Protein AF-0000000072269395 (afdb_homodimer)

pLDDT: mean 96.45, std 8.12, range [27.83, 99.0]

Solvent-accessible surface area (backbone atoms only — not comparable to full-atom values): 23194 Å² total; per-residue (Å²): 92,34,37,37,36,37,22,31,31,22,2,27,25,50,37,48,52,41,48,49,56,55,47,59,76,65,62,51,77,38,38,36,37,25,17,23,52,47,71,48,40,26,47,28,46,57,25,48,55,54,52,50,46,38,35,72,74,60,57,35,42,59,18,17,13,50,57,18,42,56,52,48,49,83,84,49,95,79,39,82,64,42,68,51,52,53,50,47,63,71,61,36,61,89,58,52,36,53,50,42,35,67,39,44,39,42,50,73,37,81,92,38,25,33,37,35,11,5,13,28,55,86,35,32,76,43,62,49,62,43,50,86,97,39,67,40,52,70,69,54,33,48,61,73,60,58,84,61,80,68,35,30,30,41,39,24,29,76,74,28,56,39,34,40,37,55,56,38,73,28,35,42,34,27,42,15,16,26,32,70,25,56,40,40,35,55,54,19,27,28,26,40,38,39,37,62,84,86,41,60,27,42,29,44,41,54,37,76,53,60,49,63,60,33,23,52,46,5,52,75,69,26,79,62,9,64,61,48,19,51,24,43,65,40,1,35,48,86,79,67,70,116,92,35,37,39,36,37,21,30,30,22,2,27,26,47,37,47,51,40,47,49,57,56,47,58,74,64,63,52,78,40,38,36,36,25,16,22,52,46,72,50,40,25,46,29,46,56,24,48,53,52,54,50,47,38,35,74,75,60,59,33,43,60,20,18,13,50,55,18,42,56,52,47,50,84,86,49,95,81,39,82,63,42,67,52,52,51,49,47,62,71,60,35,60,88,60,51,36,53,51,41,36,66,39,44,38,42,50,73,37,81,94,39,25,33,37,34,13,5,14,27,54,86,34,31,77,42,63,47,62,45,50,85,96,39,65,40,51,71,68,56,35,48,61,72,59,58,83,63,80,68,34,29,30,40,39,24,29,76,72,30,55,39,34,40,37,56,57,37,72,28,35,42,35,26,41,15,16,26,32,70,26,56,38,41,36,56,54,17,27,26,26,41,38,39,38,61,83,85,42,60,26,42,31,44,42,55,36,76,51,58,49,64,62,31,23,53,46,5,51,74,69,26,78,62,10,64,61,49,21,49,25,42,66,40,0,34,48,86,79,67,70,115

Nearest PDB structures (foldseek):
  3rqz-assembly3_C  TM=7.917E-01  e=3.696E-15  Sphaerobacter thermophilus DSM 20745
  2gju-assembly1_A  TM=8.334E-01  e=1.468E-10  Pyrococcus horikoshii OT3
  1nnw-assembly1_A  TM=8.271E-01  e=2.645E-10  Pyrococcus furiosus
  3ck2-assembly1_A  TM=7.134E-01  e=2.040E-07  Streptococcus pneumoniae TIGR4
  2dxl-assembly1_A  TM=5.727E-01  e=1.264E-06  Klebsiella aerogenes

Secondary structure (DSSP, 8-state):
-EEEEE---TT-HHHHHHHHHHHHHH--SEEEE-S--S-SSS-HHHHHHHHHHHHHHH--EE---HHHHHHHSPP-TT-TTHHHHHHHHHHSPTTHHHHHHTS-SEEEEGGGTEEEESSBTTBTTS-SSEETTEEPPHHHHHHHH---TT-SEEEE-SS---EEEEETTEEEEE---SSS-SSS---EEEEEEEEETTEEEEEEEEE---HHHHHHHHHHHSTTHHHHHHHHHH---GGGG-/-EEEEE---TT-HHHHHHHHHHHHTT--SEEEE-S--S-SSS-HHHHHHHHHHHHHHH--EE---HHHHHHHSPP-TT-TTHHHHHHHHHHSPTTHHHHHHTS-SEEEEGGGTEEEESSBTTBTTS-SSEETTEEPPHHHHHHHH---TT-SEEEE-SS---EEEEETTEEEEE---SSS-SSS---EEEEEEEEETTEEEEEEEEE---HHHHHHHHHHHSTTHHHHHHHHHH---GGGG-

Radius of gyration: 23.49 Å; Cα contacts (8 Å, |Δi|>4): 1252; chains: 2; bounding box: 44×77×57 Å

Sequence (484 aa):
MKIAVFGDVHGNRFALEAVVADIERCEPDAWVNLGDQLFGGADPAGAWALQRRLREHSGAFEVRGNTDERLGEALTPDTDKLGMLTWLHATLPQGAGKHVSSLPTSATLAGGAVLAGHGTPSDPWEYLLRDGEEWASDELVMQRLGDVGEARVVIVGHSHLEHLRQIGALTVVNCGAVSRQKDGSPLARWVLLEGEGDAWNVTFRRVPYDVEAAARWAEAHAQGGAQEARQLRTGRDRRSGNMKIAVFGDVHGNRFALEAVVADIERCEPDAWVNLGDQLFGGADPAGAWALQRRLREHSGAFEVRGNTDERLGEALTPDTDKLGMLTWLHATLPQGAGKHVSSLPTSATLAGGAVLAGHGTPSDPWEYLLRDGEEWASDELVMQRLGDVGEARVVIVGHSHLEHLRQIGALTVVNCGAVSRQKDGSPLARWVLLEGEGDAWNVTFRRVPYDVEAAARWAEAHAQGGAQEARQLRTGRDRRSGN

InterPro domains:
  IPR011152 Phosphoesterase MJ0912 [PIRSF000883] (1-235)
  IPR024654 Calcineurin-like phosphoesterase domain, lpxH-type [PF12850] (1-187)
  IPR029052 Metallo-dependent phosphatase-like [G3DSA:3.60.21.10] (1-240)
  IPR029052 Metallo-dependent phosphatase-like [SSF56300] (1-221)
  IPR050126 Diadenosine polyphosphate hydrolase [PTHR42850] (2-220)

Organism: Deinococcus radiodurans (strain ATCC 13939 / DSM 20539 / JCM 16871 / CCUG 27074 / LMG 4051 / NBRC 15346 / NCIMB 9279 / VKM B-1422 / R1) (NCBI:txid243230)

Structure (mmCIF, N/CA/C/O backbone):
data_AF-0000000072269395-model_v1
#
loop_
_entity.id
_entity.type
_entity.pdbx_description
1 polymer 'Calcineurin-like phosphoesterase domain-containing protein'
#
loop_
_atom_site.group_PDB
_atom_site.id
_atom_site.type_symbol
_atom_site.label_atom_id
_atom_site.label_alt_id
_atom_site.label_comp_id
_atom_site.label_asym_id
_atom_site.label_entity_id
_atom_site.label_seq_id
_atom_site.pdbx_PDB_ins_code
_atom_site.Cartn_x
_atom_site.Cartn_y
_atom_site.Cartn_z
_atom_site.occupancy
_atom_site.B_iso_or_equiv
_atom_site.auth_seq_id
_atom_site.auth_comp_id
_atom_site.auth_asym_id
_atom_site.auth_atom_id
_atom_site.pdbx_PDB_model_num
ATOM 1 N N . MET A 1 1 ? 10.492 3.945 -15.211 1 96.81 1 MET A N 1
ATOM 2 C CA . MET A 1 1 ? 10.32 2.52 -15.477 1 96.81 1 MET A CA 1
ATOM 3 C C . MET A 1 1 ? 9.039 1.997 -14.828 1 96.81 1 MET A C 1
ATOM 5 O O . MET A 1 1 ? 8.703 2.383 -13.711 1 96.81 1 MET A O 1
ATOM 9 N N . LYS A 1 2 ? 8.281 1.158 -15.531 1 98.62 2 LYS A N 1
ATOM 10 C CA . LYS A 1 2 ? 7.062 0.522 -15.039 1 98.62 2 LYS A CA 1
ATOM 11 C C . LYS A 1 2 ? 7.223 -0.993 -14.969 1 98.62 2 LYS A C 1
ATOM 13 O O . LYS A 1 2 ? 7.535 -1.64 -15.969 1 98.62 2 LYS A O 1
ATOM 18 N N . ILE A 1 3 ? 7.043 -1.55 -13.742 1 98.88 3 ILE A N 1
ATOM 19 C CA . ILE A 1 3 ? 7.16 -2.99 -13.547 1 98.88 3 ILE A CA 1
ATOM 20 C C . ILE A 1 3 ? 5.844 -3.545 -13.008 1 98.88 3 ILE A C 1
ATOM 22 O O . ILE A 1 3 ? 5.383 -3.135 -11.938 1 98.88 3 ILE A O 1
ATOM 26 N N . ALA A 1 4 ? 5.219 -4.445 -13.758 1 98.94 4 ALA A N 1
ATOM 27 C CA . ALA A 1 4 ? 4.023 -5.141 -13.281 1 98.94 4 ALA A CA 1
ATOM 28 C C . ALA A 1 4 ? 4.395 -6.391 -12.492 1 98.94 4 ALA A C 1
ATOM 30 O O . ALA A 1 4 ? 5.133 -7.25 -12.984 1 98.94 4 ALA A O 1
ATOM 31 N N . VAL A 1 5 ? 3.906 -6.496 -11.258 1 99 5 VAL A N 1
ATOM 32 C CA . VAL A 1 5 ? 4.238 -7.629 -10.406 1 99 5 VAL A CA 1
ATOM 33 C C . VAL A 1 5 ? 2.961 -8.344 -9.969 1 99 5 VAL A C 1
ATOM 35 O O . VAL A 1 5 ? 2.037 -7.715 -9.445 1 99 5 VAL A O 1
ATOM 38 N N . PHE A 1 6 ? 2.861 -9.602 -10.219 1 98.94 6 PHE A N 1
ATOM 39 C CA . PHE A 1 6 ? 1.749 -10.43 -9.773 1 98.94 6 PHE A CA 1
ATOM 40 C C . PHE A 1 6 ? 2.244 -11.789 -9.297 1 98.94 6 PHE A C 1
ATOM 42 O O . PHE A 1 6 ? 3.4 -12.156 -9.523 1 98.94 6 PHE A O 1
ATOM 49 N N . GLY A 1 7 ? 1.483 -12.516 -8.539 1 98.88 7 GLY A N 1
ATOM 50 C CA . GLY A 1 7 ? 1.799 -13.852 -8.055 1 98.88 7 GLY A CA 1
ATOM 51 C C . GLY A 1 7 ? 0.608 -14.555 -7.434 1 98.88 7 GLY A C 1
ATOM 52 O O . GLY A 1 7 ? -0.502 -14.023 -7.426 1 98.88 7 GLY A O 1
ATOM 53 N N . ASP A 1 8 ? 0.882 -15.781 -7.066 1 98.94 8 ASP A N 1
ATOM 54 C CA . ASP A 1 8 ? -0.151 -16.562 -6.398 1 98.94 8 ASP A CA 1
ATOM 55 C C . ASP A 1 8 ? -1.401 -16.688 -7.27 1 98.94 8 ASP A C 1
ATOM 57 O O . ASP A 1 8 ? -2.514 -16.422 -6.801 1 98.94 8 ASP A O 1
ATOM 61 N N . VAL A 1 9 ? -1.099 -17.031 -8.484 1 98.94 9 VAL A N 1
ATOM 62 C CA . VAL A 1 9 ? -2.168 -17.25 -9.453 1 98.94 9 VAL A CA 1
ATOM 63 C C . VAL A 1 9 ? -2.982 -18.469 -9.062 1 98.94 9 VAL A C 1
ATOM 65 O O . VAL A 1 9 ? -4.199 -18.516 -9.266 1 98.94 9 VAL A O 1
ATOM 68 N N . HIS A 1 10 ? -2.264 -19.5 -8.648 1 98.75 10 HIS A N 1
ATOM 69 C CA . HIS A 1 10 ? -2.871 -20.734 -8.172 1 98.75 10 HIS A CA 1
ATOM 70 C C . HIS A 1 10 ? -3.83 -21.312 -9.203 1 98.75 10 HIS A C 1
ATOM 72 O O . HIS A 1 10 ? -4.945 -21.719 -8.867 1 98.75 10 HIS A O 1
ATOM 78 N N . GLY A 1 11 ? -3.432 -21.266 -10.438 1 98.75 11 GLY A N 1
ATOM 79 C CA . GLY A 1 11 ? -4.121 -21.969 -11.5 1 98.75 11 GLY A CA 1
ATOM 80 C C . GLY A 1 11 ? -5.465 -21.359 -11.852 1 98.75 11 GLY A C 1
ATOM 81 O O . GLY A 1 11 ? -6.297 -22 -12.492 1 98.75 11 GLY A O 1
ATOM 82 N N . ASN A 1 12 ? -5.75 -20.188 -11.414 1 98.88 12 ASN A N 1
ATOM 83 C CA . ASN A 1 12 ? -7.012 -19.531 -11.734 1 98.88 12 ASN A CA 1
ATOM 84 C C . ASN A 1 12 ? -6.926 -18.75 -13.047 1 98.88 12 ASN A C 1
ATOM 86 O O . ASN A 1 12 ? -6.582 -17.562 -13.047 1 98.88 12 ASN A O 1
ATOM 90 N N . ARG A 1 13 ? -7.32 -19.359 -14.102 1 98.94 13 ARG A N 1
ATOM 91 C CA . ARG A 1 13 ? -7.242 -18.75 -15.43 1 98.94 13 ARG A CA 1
ATOM 92 C C . ARG A 1 13 ? -8.125 -17.5 -15.516 1 98.94 13 ARG A C 1
ATOM 94 O O . ARG A 1 13 ? -7.746 -16.516 -16.141 1 98.94 13 ARG A O 1
ATOM 101 N N . PHE A 1 14 ? -9.289 -17.5 -14.883 1 98.94 14 PHE A N 1
ATOM 102 C CA . PHE A 1 14 ? -10.266 -16.422 -14.969 1 98.94 14 PHE A CA 1
ATOM 103 C C . PHE A 1 14 ? -9.727 -15.148 -14.32 1 98.94 14 PHE A C 1
ATOM 105 O O . PHE A 1 14 ? -9.781 -14.07 -14.914 1 98.94 14 PHE A O 1
ATOM 112 N N . ALA A 1 15 ? -9.172 -15.312 -13.172 1 98.94 15 ALA A N 1
ATOM 113 C CA . ALA A 1 15 ? -8.57 -14.172 -12.484 1 98.94 15 ALA A CA 1
ATOM 114 C C . ALA A 1 15 ? -7.348 -13.656 -13.242 1 98.94 15 ALA A C 1
ATOM 116 O O . ALA A 1 15 ? -7.16 -12.445 -13.391 1 98.94 15 ALA A O 1
ATOM 117 N N . LEU A 1 16 ? -6.535 -14.586 -13.727 1 98.94 16 LEU A N 1
ATOM 118 C CA . LEU A 1 16 ? -5.309 -14.211 -14.414 1 98.94 16 LEU A CA 1
ATOM 119 C C . LEU A 1 16 ? -5.617 -13.445 -15.703 1 98.94 16 LEU A C 1
ATOM 121 O O . LEU A 1 16 ? -4.945 -12.469 -16.031 1 98.94 16 LEU A O 1
ATOM 125 N N . GLU A 1 17 ? -6.625 -13.906 -16.406 1 98.94 17 GLU A N 1
ATOM 126 C CA . GLU A 1 17 ? -7.02 -13.211 -17.625 1 98.94 17 GLU A CA 1
ATOM 127 C C . GLU A 1 17 ? -7.387 -11.758 -17.344 1 98.94 17 GLU A C 1
ATOM 129 O O . GLU A 1 17 ? -6.969 -10.852 -18.078 1 98.94 17 GLU A O 1
ATOM 134 N N . ALA A 1 18 ? -8.141 -11.578 -16.312 1 98.94 18 ALA A N 1
ATOM 135 C CA . ALA A 1 18 ? -8.555 -10.227 -15.93 1 98.94 18 ALA A CA 1
ATOM 136 C C . ALA A 1 18 ? -7.348 -9.383 -15.516 1 98.94 18 ALA A C 1
ATOM 138 O O . ALA A 1 18 ? -7.238 -8.211 -15.898 1 98.94 18 ALA A O 1
ATOM 139 N N . VAL A 1 19 ? -6.457 -9.953 -14.797 1 98.94 19 VAL A N 1
ATOM 140 C CA . VAL A 1 19 ? -5.262 -9.266 -14.32 1 98.94 19 VAL A CA 1
ATOM 141 C C . VAL A 1 19 ? -4.367 -8.906 -15.508 1 98.94 19 VAL A C 1
ATOM 143 O O . VAL A 1 19 ? -3.891 -7.773 -15.609 1 98.94 19 VAL A O 1
ATOM 146 N N . VAL A 1 20 ? -4.188 -9.844 -16.406 1 98.88 20 VAL A N 1
ATOM 147 C CA . VAL A 1 20 ? -3.338 -9.609 -17.562 1 98.88 20 VAL A CA 1
ATOM 148 C C . VAL A 1 20 ? -3.914 -8.477 -18.406 1 98.88 20 VAL A C 1
ATOM 150 O O . VAL A 1 20 ? -3.18 -7.594 -18.859 1 98.88 20 VAL A O 1
ATOM 153 N N . ALA A 1 21 ? -5.18 -8.508 -18.625 1 98.88 21 ALA A N 1
ATOM 154 C CA . ALA A 1 21 ? -5.828 -7.445 -19.391 1 98.88 21 ALA A CA 1
ATOM 155 C C . ALA A 1 21 ? -5.609 -6.086 -18.719 1 98.88 21 ALA A C 1
ATOM 157 O O . ALA A 1 21 ? -5.34 -5.094 -19.406 1 98.88 21 ALA A O 1
ATOM 158 N N . ASP A 1 22 ? -5.734 -6.066 -17.469 1 98.75 22 ASP A N 1
ATOM 159 C CA . ASP A 1 22 ? -5.535 -4.828 -16.719 1 98.75 22 ASP A CA 1
ATOM 160 C C . ASP A 1 22 ? -4.086 -4.355 -16.812 1 98.75 22 ASP A C 1
ATOM 162 O O . ASP A 1 22 ? -3.826 -3.166 -17 1 98.75 22 ASP A O 1
ATOM 166 N N . ILE A 1 23 ? -3.145 -5.258 -16.688 1 98.81 23 ILE A N 1
ATOM 167 C CA . ILE A 1 23 ? -1.722 -4.945 -16.766 1 98.81 23 ILE A CA 1
ATOM 168 C C . ILE A 1 23 ? -1.39 -4.391 -18.156 1 98.81 23 ILE A C 1
ATOM 170 O O . ILE A 1 23 ? -0.648 -3.414 -18.281 1 98.81 23 ILE A O 1
ATOM 174 N N . GLU A 1 24 ? -1.872 -5.023 -19.125 1 98.62 24 GLU A N 1
ATOM 175 C CA . GLU A 1 24 ? -1.563 -4.625 -20.5 1 98.62 24 GLU A CA 1
ATOM 176 C C . GLU A 1 24 ? -1.971 -3.176 -20.75 1 98.62 24 GLU A C 1
ATOM 178 O O . GLU A 1 24 ? -1.297 -2.459 -21.5 1 98.62 24 GLU A O 1
ATOM 183 N N . ARG A 1 25 ? -2.98 -2.697 -20.109 1 98.25 25 ARG A N 1
ATOM 184 C CA . ARG A 1 25 ? -3.434 -1.317 -20.25 1 98.25 25 ARG A CA 1
ATOM 185 C C . ARG A 1 25 ? -2.416 -0.34 -19.672 1 98.25 25 ARG A C 1
ATOM 187 O O . ARG A 1 25 ? -2.402 0.837 -20.031 1 98.25 25 ARG A O 1
ATOM 194 N N . CYS A 1 26 ? -1.585 -0.854 -18.781 1 98.12 26 CYS A N 1
ATOM 195 C CA . CYS A 1 26 ? -0.589 -0.003 -18.141 1 98.12 26 CYS A CA 1
ATOM 196 C C . CYS A 1 26 ? 0.699 0.036 -18.953 1 98.12 26 CYS A C 1
ATOM 198 O O . CYS A 1 26 ? 1.596 0.832 -18.672 1 98.12 26 CYS A O 1
ATOM 200 N N . GLU A 1 27 ? 0.87 -0.82 -19.953 1 98.19 27 GLU A N 1
ATOM 201 C CA . GLU A 1 27 ? 2.039 -0.899 -20.812 1 98.19 27 GLU A CA 1
ATOM 202 C C . GLU A 1 27 ? 3.33 -0.928 -20 1 98.19 27 GLU A C 1
ATOM 204 O O . GLU A 1 27 ? 4.211 -0.084 -20.203 1 98.19 27 GLU A O 1
ATOM 209 N N . PRO A 1 28 ? 3.512 -1.922 -19.188 1 98.62 28 PRO A N 1
ATOM 210 C CA . PRO A 1 28 ? 4.715 -1.979 -18.359 1 98.62 28 PRO A CA 1
ATOM 211 C C . PRO A 1 28 ? 5.98 -2.266 -19.156 1 98.62 28 PRO A C 1
ATOM 213 O O . PRO A 1 28 ? 5.906 -2.84 -20.25 1 98.62 28 PRO A O 1
ATOM 216 N N . ASP A 1 29 ? 7.121 -1.842 -18.594 1 98.5 29 ASP A N 1
ATOM 217 C CA . ASP A 1 29 ? 8.43 -2.127 -19.172 1 98.5 29 ASP A CA 1
ATOM 218 C C . ASP A 1 29 ? 8.875 -3.551 -18.844 1 98.5 29 ASP A C 1
ATOM 220 O O . ASP A 1 29 ? 9.695 -4.133 -19.562 1 98.5 29 ASP A O 1
ATOM 224 N N . ALA A 1 30 ? 8.352 -4.113 -17.781 1 98.5 30 ALA A N 1
ATOM 225 C CA . ALA A 1 30 ? 8.719 -5.457 -17.328 1 98.5 30 ALA A CA 1
ATOM 226 C C . ALA A 1 30 ? 7.582 -6.113 -16.562 1 98.5 30 ALA A C 1
ATOM 228 O O . ALA A 1 30 ? 6.719 -5.426 -16.016 1 98.5 30 ALA A O 1
ATOM 229 N N . TRP A 1 31 ? 7.59 -7.445 -16.594 1 98.75 31 TRP A N 1
ATOM 230 C CA . TRP A 1 31 ? 6.637 -8.289 -15.883 1 98.75 31 TRP A CA 1
ATOM 231 C C . TRP A 1 31 ? 7.355 -9.211 -14.906 1 98.75 31 TRP A C 1
ATOM 233 O O . TRP A 1 31 ? 8.406 -9.773 -15.234 1 98.75 31 TRP A O 1
ATOM 243 N N . VAL A 1 32 ? 6.789 -9.336 -13.703 1 98.94 32 VAL A N 1
ATOM 244 C CA . VAL A 1 32 ? 7.332 -10.289 -12.75 1 98.94 32 VAL A CA 1
ATOM 245 C C . VAL A 1 32 ? 6.207 -11.148 -12.18 1 98.94 32 VAL A C 1
ATOM 247 O O . VAL A 1 32 ? 5.207 -10.633 -11.688 1 98.94 32 VAL A O 1
ATOM 250 N N . ASN A 1 33 ? 6.301 -12.438 -12.312 1 98.94 33 ASN A N 1
ATOM 251 C CA . ASN A 1 33 ? 5.453 -13.43 -11.664 1 98.94 33 ASN A CA 1
ATOM 252 C C . ASN A 1 33 ? 6.117 -14.008 -10.414 1 98.94 33 ASN A C 1
ATOM 254 O O . ASN A 1 33 ? 7.156 -14.664 -10.508 1 98.94 33 ASN A O 1
ATOM 258 N N . LEU A 1 34 ? 5.469 -13.875 -9.227 1 98.94 34 LEU A N 1
ATOM 259 C CA . LEU A 1 34 ? 6.121 -14.156 -7.949 1 98.94 34 LEU A CA 1
ATOM 260 C C . LEU A 1 34 ? 5.91 -15.609 -7.539 1 98.94 34 LEU A C 1
ATOM 262 O O . LEU A 1 34 ? 6.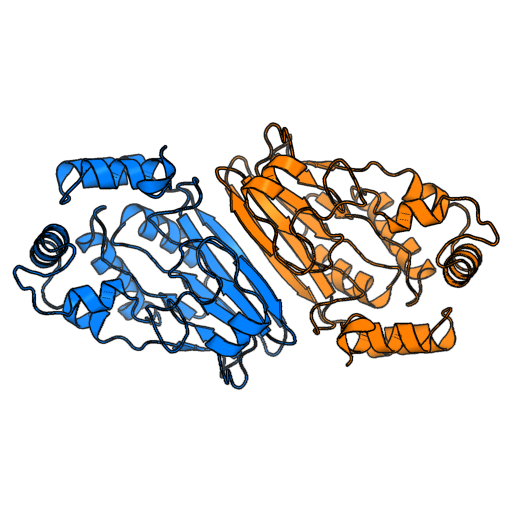164 -15.977 -6.391 1 98.94 34 LEU A O 1
ATOM 266 N N . GLY A 1 35 ? 5.375 -16.391 -8.383 1 98.88 35 GLY A N 1
ATOM 267 C CA . GLY A 1 35 ? 5.301 -17.812 -8.102 1 98.88 35 GLY A CA 1
ATOM 268 C C . GLY A 1 35 ? 3.979 -18.234 -7.496 1 98.88 35 GLY A C 1
ATOM 269 O O . GLY A 1 35 ? 3.018 -17.453 -7.488 1 98.88 35 GLY A O 1
ATOM 270 N N . ASP A 1 36 ? 3.943 -19.594 -7.137 1 98.88 36 ASP A N 1
ATOM 271 C CA . ASP A 1 36 ? 2.678 -20.266 -6.832 1 98.88 36 ASP A CA 1
ATOM 272 C C . ASP A 1 36 ? 1.696 -20.141 -7.996 1 98.88 36 ASP A C 1
ATOM 274 O O . ASP A 1 36 ? 0.56 -19.688 -7.809 1 98.88 36 ASP A O 1
ATOM 278 N N . GLN A 1 37 ? 2.148 -20.688 -9.062 1 98.88 37 GLN A N 1
ATOM 279 C CA . GLN A 1 37 ? 1.53 -20.359 -10.352 1 98.88 37 GLN A CA 1
ATOM 280 C C . GLN A 1 37 ? 0.332 -21.266 -10.617 1 98.88 37 GLN A C 1
ATOM 282 O O . GLN A 1 37 ? -0.671 -20.828 -11.188 1 98.88 37 GLN A O 1
ATOM 287 N N . LEU A 1 38 ? 0.444 -22.531 -10.102 1 98.69 38 LEU A N 1
ATOM 288 C CA . LEU A 1 38 ? -0.434 -23.5 -10.758 1 98.69 38 LEU A CA 1
ATOM 289 C C . LEU A 1 38 ? -1.231 -24.297 -9.727 1 98.69 38 LEU A C 1
ATOM 291 O O . LEU A 1 38 ? -2.211 -24.953 -10.07 1 98.69 38 LEU A O 1
ATOM 295 N N . PHE A 1 39 ? -0.813 -24.297 -8.461 1 98.12 39 PHE A N 1
ATOM 296 C CA . PHE A 1 39 ? -1.473 -25.094 -7.434 1 98.12 39 PHE A CA 1
ATOM 297 C C . PHE A 1 39 ? -2.848 -24.516 -7.105 1 98.12 39 PHE A C 1
ATOM 299 O O . PHE A 1 39 ? -2.982 -23.703 -6.195 1 98.12 39 PHE A O 1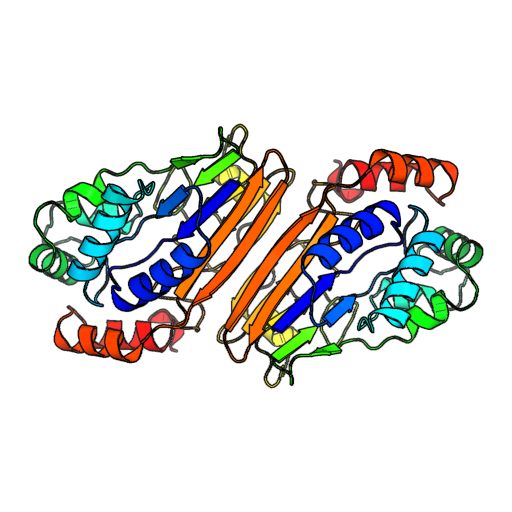
ATOM 306 N N . GLY A 1 40 ? -3.842 -24.953 -7.785 1 96.81 40 GLY A N 1
ATOM 307 C CA . GLY A 1 40 ? -5.219 -24.5 -7.613 1 96.81 40 GLY A CA 1
ATOM 308 C C . GLY A 1 40 ? -6.18 -25.188 -8.578 1 96.81 40 GLY A C 1
ATOM 309 O O . GLY A 1 40 ? -5.785 -26.062 -9.344 1 96.81 40 GLY A O 1
ATOM 310 N N . GLY A 1 41 ? -7.523 -24.781 -8.531 1 96.06 41 GLY A N 1
ATOM 311 C CA . GLY A 1 41 ? -8.516 -25.625 -9.164 1 96.06 41 GLY A CA 1
ATOM 312 C C . GLY A 1 41 ? -9.422 -24.875 -10.125 1 96.06 41 GLY A C 1
ATOM 313 O O . GLY A 1 41 ? -10.547 -25.312 -10.391 1 96.06 41 GLY A O 1
ATOM 314 N N . ALA A 1 42 ? -9.008 -23.703 -10.617 1 98.38 42 ALA A N 1
ATOM 315 C CA . ALA A 1 42 ? -9.859 -22.938 -11.523 1 98.38 42 ALA A CA 1
ATOM 316 C C . ALA A 1 42 ? -9.234 -22.844 -12.914 1 98.38 42 ALA A C 1
ATOM 318 O O . ALA A 1 42 ? -9.062 -21.75 -13.453 1 98.38 42 ALA A O 1
ATOM 319 N N . ASP A 1 43 ? -8.945 -24.047 -13.523 1 98.69 43 ASP A N 1
ATOM 320 C CA . ASP A 1 43 ? -8.406 -24.219 -14.867 1 98.69 43 ASP A CA 1
ATOM 321 C C . ASP A 1 43 ? -6.902 -23.938 -14.898 1 98.69 43 ASP A C 1
ATOM 323 O O . ASP A 1 43 ? -6.445 -23.047 -15.602 1 98.69 43 ASP A O 1
ATOM 327 N N . PRO A 1 44 ? -6.164 -24.828 -14.172 1 98.75 44 PRO A N 1
ATOM 328 C CA . PRO A 1 44 ? -4.711 -24.641 -14.102 1 98.75 44 PRO A CA 1
ATOM 329 C C . PRO A 1 44 ? -4.031 -24.766 -15.461 1 98.75 44 PRO A C 1
ATOM 331 O O . PRO A 1 44 ? -3.023 -24.094 -15.711 1 98.75 44 PRO A O 1
ATOM 334 N N . ALA A 1 45 ? -4.535 -25.609 -16.344 1 98.75 45 ALA A N 1
ATOM 335 C CA . ALA A 1 45 ? -3.959 -25.719 -17.688 1 98.75 45 ALA A CA 1
ATOM 336 C C . ALA A 1 45 ? -4.098 -24.406 -18.453 1 98.75 45 ALA A C 1
ATOM 338 O O . ALA A 1 45 ? -3.172 -23.984 -19.156 1 98.75 45 ALA A O 1
ATOM 339 N N . GLY A 1 46 ? -5.289 -23.812 -18.359 1 98.81 46 GLY A N 1
ATOM 340 C CA . GLY A 1 46 ? -5.48 -22.516 -18.984 1 98.81 46 GLY A CA 1
ATOM 341 C C . GLY A 1 46 ? -4.582 -21.438 -18.406 1 98.81 46 GLY A C 1
ATOM 342 O O . GLY A 1 46 ? -4.039 -20.609 -19.141 1 98.81 46 GLY A O 1
ATOM 343 N N . ALA A 1 47 ? -4.449 -21.453 -17.109 1 98.88 47 ALA A N 1
ATOM 344 C CA . ALA A 1 47 ? -3.555 -20.5 -16.469 1 98.88 47 ALA A CA 1
ATOM 345 C C . ALA A 1 47 ? -2.113 -20.688 -16.938 1 98.88 47 ALA A C 1
ATOM 347 O O . ALA A 1 47 ? -1.391 -19.719 -17.156 1 98.88 47 ALA A O 1
ATOM 348 N N . TRP A 1 48 ? -1.723 -21.922 -17.047 1 98.81 48 TRP A N 1
ATOM 349 C CA . TRP A 1 48 ? -0.384 -22.234 -17.531 1 98.81 48 TRP A CA 1
ATOM 350 C C . TRP A 1 48 ? -0.167 -21.672 -18.922 1 98.81 48 TRP A C 1
ATOM 352 O O . TRP A 1 48 ? 0.867 -21.062 -19.203 1 98.81 48 TRP A O 1
ATOM 362 N N . ALA A 1 49 ? -1.083 -21.875 -19.766 1 98.69 49 ALA A N 1
ATOM 363 C CA . ALA A 1 49 ? -0.964 -21.391 -21.141 1 98.69 49 ALA A CA 1
ATOM 364 C C . ALA A 1 49 ? -0.774 -19.875 -21.172 1 98.69 49 ALA A C 1
ATOM 366 O O . ALA A 1 49 ? 0.044 -19.375 -21.938 1 98.69 49 ALA A O 1
ATOM 367 N N . LEU A 1 50 ? -1.536 -19.219 -20.359 1 98.69 50 LEU A N 1
ATOM 368 C CA . LEU A 1 50 ? -1.427 -17.766 -20.297 1 98.69 50 LEU A CA 1
ATOM 369 C C . LEU A 1 50 ? -0.057 -17.344 -19.766 1 98.69 50 LEU A C 1
ATOM 371 O O . LEU A 1 50 ? 0.565 -16.422 -20.312 1 98.69 50 LEU A O 1
ATOM 375 N N . GLN A 1 51 ? 0.412 -17.953 -18.766 1 98.62 51 GLN A N 1
ATOM 376 C CA . GLN A 1 51 ? 1.694 -17.609 -18.156 1 98.62 51 GLN A CA 1
ATOM 377 C C . GLN A 1 51 ? 2.852 -17.938 -19.094 1 98.62 51 GLN A C 1
ATOM 379 O O . GLN A 1 51 ? 3.838 -17.203 -19.156 1 98.62 51 GLN A O 1
ATOM 384 N N . ARG A 1 52 ? 2.719 -19.016 -19.812 1 98.31 52 ARG A N 1
ATOM 385 C CA . ARG A 1 52 ? 3.705 -19.344 -20.828 1 98.31 52 ARG A CA 1
ATOM 386 C C . ARG A 1 52 ? 3.77 -18.266 -21.906 1 98.31 52 ARG A C 1
ATOM 388 O O . ARG A 1 52 ? 4.855 -17.859 -22.328 1 98.31 52 ARG A O 1
ATOM 395 N N . ARG A 1 53 ? 2.637 -17.844 -22.297 1 98.06 53 ARG A N 1
ATOM 396 C CA . ARG A 1 53 ? 2.584 -16.766 -23.281 1 98.06 53 ARG A CA 1
ATOM 397 C C . ARG A 1 53 ? 3.281 -15.516 -22.766 1 98.06 53 ARG A C 1
ATOM 399 O O . ARG A 1 53 ? 4.008 -14.852 -23.5 1 98.06 53 ARG A O 1
ATOM 406 N N . LEU A 1 54 ? 3.066 -15.156 -21.484 1 98.25 54 LEU A N 1
ATOM 407 C CA . LEU A 1 54 ? 3.689 -13.977 -20.891 1 98.25 54 LEU A CA 1
ATOM 408 C C . LEU A 1 54 ? 5.207 -14.125 -20.859 1 98.25 54 LEU A C 1
ATOM 410 O O . LEU A 1 54 ? 5.934 -13.172 -21.109 1 98.25 54 LEU A O 1
ATOM 414 N N . ARG A 1 55 ? 5.629 -15.258 -20.531 1 97.69 55 ARG A N 1
ATOM 415 C CA . ARG A 1 55 ? 7.062 -15.531 -20.5 1 97.69 55 ARG A CA 1
ATOM 416 C C . ARG A 1 55 ? 7.664 -15.406 -21.906 1 97.69 55 ARG A C 1
ATOM 418 O O . ARG A 1 55 ? 8.688 -14.75 -22.078 1 97.69 55 ARG A O 1
ATOM 425 N N . GLU A 1 56 ? 7.035 -16 -22.844 1 97.38 56 GLU A N 1
ATOM 426 C CA . GLU A 1 56 ? 7.586 -16.109 -24.188 1 97.38 56 GLU A CA 1
ATOM 427 C C . GLU A 1 56 ? 7.449 -14.789 -24.953 1 97.38 56 GLU A C 1
ATOM 429 O O . GLU A 1 56 ? 8.344 -14.406 -25.703 1 97.38 56 GLU A O 1
ATOM 434 N N . HIS A 1 57 ? 6.395 -14.086 -24.75 1 96.5 57 HIS A N 1
ATOM 435 C CA . HIS A 1 57 ? 6.113 -12.93 -25.578 1 96.5 57 HIS A CA 1
ATOM 436 C C . HIS A 1 57 ? 6.434 -11.625 -24.859 1 96.5 57 HIS A C 1
ATOM 438 O O . HIS A 1 57 ? 6.77 -10.625 -25.484 1 96.5 57 HIS A O 1
ATOM 444 N N . SER A 1 58 ? 6.344 -11.672 -23.531 1 94.81 58 SER A N 1
ATOM 445 C CA . SER A 1 58 ? 6.586 -10.445 -22.781 1 94.81 58 SER A CA 1
ATOM 446 C C . SER A 1 58 ? 7.883 -10.539 -21.969 1 94.81 58 SER A C 1
ATOM 448 O O . SER A 1 58 ? 8.312 -9.555 -21.359 1 94.81 58 SER A O 1
ATOM 450 N N . GLY A 1 59 ? 8.477 -11.711 -21.984 1 97.38 59 GLY A N 1
ATOM 451 C CA . GLY A 1 59 ? 9.703 -11.898 -21.219 1 97.38 59 GLY A CA 1
ATOM 452 C C . GLY A 1 59 ? 9.508 -11.781 -19.719 1 97.38 59 GLY A C 1
ATOM 453 O O . GLY A 1 59 ? 10.367 -11.25 -19.016 1 97.38 59 GLY A O 1
ATOM 454 N N . ALA A 1 60 ? 8.383 -12.156 -19.234 1 98.44 60 ALA A N 1
ATOM 455 C CA . ALA A 1 60 ? 8.086 -12.055 -17.812 1 98.44 60 ALA A CA 1
ATOM 456 C C . ALA A 1 60 ? 9.109 -12.828 -16.984 1 98.44 60 ALA A C 1
ATOM 458 O O . ALA A 1 60 ? 9.406 -13.984 -17.266 1 98.44 60 ALA A O 1
ATOM 459 N N . PHE A 1 61 ? 9.68 -12.094 -15.992 1 98.69 61 PHE A N 1
ATOM 460 C CA . PHE A 1 61 ? 10.461 -12.797 -14.984 1 98.69 61 PHE A CA 1
ATOM 461 C C . PHE A 1 61 ? 9.562 -13.688 -14.125 1 98.69 61 PHE A C 1
ATOM 463 O O . PHE A 1 61 ? 8.414 -13.328 -13.844 1 98.69 61 PHE A O 1
ATOM 470 N N . GLU A 1 62 ? 10.086 -14.828 -13.797 1 98.81 62 GLU A N 1
ATOM 471 C CA . GLU A 1 62 ? 9.336 -15.734 -12.938 1 98.81 62 GLU A CA 1
ATOM 472 C C . GLU A 1 62 ? 10.203 -16.234 -11.781 1 98.81 62 GLU A C 1
ATOM 474 O O . GLU A 1 62 ? 11.383 -16.531 -11.961 1 98.81 62 GLU A O 1
ATOM 479 N N . VAL A 1 63 ? 9.617 -16.281 -10.609 1 98.81 63 VAL A N 1
ATOM 480 C CA . VAL A 1 63 ? 10.281 -16.922 -9.484 1 98.81 63 VAL A CA 1
ATOM 481 C C . VAL A 1 63 ? 9.406 -18.047 -8.945 1 98.81 63 VAL A C 1
ATOM 483 O O . VAL A 1 63 ? 8.195 -18.094 -9.211 1 98.81 63 VAL A O 1
ATOM 486 N N . ARG A 1 64 ? 9.984 -19.016 -8.25 1 98.62 64 ARG A N 1
ATOM 487 C CA . ARG A 1 64 ? 9.211 -20.156 -7.789 1 98.62 64 ARG A CA 1
ATOM 488 C C . ARG A 1 64 ? 8.602 -19.891 -6.418 1 98.62 64 ARG A C 1
ATOM 490 O O . ARG A 1 64 ? 9.234 -19.266 -5.559 1 98.62 64 ARG A O 1
ATOM 497 N N . GLY A 1 65 ? 7.379 -20.234 -6.258 1 98.75 65 GLY A N 1
ATOM 498 C CA . GLY A 1 65 ? 6.738 -20.266 -4.953 1 98.75 65 GLY A CA 1
ATOM 499 C C . GLY A 1 65 ? 6.863 -21.625 -4.27 1 98.75 65 GLY A C 1
ATOM 500 O O . GLY A 1 65 ? 7.414 -22.562 -4.844 1 98.75 65 GLY A O 1
ATOM 501 N N . ASN A 1 66 ? 6.43 -21.719 -3.029 1 98.56 66 ASN A N 1
ATOM 502 C CA . ASN A 1 66 ? 6.539 -22.969 -2.285 1 98.56 66 ASN A CA 1
ATOM 503 C C . ASN A 1 66 ? 5.715 -24.078 -2.932 1 98.56 66 ASN A C 1
ATOM 505 O O . ASN A 1 66 ? 6.156 -25.219 -2.992 1 98.56 66 ASN A O 1
ATOM 509 N N . THR A 1 67 ? 4.551 -23.797 -3.486 1 98.5 67 THR A N 1
ATOM 510 C CA . THR A 1 67 ? 3.736 -24.844 -4.105 1 98.5 67 THR A CA 1
ATOM 511 C C . THR A 1 67 ? 4.309 -25.234 -5.465 1 98.5 67 THR A C 1
ATOM 513 O O . THR A 1 67 ? 4.047 -26.328 -5.957 1 98.5 67 THR A O 1
ATOM 516 N N . ASP A 1 68 ? 5.008 -24.312 -6.094 1 98.62 68 ASP A N 1
ATOM 517 C CA . ASP A 1 68 ? 5.715 -24.672 -7.32 1 98.62 68 ASP A CA 1
ATOM 518 C C . ASP A 1 68 ? 6.75 -25.766 -7.051 1 98.62 68 ASP A C 1
ATOM 520 O O . ASP A 1 68 ? 6.883 -26.703 -7.836 1 98.62 68 ASP A O 1
ATOM 524 N N . GLU A 1 69 ? 7.414 -25.641 -5.93 1 97.38 69 GLU A N 1
ATOM 525 C CA . GLU A 1 69 ? 8.383 -26.672 -5.539 1 97.38 69 GLU A CA 1
ATOM 526 C C . GLU A 1 69 ? 7.699 -28.016 -5.336 1 97.38 69 GLU A C 1
ATOM 528 O O . GLU A 1 69 ? 8.242 -29.062 -5.73 1 97.38 69 GLU A O 1
ATOM 533 N N . ARG A 1 70 ? 6.57 -27.969 -4.809 1 96.62 70 ARG A N 1
ATOM 534 C CA . ARG A 1 70 ? 5.816 -29.203 -4.578 1 96.62 70 ARG A CA 1
ATOM 535 C C . ARG A 1 70 ? 5.484 -29.891 -5.898 1 96.62 70 ARG A C 1
ATOM 537 O O . ARG A 1 70 ? 5.465 -31.125 -5.973 1 96.62 70 ARG A O 1
ATOM 544 N N . LEU A 1 71 ? 5.215 -29.156 -6.891 1 97.06 71 LEU A N 1
ATOM 545 C CA . LEU A 1 71 ? 4.836 -29.703 -8.188 1 97.06 71 LEU A CA 1
ATOM 546 C C . LEU A 1 71 ? 6.012 -30.422 -8.844 1 97.06 71 LEU A C 1
ATOM 548 O O . LEU A 1 71 ? 5.824 -31.219 -9.758 1 97.06 71 LEU A O 1
ATOM 552 N N . GLY A 1 72 ? 7.199 -30.062 -8.391 1 95.25 72 GLY A N 1
ATOM 553 C CA . GLY A 1 72 ? 8.383 -30.688 -8.953 1 95.25 72 GLY A CA 1
ATOM 554 C C . GLY A 1 72 ? 8.797 -31.953 -8.227 1 95.25 72 GLY A C 1
ATOM 555 O O . GLY A 1 72 ? 9.656 -32.688 -8.703 1 95.25 72 GLY A O 1
ATOM 556 N N . GLU A 1 73 ? 8.18 -32.219 -7.172 1 92.38 73 GLU A N 1
ATOM 557 C CA . GLU A 1 73 ? 8.578 -33.375 -6.34 1 92.38 73 GLU A CA 1
ATOM 558 C C . GLU A 1 73 ? 7.922 -34.656 -6.816 1 92.38 73 GLU A C 1
ATOM 560 O O . GLU A 1 73 ? 6.816 -34.625 -7.363 1 92.38 73 GLU A O 1
ATOM 565 N N . ALA A 1 74 ? 8.641 -35.719 -6.566 1 92.31 74 ALA A N 1
ATOM 566 C CA . ALA A 1 74 ? 8.023 -37.031 -6.789 1 92.31 74 ALA A CA 1
ATOM 567 C C . ALA A 1 74 ? 6.949 -37.312 -5.746 1 92.31 74 ALA A C 1
ATOM 569 O O . ALA A 1 74 ? 7.137 -37.031 -4.559 1 92.31 74 ALA A O 1
ATOM 570 N N . LEU A 1 75 ? 5.918 -37.875 -6.281 1 93.69 75 LEU A N 1
ATOM 571 C CA . LEU A 1 75 ? 4.805 -38.125 -5.371 1 93.69 75 LEU A CA 1
ATOM 572 C C . LEU A 1 75 ? 4.949 -39.5 -4.699 1 93.69 75 LEU A C 1
ATOM 574 O O . LEU A 1 75 ? 5.352 -40.469 -5.344 1 93.69 75 LEU A O 1
ATOM 578 N N . THR A 1 76 ? 4.727 -39.5 -3.381 1 94.25 76 THR A N 1
ATOM 579 C CA . THR A 1 76 ? 4.652 -40.719 -2.588 1 94.25 76 THR A CA 1
ATOM 580 C C . THR A 1 76 ? 3.322 -40.812 -1.844 1 94.25 76 THR A C 1
ATOM 582 O O . THR A 1 76 ? 2.586 -39.844 -1.771 1 94.25 76 THR A O 1
ATOM 585 N N . PRO A 1 77 ? 3.051 -41.938 -1.337 1 93.81 77 PRO A N 1
ATOM 586 C CA . PRO A 1 77 ? 1.787 -42.062 -0.605 1 93.81 77 PRO A CA 1
ATOM 587 C C . PRO A 1 77 ? 1.706 -41.125 0.599 1 93.81 77 PRO A C 1
ATOM 589 O O . PRO A 1 77 ? 0.609 -40.812 1.063 1 93.81 77 PRO A O 1
ATOM 592 N N . ASP A 1 78 ? 2.814 -40.625 1.099 1 93.5 78 ASP A N 1
ATOM 593 C CA . ASP A 1 78 ? 2.85 -39.781 2.289 1 93.5 78 ASP A CA 1
ATOM 594 C C . ASP A 1 78 ? 2.926 -38.312 1.911 1 93.5 78 ASP A C 1
ATOM 596 O O . ASP A 1 78 ? 2.967 -37.438 2.785 1 93.5 78 ASP A O 1
ATOM 600 N N . THR A 1 79 ? 2.838 -38.125 0.647 1 93.38 79 THR A N 1
ATOM 601 C CA . THR A 1 79 ? 2.93 -36.75 0.18 1 93.38 79 THR A CA 1
ATOM 602 C C . THR A 1 79 ? 1.726 -35.938 0.648 1 93.38 79 THR A C 1
ATOM 604 O O . THR A 1 79 ? 0.583 -36.375 0.513 1 93.38 79 THR A O 1
ATOM 607 N N . ASP A 1 80 ? 2.072 -34.781 1.29 1 90.5 80 ASP A N 1
ATOM 608 C CA . ASP A 1 80 ? 1.007 -33.844 1.66 1 90.5 80 ASP A CA 1
ATOM 609 C C . ASP A 1 80 ? 0.255 -33.344 0.427 1 90.5 80 ASP A C 1
ATOM 611 O O . ASP A 1 80 ? 0.868 -33.031 -0.598 1 90.5 80 ASP A O 1
ATOM 615 N N . LYS A 1 81 ? -1.096 -33.344 0.432 1 93.31 81 LYS A N 1
ATOM 616 C CA . LYS A 1 81 ? -1.968 -32.906 -0.647 1 93.31 81 LYS A CA 1
ATOM 617 C C . LYS A 1 81 ? -1.799 -33.781 -1.893 1 93.31 81 LYS A C 1
ATOM 619 O O . LYS A 1 81 ? -1.832 -33.25 -3.016 1 93.31 81 LYS A O 1
ATOM 624 N N . LEU A 1 82 ? -1.619 -35 -1.652 1 94.38 82 LEU A N 1
ATOM 625 C CA . LEU A 1 82 ? -1.361 -35.969 -2.717 1 94.38 82 LEU A CA 1
ATOM 626 C C . LEU A 1 82 ? -2.479 -35.938 -3.756 1 94.38 82 LEU A C 1
ATOM 628 O O . LEU A 1 82 ? -2.213 -35.969 -4.961 1 94.38 82 LEU A O 1
ATOM 632 N N . GLY A 1 83 ? -3.701 -35.938 -3.299 1 95.06 83 GLY A N 1
ATOM 633 C CA . GLY A 1 83 ? -4.828 -35.906 -4.219 1 95.06 83 GLY A CA 1
ATOM 634 C C . GLY A 1 83 ? -4.781 -34.75 -5.184 1 95.06 83 GLY A C 1
ATOM 635 O O . GLY A 1 83 ? -4.93 -34.906 -6.395 1 95.06 83 GLY A O 1
ATOM 636 N N . MET A 1 84 ? -4.543 -33.562 -4.66 1 95.56 84 MET A N 1
ATOM 637 C CA . MET A 1 84 ? -4.465 -32.375 -5.484 1 95.56 84 MET A CA 1
ATOM 638 C C . MET A 1 84 ? -3.277 -32.438 -6.438 1 95.56 84 MET A C 1
ATOM 640 O O . MET A 1 84 ? -3.408 -32.125 -7.621 1 95.56 84 MET A O 1
ATOM 644 N N . LEU A 1 85 ? -2.166 -32.844 -5.945 1 97.12 85 LEU A N 1
ATOM 645 C CA . LEU A 1 85 ? -0.963 -32.906 -6.77 1 97.12 85 LEU A CA 1
ATOM 646 C C . LEU A 1 85 ? -1.128 -33.906 -7.895 1 97.12 85 LEU A C 1
ATOM 648 O O . LEU A 1 85 ? -0.703 -33.656 -9.023 1 97.12 85 LEU A O 1
ATOM 652 N N . THR A 1 86 ? -1.727 -35.031 -7.605 1 96.75 86 THR A N 1
ATOM 653 C CA . THR A 1 86 ? -1.986 -36.062 -8.625 1 96.75 86 THR A CA 1
ATOM 654 C C . THR A 1 86 ? -2.912 -35.5 -9.703 1 96.75 86 THR A C 1
ATOM 656 O O . THR A 1 86 ? -2.646 -35.688 -10.898 1 96.75 86 THR A O 1
ATOM 659 N N . TRP A 1 87 ? -3.949 -34.875 -9.234 1 97.81 87 TRP A N 1
ATOM 660 C CA . TRP A 1 87 ? -4.895 -34.281 -10.18 1 97.81 87 TRP A CA 1
ATOM 661 C C . TRP A 1 87 ? -4.211 -33.219 -11.055 1 97.81 87 TRP A C 1
ATOM 663 O O . TRP A 1 87 ? -4.434 -33.188 -12.266 1 97.81 87 TRP A O 1
ATOM 673 N N . LEU A 1 88 ? -3.35 -32.344 -10.461 1 98.19 88 LEU A N 1
ATOM 674 C CA . LEU A 1 88 ? -2.643 -31.312 -11.203 1 98.19 88 LEU A CA 1
ATOM 675 C C . LEU A 1 88 ? -1.702 -31.922 -12.234 1 98.19 88 LEU A C 1
ATOM 677 O O . LEU A 1 88 ? -1.629 -31.453 -13.367 1 98.19 88 LEU A O 1
ATOM 681 N N . HIS A 1 89 ? -1.038 -33 -11.867 1 97 89 HIS A N 1
ATOM 682 C CA . HIS A 1 89 ? -0.127 -33.656 -12.805 1 97 89 HIS A CA 1
ATOM 683 C C . HIS A 1 89 ? -0.884 -34.25 -13.984 1 97 89 HIS A C 1
ATOM 685 O O . HIS A 1 89 ? -0.368 -34.281 -15.102 1 97 89 HIS A O 1
ATOM 691 N N . ALA A 1 90 ? -2.074 -34.656 -13.711 1 97.12 90 ALA A N 1
ATOM 692 C CA . ALA A 1 90 ? -2.896 -35.219 -14.773 1 97.12 90 ALA A CA 1
ATOM 693 C C . ALA A 1 90 ? -3.488 -34.125 -15.664 1 97.12 90 ALA A C 1
ATOM 695 O O . ALA A 1 90 ? -3.752 -34.375 -16.844 1 97.12 90 ALA A O 1
ATOM 696 N N . THR A 1 91 ? -3.682 -32.969 -15.109 1 97.62 91 THR A N 1
ATOM 697 C CA . THR A 1 91 ? -4.391 -31.875 -15.773 1 97.62 91 THR A CA 1
ATOM 698 C C . THR A 1 91 ? -3.416 -30.984 -16.531 1 97.62 91 THR A C 1
ATOM 700 O O . THR A 1 91 ? -3.742 -30.469 -17.609 1 97.62 91 THR A O 1
ATOM 703 N N . LEU A 1 92 ? -2.246 -30.828 -16.062 1 98.06 92 LEU A N 1
ATOM 704 C CA . LEU A 1 92 ? -1.256 -29.922 -16.609 1 98.06 92 LEU A CA 1
ATOM 705 C C . LEU A 1 92 ? -0.482 -30.578 -17.75 1 98.06 92 LEU A C 1
ATOM 707 O O . LEU A 1 92 ? -0.256 -31.797 -17.719 1 98.06 92 LEU A O 1
ATOM 711 N N . PRO A 1 93 ? -0.144 -29.766 -18.734 1 97.06 93 PRO A N 1
ATOM 712 C CA . PRO A 1 93 ? 0.726 -30.328 -19.766 1 97.06 93 PRO A CA 1
ATOM 713 C C . PRO A 1 93 ? 2.049 -30.844 -19.203 1 97.06 93 PRO A C 1
ATOM 715 O O . PRO A 1 93 ? 2.512 -30.375 -18.156 1 97.06 93 PRO A O 1
ATOM 718 N N . GLN A 1 94 ? 2.584 -31.734 -19.953 1 94.12 94 GLN A N 1
ATOM 719 C CA . GLN A 1 94 ? 3.883 -32.281 -19.578 1 94.12 94 GLN A CA 1
ATOM 720 C C . GLN A 1 94 ? 4.926 -31.172 -19.453 1 94.12 94 GLN A C 1
ATOM 722 O O . GLN A 1 94 ? 4.965 -30.25 -20.281 1 94.12 94 GLN A O 1
ATOM 727 N N . GLY A 1 95 ? 5.691 -31.188 -18.328 1 95.25 95 GLY A N 1
ATOM 728 C CA . GLY A 1 95 ? 6.793 -30.25 -18.172 1 95.25 95 GLY A CA 1
ATOM 729 C C . GLY A 1 95 ? 6.426 -29.031 -17.344 1 95.25 95 GLY A C 1
ATOM 730 O O . GLY A 1 95 ? 7.301 -28.312 -16.875 1 95.25 95 GLY A O 1
ATOM 731 N N . ALA A 1 96 ? 5.125 -28.797 -17.203 1 97.81 96 ALA A N 1
ATOM 732 C CA . ALA A 1 96 ? 4.695 -27.625 -16.438 1 97.81 96 ALA A CA 1
ATOM 733 C C . ALA A 1 96 ? 5.258 -27.656 -15.023 1 97.81 96 ALA A C 1
ATOM 735 O O . ALA A 1 96 ? 5.855 -26.672 -14.562 1 97.81 96 ALA A O 1
ATOM 736 N N . GLY A 1 97 ? 5.059 -28.734 -14.352 1 97.75 97 GLY A N 1
ATOM 737 C CA . GLY A 1 97 ? 5.566 -28.875 -12.992 1 97.75 97 GLY A CA 1
ATOM 738 C C . GLY A 1 97 ? 7.07 -28.719 -12.898 1 97.75 97 GLY A C 1
ATOM 739 O O . GLY A 1 97 ? 7.57 -28.031 -12 1 97.75 97 GLY A O 1
ATOM 740 N N . LYS A 1 98 ? 7.773 -29.391 -13.797 1 97.38 98 LYS A N 1
ATOM 741 C CA . LYS A 1 98 ? 9.227 -29.281 -13.82 1 97.38 98 LYS A CA 1
ATOM 742 C C . LYS A 1 98 ? 9.672 -27.844 -14.055 1 97.38 98 LYS A C 1
ATOM 744 O O . LYS A 1 98 ? 10.617 -27.375 -13.422 1 97.38 98 LYS A O 1
ATOM 749 N N . HIS A 1 99 ? 9.008 -27.203 -14.914 1 98.31 99 HIS A N 1
ATOM 750 C CA . HIS A 1 99 ? 9.359 -25.812 -15.211 1 98.31 99 HIS A CA 1
ATOM 751 C C . HIS A 1 99 ? 9.242 -24.938 -13.969 1 98.31 99 HIS A C 1
ATOM 753 O O . HIS A 1 99 ? 10.211 -24.297 -13.562 1 98.31 99 HIS A O 1
ATOM 759 N N . VAL A 1 100 ? 8.102 -24.922 -13.328 1 98.75 100 VAL A N 1
ATOM 760 C CA . VAL A 1 100 ? 7.859 -23.969 -12.25 1 98.75 100 VAL A CA 1
ATOM 761 C C . VAL A 1 100 ? 8.727 -24.312 -11.047 1 98.75 100 VAL A C 1
ATOM 763 O O . VAL A 1 100 ? 9.148 -23.422 -10.297 1 98.75 100 VAL A O 1
ATOM 766 N N . SER A 1 101 ? 9.031 -25.578 -10.859 1 98.5 101 SER A N 1
ATOM 767 C CA . SER A 1 101 ? 9.828 -26 -9.711 1 98.5 101 SER A CA 1
ATOM 768 C C . SER A 1 101 ? 11.297 -25.656 -9.906 1 98.5 101 SER A C 1
ATOM 770 O O . SER A 1 101 ? 12.07 -25.641 -8.945 1 98.5 101 SER A O 1
ATOM 772 N N . SER A 1 102 ? 11.734 -25.375 -11.125 1 98.44 102 SER A N 1
ATOM 773 C CA . SER A 1 102 ? 13.133 -25.125 -11.43 1 98.44 102 SER A CA 1
ATOM 774 C C . SER A 1 102 ? 13.43 -23.625 -11.492 1 98.44 102 SER A C 1
ATOM 776 O O . SER A 1 102 ? 14.578 -23.219 -11.68 1 98.44 102 SER A O 1
ATOM 778 N N . LEU A 1 103 ? 12.43 -22.812 -11.328 1 98.75 103 LEU A N 1
ATOM 779 C CA . LEU A 1 103 ? 12.602 -21.359 -11.383 1 98.75 103 LEU A CA 1
ATOM 780 C C . LEU A 1 103 ? 13.469 -20.875 -10.227 1 98.75 103 LEU A C 1
ATOM 782 O O . LEU A 1 103 ? 13.578 -21.547 -9.203 1 98.75 103 LEU A O 1
ATOM 786 N N . PRO A 1 104 ? 14.109 -19.688 -10.422 1 98.81 104 PRO A N 1
ATOM 787 C CA . PRO A 1 104 ? 14.891 -19.125 -9.32 1 98.81 104 PRO A CA 1
ATOM 788 C C . PRO A 1 104 ? 14.016 -18.656 -8.156 1 98.81 104 PRO A C 1
ATOM 790 O O . PRO A 1 104 ? 12.797 -18.547 -8.305 1 98.81 104 PRO A O 1
ATOM 793 N N . THR A 1 105 ? 14.664 -18.375 -7.008 1 98.44 105 THR A N 1
ATOM 794 C CA . THR A 1 105 ? 13.922 -17.938 -5.828 1 98.44 105 THR A CA 1
ATOM 795 C C . THR A 1 105 ? 13.68 -16.438 -5.867 1 98.44 105 THR A C 1
ATOM 797 O O . THR A 1 105 ? 12.852 -15.914 -5.113 1 98.44 105 THR A O 1
ATOM 800 N N . SER A 1 106 ? 14.469 -15.75 -6.707 1 98.62 106 SER A N 1
ATOM 801 C CA . SER A 1 106 ? 14.289 -14.305 -6.781 1 98.62 106 SER A CA 1
ATOM 802 C C . SER A 1 106 ? 14.688 -13.766 -8.148 1 98.62 106 SER A C 1
ATOM 804 O O . SER A 1 106 ? 15.328 -14.469 -8.938 1 98.62 106 SER A O 1
ATOM 806 N N . ALA A 1 107 ? 14.203 -12.617 -8.438 1 98.56 107 ALA A N 1
ATOM 807 C CA . ALA A 1 107 ? 14.57 -11.844 -9.617 1 98.56 107 ALA A CA 1
ATOM 808 C C . ALA A 1 107 ? 14.977 -10.422 -9.242 1 98.56 107 ALA A C 1
ATOM 810 O O . ALA A 1 107 ? 14.375 -9.812 -8.352 1 98.56 107 ALA A O 1
ATOM 811 N N . THR A 1 108 ? 15.984 -9.906 -9.875 1 97.75 108 THR A N 1
ATOM 812 C CA . THR A 1 108 ? 16.438 -8.531 -9.695 1 97.75 108 THR A CA 1
ATOM 813 C C . THR A 1 108 ? 16.188 -7.711 -10.953 1 97.75 108 THR A C 1
ATOM 815 O O . THR A 1 108 ? 16.484 -8.156 -12.062 1 97.75 108 THR A O 1
ATOM 818 N N . LEU A 1 109 ? 15.586 -6.566 -10.734 1 97.44 109 LEU A N 1
ATOM 819 C CA . LEU A 1 109 ? 15.258 -5.695 -11.852 1 97.44 109 LEU A CA 1
ATOM 820 C C . LEU A 1 109 ? 15.766 -4.277 -11.609 1 97.44 109 LEU A C 1
ATOM 822 O O . LEU A 1 109 ? 16.188 -3.949 -10.5 1 97.44 109 LEU A O 1
ATOM 826 N N . ALA A 1 110 ? 15.688 -3.473 -12.695 1 97.06 110 ALA A N 1
ATOM 827 C CA . ALA A 1 110 ? 15.977 -2.041 -12.633 1 97.06 110 ALA A CA 1
ATOM 828 C C . ALA A 1 110 ? 17.359 -1.782 -12.039 1 97.06 110 ALA A C 1
ATOM 830 O O . ALA A 1 110 ? 17.5 -0.991 -11.102 1 97.06 110 ALA A O 1
ATOM 831 N N . GLY A 1 111 ? 18.328 -2.525 -12.469 1 95 111 GLY A N 1
ATOM 832 C CA . GLY A 1 111 ? 19.703 -2.316 -12.055 1 95 111 GLY A CA 1
ATOM 833 C C . GLY A 1 111 ? 19.953 -2.686 -10.609 1 95 111 GLY A C 1
ATOM 834 O O . GLY A 1 111 ? 20.875 -2.162 -9.977 1 95 111 GLY A O 1
ATOM 835 N N . GLY A 1 112 ? 19.047 -3.451 -10.062 1 96.19 112 GLY A N 1
ATOM 836 C CA . GLY A 1 112 ? 19.234 -3.885 -8.68 1 96.19 112 GLY A CA 1
ATOM 837 C C . GLY A 1 112 ? 18.312 -3.156 -7.711 1 96.19 112 GLY A C 1
ATOM 838 O O . GLY A 1 112 ? 18.219 -3.535 -6.539 1 96.19 112 GLY A O 1
ATOM 839 N N . ALA A 1 113 ? 17.578 -2.215 -8.18 1 97.75 113 ALA A N 1
ATOM 840 C CA . ALA A 1 113 ? 16.734 -1.385 -7.32 1 97.75 113 ALA A CA 1
ATOM 841 C C . ALA A 1 113 ? 15.5 -2.15 -6.855 1 97.75 113 ALA A C 1
ATOM 843 O O . ALA A 1 113 ? 14.922 -1.834 -5.812 1 97.75 113 ALA A O 1
ATOM 844 N N . VAL A 1 114 ? 15.078 -3.162 -7.645 1 98.5 114 VAL A N 1
ATOM 845 C CA . VAL A 1 114 ? 13.906 -3.947 -7.293 1 98.5 114 VAL A CA 1
ATOM 846 C C . VAL A 1 114 ? 14.289 -5.414 -7.137 1 98.5 114 VAL A C 1
ATOM 848 O O . VAL A 1 114 ? 14.867 -6.012 -8.047 1 98.5 114 VAL A O 1
ATOM 851 N N . LEU A 1 115 ? 14.039 -5.914 -5.969 1 98.69 115 LEU A N 1
ATOM 852 C CA . LEU A 1 115 ? 14.242 -7.324 -5.656 1 98.69 115 LEU A CA 1
ATOM 853 C C . LEU A 1 115 ? 12.906 -8.023 -5.41 1 98.69 115 LEU A C 1
ATOM 855 O O . LEU A 1 115 ? 12.141 -7.617 -4.531 1 98.69 115 LEU A O 1
ATOM 859 N N . ALA A 1 116 ? 12.641 -9.078 -6.227 1 98.88 116 ALA A N 1
ATOM 860 C CA . ALA A 1 116 ? 11.352 -9.773 -6.176 1 98.88 116 ALA A CA 1
ATOM 861 C C . ALA A 1 116 ? 11.531 -11.227 -5.762 1 98.88 116 ALA A C 1
ATOM 863 O O . ALA A 1 116 ? 12.422 -11.914 -6.254 1 98.88 116 ALA A O 1
ATOM 864 N N . GLY A 1 117 ? 10.773 -11.672 -4.82 1 98.81 117 GLY A N 1
ATOM 865 C CA . GLY A 1 117 ? 10.688 -13.055 -4.387 1 98.81 117 GLY A CA 1
ATOM 866 C C . GLY A 1 117 ? 9.273 -13.492 -4.062 1 98.81 117 GLY A C 1
ATOM 867 O O . GLY A 1 117 ? 8.336 -12.695 -4.141 1 98.81 117 GLY A O 1
ATOM 868 N N . HIS A 1 118 ? 9.125 -14.758 -3.713 1 98.88 118 HIS A N 1
ATOM 869 C CA . HIS A 1 118 ? 7.812 -15.266 -3.326 1 98.88 118 HIS A CA 1
ATOM 870 C C . HIS A 1 118 ? 7.57 -15.086 -1.83 1 98.88 118 HIS A C 1
ATOM 872 O O . HIS A 1 118 ? 6.77 -14.25 -1.422 1 98.88 118 HIS A O 1
ATOM 878 N N . GLY A 1 119 ? 8.219 -15.922 -1.032 1 98.5 119 GLY A N 1
ATOM 879 C CA . GLY A 1 119 ? 8.219 -15.75 0.412 1 98.5 119 GLY A CA 1
ATOM 880 C C . GLY A 1 119 ? 9.18 -14.68 0.889 1 98.5 119 GLY A C 1
ATOM 881 O O . GLY A 1 119 ? 8.781 -13.539 1.134 1 98.5 119 GLY A O 1
ATOM 882 N N . THR A 1 120 ? 10.438 -14.992 1.01 1 98.31 120 THR A N 1
ATOM 883 C CA . THR A 1 120 ? 11.578 -14.086 0.982 1 98.31 120 THR A CA 1
ATOM 884 C C . THR A 1 120 ? 12.383 -14.266 -0.303 1 98.31 120 THR A C 1
ATOM 886 O O . THR A 1 120 ? 12.203 -15.25 -1.021 1 98.31 120 THR A O 1
ATOM 889 N N . PRO A 1 121 ? 13.25 -13.297 -0.615 1 97.88 121 PRO A N 1
ATOM 890 C CA . PRO A 1 121 ? 14.047 -13.461 -1.834 1 97.88 121 PRO A CA 1
ATOM 891 C C . PRO A 1 121 ? 14.914 -14.727 -1.809 1 97.88 121 PRO A C 1
ATOM 893 O O . PRO A 1 121 ? 15.266 -15.25 -2.863 1 97.88 121 PRO A O 1
ATOM 896 N N . SER A 1 122 ? 15.141 -15.312 -0.591 1 97.38 122 SER A N 1
ATOM 897 C CA . SER A 1 122 ? 16.047 -16.453 -0.502 1 97.38 122 SER A CA 1
ATOM 898 C C . SER A 1 122 ? 15.281 -17.75 -0.216 1 97.38 122 SER A C 1
ATOM 900 O O . SER A 1 122 ? 15.836 -18.844 -0.31 1 97.38 122 SER A O 1
ATOM 902 N N . ASP A 1 123 ? 13.992 -17.656 0.111 1 98.31 123 ASP A N 1
ATOM 903 C CA . ASP A 1 123 ? 13.25 -18.828 0.557 1 98.31 123 ASP A CA 1
ATOM 904 C C . ASP A 1 123 ? 11.766 -18.703 0.215 1 98.31 123 ASP A C 1
ATOM 906 O O . ASP A 1 123 ? 11.047 -17.922 0.847 1 98.31 123 ASP A O 1
ATOM 910 N N . PRO A 1 124 ? 11.289 -19.5 -0.707 1 98.38 124 PRO A N 1
ATOM 911 C CA . PRO A 1 124 ? 9.891 -19.391 -1.126 1 98.38 124 PRO A CA 1
ATOM 912 C C . PRO A 1 124 ? 8.914 -19.797 -0.029 1 98.38 124 PRO A C 1
ATOM 914 O O . PRO A 1 124 ? 7.707 -19.578 -0.156 1 98.38 124 PRO A O 1
ATOM 917 N N . TRP A 1 125 ? 9.406 -20.328 1.106 1 98.38 125 TRP A N 1
ATOM 918 C CA . TRP A 1 125 ? 8.547 -20.875 2.145 1 98.38 125 TRP A CA 1
ATOM 919 C C . TRP A 1 125 ? 8.398 -19.906 3.309 1 98.38 125 TRP A C 1
ATOM 921 O O . TRP A 1 125 ? 7.477 -20.016 4.117 1 98.38 125 TRP A O 1
ATOM 931 N N . GLU A 1 126 ? 9.289 -19.031 3.395 1 98.62 126 GLU A N 1
ATOM 932 C CA . GLU A 1 126 ? 9.328 -18.141 4.555 1 98.62 126 GLU A CA 1
ATOM 933 C C . GLU A 1 126 ? 8.484 -16.891 4.32 1 98.62 126 GLU A C 1
ATOM 935 O O . GLU A 1 126 ? 8.617 -16.234 3.293 1 98.62 126 GLU A O 1
ATOM 940 N N . TYR A 1 127 ? 7.609 -16.594 5.289 1 98.69 127 TYR A N 1
ATOM 941 C CA . TYR A 1 127 ? 6.828 -15.359 5.238 1 98.69 127 TYR A CA 1
ATOM 942 C C . TYR A 1 127 ? 7.691 -14.148 5.582 1 98.69 127 TYR A C 1
ATOM 944 O O . TYR A 1 127 ? 8.266 -14.078 6.676 1 98.69 127 TYR A O 1
ATOM 952 N N . LEU A 1 128 ? 7.75 -13.242 4.734 1 98.81 128 LEU A N 1
ATOM 953 C CA . LEU A 1 128 ? 8.586 -12.07 5.004 1 98.81 128 LEU A CA 1
ATOM 954 C C . LEU A 1 128 ? 7.91 -11.141 6 1 98.81 128 LEU A C 1
ATOM 956 O O . LEU A 1 128 ? 8.547 -10.672 6.953 1 98.81 128 LEU A O 1
ATOM 960 N N . LEU A 1 129 ? 6.566 -10.906 5.871 1 98.62 129 LEU A N 1
ATOM 961 C CA . LEU A 1 129 ? 5.945 -9.781 6.562 1 98.62 129 LEU A CA 1
ATOM 962 C C . LEU A 1 129 ? 4.992 -10.273 7.648 1 98.62 129 LEU A C 1
ATOM 964 O O . LEU A 1 129 ? 4.293 -9.469 8.273 1 98.62 129 LEU A O 1
ATOM 968 N N . ARG A 1 130 ? 4.961 -11.586 7.812 1 98.06 130 ARG A N 1
ATOM 969 C CA . ARG A 1 130 ? 4.094 -12.156 8.836 1 98.06 130 ARG A CA 1
ATOM 970 C C . ARG A 1 130 ? 4.91 -12.859 9.922 1 98.06 130 ARG A C 1
ATOM 972 O O . ARG A 1 130 ? 5.953 -13.453 9.625 1 98.06 130 ARG A O 1
ATOM 979 N N . ASP A 1 131 ? 4.48 -12.742 11.125 1 97.12 131 ASP A N 1
ATOM 980 C CA . ASP A 1 131 ? 4.965 -13.508 12.273 1 97.12 131 ASP A CA 1
ATOM 981 C C . ASP A 1 131 ? 3.82 -14.219 12.984 1 97.12 131 ASP A C 1
ATOM 983 O O . ASP A 1 131 ? 3.256 -13.703 13.945 1 97.12 131 ASP A O 1
ATOM 987 N N . GLY A 1 132 ? 3.594 -15.523 12.492 1 94.5 132 GLY A N 1
ATOM 988 C CA . GLY A 1 132 ? 2.352 -16.172 12.898 1 94.5 132 GLY A CA 1
ATOM 989 C C . GLY A 1 132 ? 1.116 -15.438 12.398 1 94.5 132 GLY A C 1
ATOM 990 O O . GLY A 1 132 ? 0.987 -15.172 11.203 1 94.5 132 GLY A O 1
ATOM 991 N N . GLU A 1 133 ? 0.238 -15.047 13.352 1 92.62 133 GLU A N 1
ATOM 992 C CA . GLU A 1 133 ? -0.999 -14.375 12.969 1 92.62 133 GLU A CA 1
ATOM 993 C C . GLU A 1 133 ? -0.826 -12.852 12.969 1 92.62 133 GLU A C 1
ATOM 995 O O . GLU A 1 133 ? -1.744 -12.117 12.602 1 92.62 133 GLU A O 1
ATOM 1000 N N . GLU A 1 134 ? 0.356 -12.445 13.297 1 94.75 134 GLU A N 1
ATOM 1001 C CA . GLU A 1 134 ? 0.618 -11.016 13.406 1 94.75 134 GLU A CA 1
ATOM 1002 C C . GLU A 1 134 ? 1.522 -10.523 12.281 1 94.75 134 GLU A C 1
ATOM 1004 O O . GLU A 1 134 ? 2.105 -11.336 11.547 1 94.75 134 GLU A O 1
ATOM 1009 N N . TRP A 1 135 ? 1.574 -9.25 12.164 1 97.25 135 TRP A N 1
ATOM 1010 C CA . TRP A 1 135 ? 2.557 -8.664 11.266 1 97.25 135 TRP A CA 1
ATOM 1011 C C . TRP A 1 135 ? 3.951 -8.688 11.883 1 97.25 135 TRP A C 1
ATOM 1013 O O . TRP A 1 135 ? 4.109 -8.422 13.078 1 97.25 135 TRP A O 1
ATOM 1023 N N . ALA A 1 136 ? 4.949 -8.984 11.047 1 98 136 ALA A N 1
ATOM 1024 C CA . ALA A 1 136 ? 6.332 -9.023 11.516 1 98 136 ALA A CA 1
ATOM 1025 C C . ALA A 1 136 ? 6.832 -7.629 11.875 1 98 136 ALA A C 1
ATOM 1027 O O . ALA A 1 136 ? 6.445 -6.645 11.242 1 98 136 ALA A O 1
ATOM 1028 N N . SER A 1 137 ? 7.688 -7.527 12.891 1 97.19 137 SER A N 1
ATOM 1029 C CA . SER A 1 137 ? 8.352 -6.266 13.203 1 97.19 137 SER A CA 1
ATOM 1030 C C . SER A 1 137 ? 9.344 -5.875 12.109 1 97.19 137 SER A C 1
ATOM 1032 O O . SER A 1 137 ? 9.766 -6.719 11.32 1 97.19 137 SER A O 1
ATOM 1034 N N . ASP A 1 138 ? 9.719 -4.637 12.125 1 97.06 138 ASP A N 1
ATOM 1035 C CA . ASP A 1 138 ? 10.719 -4.184 11.156 1 97.06 138 ASP A CA 1
ATOM 1036 C C . ASP A 1 138 ? 12.047 -4.906 11.359 1 97.06 138 ASP A C 1
ATOM 1038 O O . ASP A 1 138 ? 12.727 -5.258 10.391 1 97.06 138 ASP A O 1
ATOM 1042 N N . GLU A 1 139 ? 12.359 -5.062 12.586 1 97.19 139 GLU A N 1
ATOM 1043 C CA . GLU A 1 139 ? 13.602 -5.762 12.906 1 97.19 139 GLU A CA 1
ATOM 1044 C C . GLU A 1 139 ? 13.602 -7.18 12.336 1 97.19 139 GLU A C 1
ATOM 1046 O O . GLU A 1 139 ? 14.594 -7.621 11.75 1 97.19 139 GLU A O 1
ATOM 1051 N N . LEU A 1 140 ? 12.523 -7.883 12.492 1 98.31 140 LEU A N 1
ATOM 1052 C CA . LEU A 1 140 ? 12.414 -9.25 11.992 1 98.31 140 LEU A CA 1
ATOM 1053 C C . LEU A 1 140 ? 12.461 -9.273 10.469 1 98.31 140 LEU A C 1
ATOM 1055 O O . LEU A 1 140 ? 13.094 -10.156 9.875 1 98.31 140 LEU A O 1
ATOM 1059 N N . VAL A 1 141 ? 11.805 -8.352 9.828 1 98.75 141 VAL A N 1
ATOM 1060 C CA . VAL A 1 141 ? 11.797 -8.25 8.375 1 98.75 141 VAL A CA 1
ATOM 1061 C C . VAL A 1 141 ? 13.227 -8.062 7.859 1 98.75 141 VAL A C 1
ATOM 1063 O O . VAL A 1 141 ? 13.656 -8.742 6.926 1 98.75 141 VAL A O 1
ATOM 1066 N N . MET A 1 142 ? 13.938 -7.199 8.492 1 98.19 142 MET A N 1
ATOM 1067 C CA . MET A 1 142 ? 15.297 -6.918 8.047 1 98.19 142 MET A CA 1
ATOM 1068 C C . MET A 1 142 ? 16.203 -8.117 8.289 1 98.19 142 MET A C 1
ATOM 1070 O O . MET A 1 142 ? 17.109 -8.383 7.5 1 98.19 142 MET A O 1
ATOM 1074 N N . GLN A 1 143 ? 15.938 -8.773 9.391 1 98.44 143 GLN A N 1
ATOM 1075 C CA . GLN A 1 143 ? 16.688 -9.992 9.656 1 98.44 143 GLN A CA 1
ATOM 1076 C C . GLN A 1 143 ? 16.453 -11.031 8.555 1 98.44 143 GLN A C 1
ATOM 1078 O O . GLN A 1 143 ? 17.406 -11.656 8.078 1 98.44 143 GLN A O 1
ATOM 1083 N N . ARG A 1 144 ? 15.266 -11.211 8.086 1 98.75 144 ARG A N 1
ATOM 1084 C CA . ARG A 1 144 ? 14.898 -12.188 7.066 1 98.75 144 ARG A CA 1
ATOM 1085 C C . ARG A 1 144 ? 15.484 -11.805 5.711 1 98.75 144 ARG A C 1
ATOM 1087 O O . ARG A 1 144 ? 15.844 -12.672 4.918 1 98.75 144 ARG A O 1
ATOM 1094 N N . LEU A 1 145 ? 15.547 -10.523 5.441 1 98.44 145 LEU A N 1
ATOM 1095 C CA . LEU A 1 145 ? 16.031 -10.047 4.152 1 98.44 145 LEU A CA 1
ATOM 1096 C C . LEU A 1 145 ? 17.547 -10.141 4.07 1 98.44 145 LEU A C 1
ATOM 1098 O O . LEU A 1 145 ? 18.109 -10.43 3.006 1 98.44 145 LEU A O 1
ATOM 1102 N N . GLY A 1 146 ? 18.219 -9.992 5.195 1 96.62 146 GLY A N 1
ATOM 1103 C CA . GLY A 1 146 ? 19.672 -9.891 5.156 1 96.62 146 GLY A CA 1
ATOM 1104 C C . GLY A 1 146 ? 20.172 -8.742 4.301 1 96.62 146 GLY A C 1
ATOM 1105 O O . GLY A 1 146 ? 19.641 -7.629 4.383 1 96.62 146 GLY A O 1
ATOM 1106 N N . ASP A 1 147 ? 21.219 -8.93 3.521 1 95.31 147 ASP A N 1
ATOM 1107 C CA . ASP A 1 147 ? 21.766 -7.906 2.641 1 95.31 147 ASP A CA 1
ATOM 1108 C C . ASP A 1 147 ? 20.984 -7.824 1.332 1 95.31 147 ASP A C 1
ATOM 1110 O O . ASP A 1 147 ? 21 -8.766 0.537 1 95.31 147 ASP A O 1
ATOM 1114 N N . VAL A 1 148 ? 20.375 -6.676 1.133 1 95.25 148 VAL A N 1
ATOM 1115 C CA . VAL A 1 148 ? 19.547 -6.527 -0.061 1 95.25 148 VAL A CA 1
ATOM 1116 C C . VAL A 1 148 ? 20.281 -5.672 -1.093 1 95.25 148 VAL A C 1
ATOM 1118 O O . VAL A 1 148 ? 19.688 -5.262 -2.096 1 95.25 148 VAL A O 1
ATOM 1121 N N . GLY A 1 149 ? 21.5 -5.414 -0.816 1 93.69 149 GLY A N 1
ATOM 1122 C CA . GLY A 1 149 ? 22.297 -4.637 -1.753 1 93.69 149 GLY A CA 1
ATOM 1123 C C . GLY A 1 149 ? 21.734 -3.242 -1.988 1 93.69 149 GLY A C 1
ATOM 1124 O O . GLY A 1 149 ? 21.5 -2.496 -1.038 1 93.69 149 GLY A O 1
ATOM 1125 N N . GLU A 1 150 ? 21.453 -2.98 -3.246 1 93.88 150 GLU A N 1
ATOM 1126 C CA . GLU A 1 150 ? 21.031 -1.64 -3.645 1 93.88 150 GLU A CA 1
ATOM 1127 C C . GLU A 1 150 ? 19.516 -1.556 -3.777 1 93.88 150 GLU A C 1
ATOM 1129 O O . GLU A 1 150 ? 18.984 -0.582 -4.316 1 93.88 150 GLU A O 1
ATOM 1134 N N . ALA A 1 151 ? 18.875 -2.533 -3.256 1 97.5 151 ALA A N 1
ATOM 1135 C CA . ALA A 1 151 ? 17.438 -2.58 -3.451 1 97.5 151 ALA A CA 1
ATOM 1136 C C . ALA A 1 151 ? 16.75 -1.388 -2.785 1 97.5 151 ALA A C 1
ATOM 1138 O O . ALA A 1 151 ? 17.125 -0.986 -1.682 1 97.5 151 ALA A O 1
ATOM 1139 N N . ARG A 1 152 ? 15.852 -0.823 -3.482 1 98.19 152 ARG A N 1
ATOM 1140 C CA . ARG A 1 152 ? 14.977 0.22 -2.955 1 98.19 152 ARG A CA 1
ATOM 1141 C C . ARG A 1 152 ? 13.562 -0.314 -2.719 1 98.19 152 ARG A C 1
ATOM 1143 O O . ARG A 1 152 ? 12.797 0.265 -1.948 1 98.19 152 ARG A O 1
ATOM 1150 N N . VAL A 1 153 ? 13.25 -1.395 -3.432 1 98.75 153 VAL A N 1
ATOM 1151 C CA . VAL A 1 153 ? 11.984 -2.096 -3.25 1 98.75 153 VAL A CA 1
ATOM 1152 C C . VAL A 1 153 ? 12.234 -3.596 -3.115 1 98.75 153 VAL A C 1
ATOM 1154 O O . VAL A 1 153 ? 13 -4.172 -3.893 1 98.75 153 VAL A O 1
ATOM 1157 N N . VAL A 1 154 ? 11.727 -4.152 -2.123 1 98.88 154 VAL A N 1
ATOM 1158 C CA . VAL A 1 154 ? 11.562 -5.602 -2.053 1 98.88 154 VAL A CA 1
ATOM 1159 C C . VAL A 1 154 ? 10.078 -5.953 -2.117 1 98.88 154 VAL A C 1
ATOM 1161 O O . VAL A 1 154 ? 9.273 -5.426 -1.345 1 98.88 154 VAL A O 1
ATOM 1164 N N . ILE A 1 155 ? 9.711 -6.848 -3.051 1 98.94 155 ILE A N 1
ATOM 1165 C CA . ILE A 1 155 ? 8.305 -7.18 -3.221 1 98.94 155 ILE A CA 1
ATOM 1166 C C . ILE A 1 155 ? 8.125 -8.695 -3.227 1 98.94 155 ILE A C 1
ATOM 1168 O O . ILE A 1 155 ? 8.891 -9.414 -3.873 1 98.94 155 ILE A O 1
ATOM 1172 N N . VAL A 1 156 ? 7.094 -9.125 -2.441 1 98.94 156 VAL A N 1
ATOM 1173 C CA . VAL A 1 156 ? 6.867 -10.562 -2.27 1 98.94 156 VAL A CA 1
ATOM 1174 C C . VAL A 1 156 ? 5.371 -10.859 -2.363 1 98.94 156 VAL A C 1
ATOM 1176 O O . VAL A 1 156 ? 4.562 -9.953 -2.578 1 98.94 156 VAL A O 1
ATOM 1179 N N . GLY A 1 157 ? 4.98 -12.172 -2.32 1 98.75 157 GLY A N 1
ATOM 1180 C CA . GLY A 1 157 ? 3.619 -12.672 -2.223 1 98.75 157 GLY A CA 1
ATOM 1181 C C . GLY A 1 157 ? 3.428 -13.664 -1.086 1 98.75 157 GLY A C 1
ATOM 1182 O O . GLY A 1 157 ? 3.543 -13.297 0.086 1 98.75 157 GLY A O 1
ATOM 1183 N N . HIS A 1 158 ? 3.131 -14.82 -1.304 1 98.81 158 HIS A N 1
ATOM 1184 C CA . HIS A 1 158 ? 3.146 -15.984 -0.431 1 98.81 158 HIS A CA 1
ATOM 1185 C C . HIS A 1 158 ? 2.045 -15.906 0.621 1 98.81 158 HIS A C 1
ATOM 1187 O O . HIS A 1 158 ? 1.246 -16.828 0.762 1 98.81 158 HIS A O 1
ATOM 1193 N N . SER A 1 159 ? 1.884 -14.828 1.375 1 98.38 159 SER A N 1
ATOM 1194 C CA . SER A 1 159 ? 0.884 -14.711 2.432 1 98.38 159 SER A CA 1
ATOM 1195 C C . SER A 1 159 ? -0.49 -14.383 1.859 1 98.38 159 SER A C 1
ATOM 1197 O O . SER A 1 159 ? -1.503 -14.508 2.551 1 98.38 159 SER A O 1
ATOM 1199 N N . HIS A 1 160 ? -0.575 -13.922 0.675 1 98.62 160 HIS A N 1
ATOM 1200 C CA . HIS A 1 160 ? -1.772 -13.469 -0.028 1 98.62 160 HIS A CA 1
ATOM 1201 C C . HIS A 1 160 ? -2.334 -12.195 0.598 1 98.62 160 HIS A C 1
ATOM 1203 O O . HIS A 1 160 ? -3.432 -11.758 0.245 1 98.62 160 HIS A O 1
ATOM 1209 N N . LEU A 1 161 ? -1.609 -11.594 1.542 1 98.38 161 LEU A N 1
ATOM 1210 C CA . LEU A 1 161 ? -2.072 -10.414 2.264 1 98.38 161 LEU A CA 1
ATOM 1211 C C . LEU A 1 161 ? -1.272 -9.18 1.857 1 98.38 161 LEU A C 1
ATOM 1213 O O . LEU A 1 161 ? -0.088 -9.07 2.184 1 98.38 161 LEU A O 1
ATOM 1217 N N . GLU A 1 162 ? -1.912 -8.258 1.198 1 98.69 162 GLU A N 1
ATOM 1218 C CA . GLU A 1 162 ? -1.254 -7.027 0.756 1 98.69 162 GLU A CA 1
ATOM 1219 C C . GLU A 1 162 ? -0.689 -6.25 1.939 1 98.69 162 GLU A C 1
ATOM 1221 O O . GLU A 1 162 ? -1.282 -6.234 3.021 1 98.69 162 GLU A O 1
ATOM 1226 N N . HIS A 1 163 ? 0.38 -5.605 1.647 1 98.81 163 HIS A N 1
ATOM 1227 C CA . HIS A 1 163 ? 1.041 -4.809 2.674 1 98.81 163 HIS A CA 1
ATOM 1228 C C . HIS A 1 163 ? 2.074 -3.867 2.061 1 98.81 163 HIS A C 1
ATOM 1230 O O . HIS A 1 163 ? 2.678 -4.188 1.032 1 98.81 163 HIS A O 1
ATOM 1236 N N . LEU A 1 164 ? 2.248 -2.73 2.656 1 98.81 164 LEU A N 1
ATOM 1237 C CA . LEU A 1 164 ? 3.326 -1.812 2.303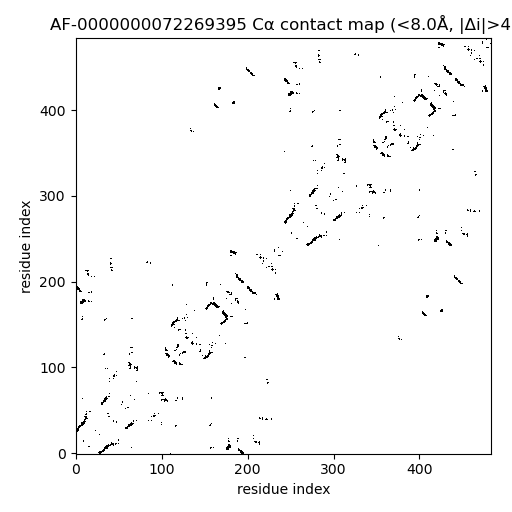 1 98.81 164 LEU A CA 1
ATOM 1238 C C . LEU A 1 164 ? 3.867 -1.107 3.543 1 98.81 164 LEU A C 1
ATOM 1240 O O . LEU A 1 164 ? 3.096 -0.674 4.402 1 98.81 164 LEU A O 1
ATOM 1244 N N . ARG A 1 165 ? 5.148 -1.015 3.592 1 98.5 165 ARG A N 1
ATOM 1245 C CA . ARG A 1 165 ? 5.781 -0.185 4.609 1 98.5 165 ARG A CA 1
ATOM 1246 C C . ARG A 1 165 ? 7.168 0.266 4.164 1 98.5 165 ARG A C 1
ATOM 1248 O O . ARG A 1 165 ? 7.77 -0.345 3.279 1 98.5 165 ARG A O 1
ATOM 1255 N N . GLN A 1 166 ? 7.598 1.294 4.754 1 97.69 166 GLN A N 1
ATOM 1256 C CA . GLN A 1 166 ? 8.93 1.846 4.52 1 97.69 166 GLN A CA 1
ATOM 1257 C C . GLN A 1 166 ? 9.852 1.578 5.707 1 97.69 166 GLN A C 1
ATOM 1259 O O . GLN A 1 166 ? 9.492 1.862 6.852 1 97.69 166 GLN A O 1
ATOM 1264 N N . ILE A 1 167 ? 10.961 1.024 5.473 1 97.06 167 ILE A N 1
ATOM 1265 C CA . ILE A 1 167 ? 12.016 0.813 6.457 1 97.06 167 ILE A CA 1
ATOM 1266 C C . ILE A 1 167 ? 13.32 1.44 5.957 1 97.06 167 ILE A C 1
ATOM 1268 O O . ILE A 1 167 ? 14.031 0.843 5.148 1 97.06 167 ILE A O 1
ATOM 1272 N N . GLY A 1 168 ? 13.68 2.629 6.492 1 95.12 168 GLY A N 1
ATOM 1273 C CA . GLY A 1 168 ? 14.789 3.357 5.91 1 95.12 168 GLY A CA 1
ATOM 1274 C C . GLY A 1 168 ? 14.609 3.645 4.43 1 95.12 168 GLY A C 1
ATOM 1275 O O . GLY A 1 168 ? 13.57 4.176 4.02 1 95.12 168 GLY A O 1
ATOM 1276 N N . ALA A 1 169 ? 15.562 3.186 3.662 1 94.62 169 ALA A N 1
ATOM 1277 C CA . ALA A 1 169 ? 15.531 3.455 2.227 1 94.62 169 ALA A CA 1
ATOM 1278 C C . ALA A 1 169 ? 14.719 2.395 1.486 1 94.62 169 ALA A C 1
ATOM 1280 O O . ALA A 1 169 ? 14.492 2.506 0.279 1 94.62 169 ALA A O 1
ATOM 1281 N N . LEU A 1 170 ? 14.266 1.427 2.201 1 97.75 170 LEU A N 1
ATOM 1282 C CA . LEU A 1 170 ? 13.664 0.268 1.557 1 97.75 170 LEU A CA 1
ATOM 1283 C C . LEU A 1 170 ? 12.141 0.313 1.681 1 97.75 170 LEU A C 1
ATOM 1285 O O . LEU A 1 170 ? 11.609 0.489 2.779 1 97.75 170 LEU A O 1
ATOM 1289 N N . THR A 1 171 ? 11.484 0.253 0.559 1 98.56 171 THR A N 1
ATOM 1290 C CA . THR A 1 171 ? 10.047 -0.019 0.547 1 98.56 171 THR A CA 1
ATOM 1291 C C . THR A 1 171 ? 9.781 -1.518 0.433 1 98.56 171 THR A C 1
ATOM 1293 O O . THR A 1 171 ? 10.242 -2.164 -0.513 1 98.56 171 THR A O 1
ATOM 1296 N N . VAL A 1 172 ? 9.078 -2.057 1.408 1 98.81 172 VAL A N 1
ATOM 1297 C CA . VAL A 1 172 ? 8.758 -3.479 1.417 1 98.81 172 VAL A CA 1
ATOM 1298 C C . VAL A 1 172 ? 7.281 -3.676 1.084 1 98.81 172 VAL A C 1
ATOM 1300 O O . VAL A 1 172 ? 6.414 -3.041 1.688 1 98.81 172 VAL A O 1
ATOM 1303 N N . VAL A 1 173 ? 7.023 -4.605 0.104 1 98.94 173 VAL A N 1
ATOM 1304 C CA . VAL A 1 173 ? 5.676 -4.73 -0.439 1 98.94 173 VAL A CA 1
ATOM 1305 C C . VAL A 1 173 ? 5.277 -6.203 -0.504 1 98.94 173 VAL A C 1
ATOM 1307 O O . VAL A 1 173 ? 6.086 -7.055 -0.878 1 98.94 173 VAL A O 1
ATOM 1310 N N . ASN A 1 174 ? 4.137 -6.531 -0.084 1 98.94 174 ASN A N 1
ATOM 1311 C CA . ASN A 1 174 ? 3.436 -7.734 -0.519 1 98.94 174 ASN A CA 1
ATOM 1312 C C . ASN A 1 174 ? 2.355 -7.414 -1.548 1 98.94 174 ASN A C 1
ATOM 1314 O O . ASN A 1 174 ? 1.467 -6.602 -1.288 1 98.94 174 ASN A O 1
ATOM 1318 N N . CYS A 1 175 ? 2.43 -8.039 -2.635 1 98.75 175 CYS A N 1
ATOM 1319 C CA . CYS A 1 175 ? 1.599 -7.613 -3.756 1 98.75 175 CYS A CA 1
ATOM 1320 C C . CYS A 1 175 ? 0.206 -8.227 -3.668 1 98.75 175 CYS A C 1
ATOM 1322 O O . CYS A 1 175 ? -0.658 -7.934 -4.496 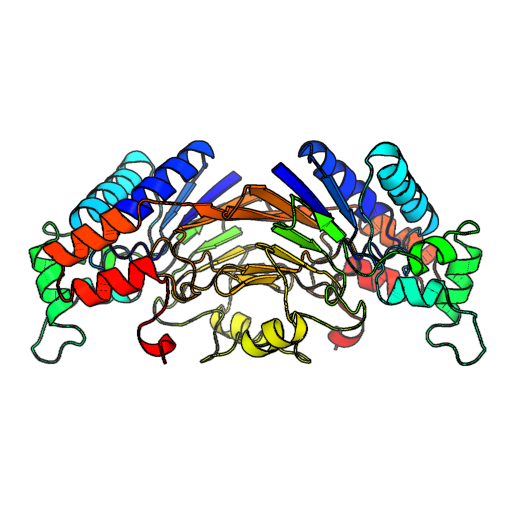1 98.75 175 CYS A O 1
ATOM 1324 N N . GLY A 1 176 ? -0.08 -9.031 -2.629 1 98.56 176 GLY A N 1
ATOM 1325 C CA . GLY A 1 176 ? -1.321 -9.789 -2.586 1 98.56 176 GLY A CA 1
ATOM 1326 C C . GLY A 1 176 ? -1.317 -10.992 -3.504 1 98.56 176 GLY A C 1
ATOM 1327 O O . GLY A 1 176 ? -0.28 -11.633 -3.695 1 98.56 176 GLY A O 1
ATOM 1328 N N . ALA A 1 177 ? -2.498 -11.391 -3.949 1 98.88 177 ALA A N 1
ATOM 1329 C CA . ALA A 1 177 ? -2.609 -12.617 -4.738 1 98.88 177 ALA A CA 1
ATOM 1330 C C . ALA A 1 177 ? -3.582 -12.43 -5.898 1 98.88 177 ALA A C 1
ATOM 1332 O O . ALA A 1 177 ? -4.609 -11.766 -5.758 1 98.88 177 ALA A O 1
ATOM 1333 N N . VAL A 1 178 ? -3.238 -13.047 -6.961 1 98.94 178 VAL A N 1
ATOM 1334 C CA . VAL A 1 178 ? -4.164 -13.078 -8.086 1 98.94 178 VAL A CA 1
ATOM 1335 C C . VAL A 1 178 ? -5.406 -13.891 -7.715 1 98.94 178 VAL A C 1
ATOM 1337 O O . VAL A 1 178 ? -6.52 -13.547 -8.125 1 98.94 178 VAL A O 1
ATOM 1340 N N . SER A 1 179 ? -5.152 -14.945 -6.953 1 98.75 179 SER A N 1
ATOM 1341 C CA . SER A 1 179 ? -6.238 -15.852 -6.602 1 98.75 179 SER A CA 1
ATOM 1342 C C . SER A 1 179 ? -6.066 -16.406 -5.188 1 98.75 179 SER A C 1
ATOM 1344 O O . SER A 1 179 ? -5.055 -16.141 -4.535 1 98.75 179 SER A O 1
ATOM 1346 N N . ARG A 1 180 ? -7.148 -17.031 -4.703 1 98.25 180 ARG A N 1
ATOM 1347 C CA . ARG A 1 180 ? -7.184 -17.641 -3.377 1 98.25 180 ARG A CA 1
ATOM 1348 C C . ARG A 1 180 ? -6.879 -16.609 -2.293 1 98.25 180 ARG A C 1
ATOM 1350 O O . ARG A 1 180 ? -6 -16.828 -1.458 1 98.25 180 ARG A O 1
ATOM 1357 N N . GLN A 1 181 ? -7.723 -15.641 -2.336 1 98.31 181 GLN A N 1
ATOM 1358 C CA . GLN A 1 181 ? -7.559 -14.57 -1.355 1 98.31 181 GLN A CA 1
ATOM 1359 C C . GLN A 1 181 ? -7.77 -15.094 0.064 1 98.31 181 GLN A C 1
ATOM 1361 O O . GLN A 1 181 ? -8.414 -16.125 0.264 1 98.31 181 GLN A O 1
ATOM 1366 N N . LYS A 1 182 ? -7.207 -14.375 0.979 1 97.62 182 LYS A N 1
ATOM 1367 C CA . LYS A 1 182 ? -7.32 -14.789 2.373 1 97.62 182 LYS A CA 1
ATOM 1368 C C . LYS A 1 182 ? -7.848 -13.656 3.244 1 97.62 182 LYS A C 1
ATOM 1370 O O . LYS A 1 182 ? -7.82 -13.742 4.473 1 97.62 182 LYS A O 1
ATOM 1375 N N . ASP A 1 183 ? -8.297 -12.578 2.613 1 96.12 183 ASP A N 1
ATOM 1376 C CA . ASP A 1 183 ? -8.656 -11.375 3.352 1 96.12 183 ASP A CA 1
ATOM 1377 C C . ASP A 1 183 ? -10.164 -11.148 3.326 1 96.12 183 ASP A C 1
ATOM 1379 O O . ASP A 1 183 ? -10.656 -10.148 3.854 1 96.12 183 ASP A O 1
ATOM 1383 N N . GLY A 1 184 ? -10.914 -12 2.631 1 96.38 184 GLY A N 1
ATOM 1384 C CA . GLY A 1 184 ? -12.367 -11.914 2.621 1 96.38 184 GLY A CA 1
ATOM 1385 C C . GLY A 1 184 ? -12.914 -11.188 1.407 1 96.38 184 GLY A C 1
ATOM 1386 O O . GLY A 1 184 ? -14.125 -11.031 1.269 1 96.38 184 GLY A O 1
ATOM 1387 N N . SER A 1 185 ? -12.062 -10.719 0.495 1 96.94 185 SER A N 1
ATOM 1388 C CA . SER A 1 185 ? -12.461 -10.102 -0.768 1 96.94 185 SER A CA 1
ATOM 1389 C C . SER A 1 185 ? -12.016 -10.945 -1.957 1 96.94 185 SER A C 1
ATOM 1391 O O . SER A 1 185 ? -10.828 -11.25 -2.098 1 96.94 185 SER A O 1
ATOM 1393 N N . PRO A 1 186 ? -12.867 -11.289 -2.898 1 97.5 186 PRO A N 1
ATOM 1394 C CA . PRO A 1 186 ? -12.492 -12.188 -3.992 1 97.5 186 PRO A CA 1
ATOM 1395 C C . PRO A 1 186 ? -11.789 -11.461 -5.137 1 97.5 186 PRO A C 1
ATOM 1397 O O . PRO A 1 186 ? -11.367 -12.102 -6.109 1 97.5 186 PRO A O 1
ATOM 1400 N N . LEU A 1 187 ? -11.633 -10.164 -5.043 1 98 187 LEU A N 1
ATOM 1401 C CA . LEU A 1 187 ? -11 -9.406 -6.113 1 98 187 LEU A CA 1
ATOM 1402 C C . LEU A 1 187 ? -9.562 -9.875 -6.336 1 98 187 LEU A C 1
ATOM 1404 O O . LEU A 1 187 ? -8.844 -10.164 -5.379 1 98 187 LEU A O 1
ATOM 1408 N N . ALA A 1 188 ? -9.148 -9.969 -7.594 1 98.75 188 ALA A N 1
ATOM 1409 C CA . ALA A 1 188 ? -7.758 -10.266 -7.926 1 98.75 188 ALA A CA 1
ATOM 1410 C C . ALA A 1 188 ? -6.863 -9.055 -7.688 1 98.75 188 ALA A C 1
ATOM 1412 O O . ALA A 1 188 ? -7.309 -7.91 -7.824 1 98.75 188 ALA A O 1
ATOM 1413 N N . ARG A 1 189 ? -5.629 -9.367 -7.336 1 98.62 189 ARG A N 1
ATOM 1414 C CA . ARG A 1 189 ? -4.699 -8.305 -6.969 1 98.62 189 ARG A CA 1
ATOM 1415 C C . ARG A 1 189 ? -3.422 -8.383 -7.797 1 98.62 189 ARG A C 1
ATOM 1417 O O . ARG A 1 189 ? -3.012 -9.469 -8.211 1 98.62 189 ARG A O 1
ATOM 1424 N N . TRP A 1 190 ? -2.824 -7.293 -8.078 1 98.94 190 TRP A N 1
ATOM 1425 C CA . TRP A 1 190 ? -1.459 -7.137 -8.57 1 98.94 190 TRP A CA 1
ATOM 1426 C C . TRP A 1 190 ? -0.919 -5.746 -8.258 1 98.94 190 TRP A C 1
ATOM 1428 O O . TRP A 1 190 ? -1.64 -4.902 -7.719 1 98.94 190 TRP A O 1
ATOM 1438 N N . VAL A 1 191 ? 0.421 -5.551 -8.5 1 98.94 191 VAL A N 1
ATOM 1439 C CA . VAL A 1 191 ? 1.047 -4.289 -8.125 1 98.94 191 VAL A CA 1
ATOM 1440 C C . VAL A 1 191 ? 1.813 -3.717 -9.32 1 98.94 191 VAL A C 1
ATOM 1442 O O . VAL A 1 191 ? 2.496 -4.453 -10.039 1 98.94 191 VAL A O 1
ATOM 1445 N N . LEU A 1 192 ? 1.693 -2.436 -9.523 1 98.94 192 LEU A N 1
ATOM 1446 C CA . LEU A 1 192 ? 2.52 -1.685 -10.461 1 98.94 192 LEU A CA 1
ATOM 1447 C C . LEU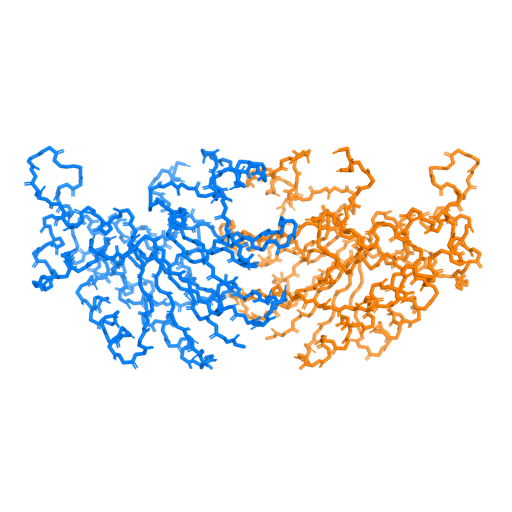 A 1 192 ? 3.561 -0.851 -9.727 1 98.94 192 LEU A C 1
ATOM 1449 O O . LEU A 1 192 ? 3.217 -0.045 -8.859 1 98.94 192 LEU A O 1
ATOM 1453 N N . LEU A 1 193 ? 4.789 -1.125 -10 1 98.88 193 LEU A N 1
ATOM 1454 C CA . LEU A 1 193 ? 5.887 -0.288 -9.531 1 98.88 193 LEU A CA 1
ATOM 1455 C C . LEU A 1 193 ? 6.305 0.713 -10.602 1 98.88 193 LEU A C 1
ATOM 1457 O O . LEU A 1 193 ? 6.48 0.345 -11.766 1 98.88 193 LEU A O 1
ATOM 1461 N N . GLU A 1 194 ? 6.418 1.973 -10.219 1 98.75 194 GLU A N 1
ATOM 1462 C CA . GLU A 1 194 ? 6.895 3.002 -11.141 1 98.75 194 GLU A CA 1
ATOM 1463 C C . GLU A 1 194 ? 7.973 3.867 -10.492 1 98.75 194 GLU A C 1
ATOM 1465 O O . GLU A 1 194 ? 7.742 4.469 -9.438 1 98.75 194 GLU A O 1
ATOM 1470 N N . GLY A 1 195 ? 9.078 3.857 -11.078 1 96.81 195 GLY A N 1
ATOM 1471 C CA . GLY A 1 195 ? 10.109 4.695 -10.484 1 96.81 195 GLY A CA 1
ATOM 1472 C C . GLY A 1 195 ? 11.461 4.523 -11.141 1 96.81 195 GLY A C 1
ATOM 1473 O O . GLY A 1 195 ? 11.586 3.852 -12.164 1 96.81 195 GLY A O 1
ATOM 1474 N N . GLU A 1 196 ? 12.352 5.238 -10.695 1 90.94 196 GLU A N 1
ATOM 1475 C CA . GLU A 1 196 ? 13.766 5.191 -11.047 1 90.94 196 GLU A CA 1
ATOM 1476 C C . GLU A 1 196 ? 14.641 5.641 -9.875 1 90.94 196 GLU A C 1
ATOM 1478 O O . GLU A 1 196 ? 14.227 6.48 -9.07 1 90.94 196 GLU A O 1
ATOM 1483 N N . GLY A 1 197 ? 15.75 5.02 -9.75 1 87.19 197 GLY A N 1
ATOM 1484 C CA . GLY A 1 197 ? 16.656 5.41 -8.688 1 87.19 197 GLY A CA 1
ATOM 1485 C C . GLY A 1 197 ? 16.109 5.148 -7.301 1 87.19 197 GLY A C 1
ATOM 1486 O O . GLY A 1 197 ? 15.695 4.027 -6.996 1 87.19 197 GLY A O 1
ATOM 1487 N N . ASP A 1 198 ? 15.883 6.281 -6.535 1 89.12 198 ASP A N 1
ATOM 1488 C CA . ASP A 1 198 ? 15.602 6.121 -5.109 1 89.12 198 ASP A CA 1
ATOM 1489 C C . ASP A 1 198 ? 14.109 6.25 -4.824 1 89.12 198 ASP A C 1
ATOM 1491 O O . ASP A 1 198 ? 13.656 5.953 -3.715 1 89.12 198 ASP A O 1
ATOM 1495 N N . ALA A 1 199 ? 13.328 6.605 -5.77 1 93.62 199 ALA A N 1
ATOM 1496 C CA . ALA A 1 199 ? 11.922 6.883 -5.523 1 93.62 199 ALA A CA 1
ATOM 1497 C C . ALA A 1 199 ? 11.023 5.977 -6.367 1 93.62 199 ALA A C 1
ATOM 1499 O O . ALA A 1 199 ? 11.055 6.039 -7.598 1 93.62 199 ALA A O 1
ATOM 1500 N N . TRP A 1 200 ? 10.289 5.113 -5.699 1 98.12 200 TRP A N 1
ATOM 1501 C CA . TRP A 1 200 ? 9.391 4.199 -6.391 1 98.12 200 TRP A CA 1
ATOM 1502 C C . TRP A 1 200 ? 7.957 4.359 -5.887 1 98.12 200 TRP A C 1
ATOM 1504 O O . TRP A 1 200 ? 7.703 4.25 -4.684 1 98.12 200 TRP A O 1
ATOM 1514 N N . ASN A 1 201 ? 7.07 4.699 -6.797 1 98.81 201 ASN A N 1
ATOM 1515 C CA . ASN A 1 201 ? 5.641 4.66 -6.5 1 98.81 201 ASN A CA 1
ATOM 1516 C C . ASN A 1 201 ? 5.094 3.236 -6.57 1 98.81 201 ASN A C 1
ATOM 1518 O O . ASN A 1 201 ? 5.551 2.432 -7.387 1 98.81 201 ASN A O 1
ATOM 1522 N N . VAL A 1 202 ? 4.16 2.938 -5.719 1 98.94 202 VAL A N 1
ATOM 1523 C CA . VAL A 1 202 ? 3.578 1.602 -5.652 1 98.94 202 VAL A CA 1
ATOM 1524 C C . VAL A 1 202 ? 2.062 1.692 -5.816 1 98.94 202 VAL A C 1
ATOM 1526 O O . VAL A 1 202 ? 1.385 2.363 -5.031 1 98.94 202 VAL A O 1
ATOM 1529 N N . THR A 1 203 ? 1.52 1.021 -6.801 1 98.94 203 THR A N 1
ATOM 1530 C CA . THR A 1 203 ? 0.079 0.989 -7.031 1 98.94 203 THR A CA 1
ATOM 1531 C C . THR A 1 203 ? -0.479 -0.407 -6.77 1 98.94 203 THR A C 1
ATOM 1533 O O . THR A 1 203 ? -0.122 -1.363 -7.457 1 98.94 203 THR A O 1
ATOM 1536 N N . PHE A 1 204 ? -1.32 -0.487 -5.777 1 98.94 204 PHE A N 1
ATOM 1537 C CA . PHE A 1 204 ? -2.08 -1.711 -5.551 1 98.94 204 PHE A CA 1
ATOM 1538 C C . PHE A 1 204 ? -3.342 -1.73 -6.402 1 98.94 204 PHE A C 1
ATOM 1540 O O . PHE A 1 204 ? -4.203 -0.858 -6.27 1 98.94 204 PHE A O 1
ATOM 1547 N N . ARG A 1 205 ? -3.492 -2.75 -7.25 1 98.75 205 ARG A N 1
ATOM 1548 C CA . ARG A 1 205 ? -4.586 -2.859 -8.211 1 98.75 205 ARG A CA 1
ATOM 1549 C C . ARG A 1 205 ? -5.629 -3.869 -7.742 1 98.75 205 ARG A C 1
ATOM 1551 O O . ARG A 1 205 ? -5.281 -4.957 -7.277 1 98.75 205 ARG A O 1
ATOM 1558 N N . ARG A 1 206 ? -6.883 -3.443 -7.812 1 98.19 206 ARG A N 1
ATOM 1559 C CA . ARG A 1 206 ? -8.031 -4.32 -7.598 1 98.19 206 ARG A CA 1
ATOM 1560 C C . ARG A 1 206 ? -8.727 -4.648 -8.914 1 98.19 206 ARG A C 1
ATOM 1562 O O . ARG A 1 206 ? -9.18 -3.746 -9.617 1 98.19 206 ARG A O 1
ATOM 1569 N N . VAL A 1 207 ? -8.852 -5.93 -9.148 1 98.25 207 VAL A N 1
ATOM 1570 C CA . VAL A 1 207 ? -9.359 -6.312 -10.461 1 98.25 207 VAL A CA 1
ATOM 1571 C C . VAL A 1 207 ? -10.539 -7.273 -10.305 1 98.25 207 VAL A C 1
ATOM 1573 O O . VAL A 1 207 ? -10.359 -8.414 -9.867 1 98.25 207 VAL A O 1
ATOM 1576 N N . PRO A 1 208 ? -11.742 -6.82 -10.617 1 97.75 208 PRO A N 1
ATOM 1577 C CA . PRO A 1 208 ? -12.852 -7.773 -10.672 1 97.75 208 PRO A CA 1
ATOM 1578 C C . PRO A 1 208 ? -12.68 -8.82 -11.766 1 97.75 208 PRO A C 1
ATOM 1580 O O . PRO A 1 208 ? -12.07 -8.539 -12.805 1 97.75 208 PRO A O 1
ATOM 1583 N N . TYR A 1 209 ? -13.133 -10.023 -11.523 1 98.5 209 TYR A N 1
ATOM 1584 C CA . TYR A 1 209 ? -13.172 -11.094 -12.516 1 98.5 209 TYR A CA 1
ATOM 1585 C C . TYR A 1 209 ? -14.422 -11.953 -12.344 1 98.5 209 TYR A C 1
ATOM 1587 O O . TYR A 1 209 ? -15.195 -11.75 -11.406 1 98.5 209 TYR A O 1
ATOM 1595 N N . ASP A 1 210 ? -14.68 -12.797 -13.266 1 98.69 210 ASP A N 1
ATOM 1596 C CA . ASP A 1 210 ? -15.852 -13.656 -13.195 1 98.69 210 ASP A CA 1
ATOM 1597 C C . ASP A 1 210 ? -15.641 -14.789 -12.188 1 98.69 210 ASP A C 1
ATOM 1599 O O . ASP A 1 210 ? -15.398 -15.93 -12.57 1 98.69 210 ASP A O 1
ATOM 1603 N N . VAL A 1 211 ? -15.891 -14.492 -10.914 1 98.75 211 VAL A N 1
ATOM 1604 C CA . VAL A 1 211 ? -15.672 -15.414 -9.805 1 98.75 211 VAL A CA 1
ATOM 1605 C C . VAL A 1 211 ? -16.578 -16.625 -9.953 1 98.75 211 VAL A C 1
ATOM 1607 O O . VAL A 1 211 ? -16.172 -17.766 -9.688 1 98.75 211 VAL A O 1
ATOM 1610 N N . GLU A 1 212 ? -17.75 -16.344 -10.406 1 98.75 212 GLU A N 1
ATOM 1611 C CA . GLU A 1 212 ? -18.703 -17.438 -10.516 1 98.75 212 GLU A CA 1
ATOM 1612 C C . GLU A 1 212 ? -18.297 -18.422 -11.609 1 98.75 212 GLU A C 1
ATOM 1614 O O . GLU A 1 212 ? -18.438 -19.641 -11.445 1 98.75 212 GLU A O 1
ATOM 1619 N N . ALA A 1 213 ? -17.797 -17.938 -12.695 1 98.88 213 ALA A N 1
ATOM 1620 C CA . ALA A 1 213 ? -17.297 -18.828 -13.734 1 98.88 213 ALA A CA 1
ATOM 1621 C C . ALA A 1 213 ? -16.141 -19.672 -13.234 1 98.88 213 ALA A C 1
ATOM 1623 O O . ALA A 1 213 ? -16.062 -20.875 -13.516 1 98.88 213 ALA A O 1
ATOM 1624 N N . ALA A 1 214 ? -15.242 -19.094 -12.484 1 98.88 214 ALA A N 1
ATOM 1625 C CA . ALA A 1 214 ? -14.117 -19.812 -11.898 1 98.88 214 ALA A CA 1
ATOM 1626 C C . ALA A 1 214 ? -14.602 -20.891 -10.938 1 98.88 214 ALA A C 1
ATOM 1628 O O . ALA A 1 214 ? -14.125 -22.031 -10.977 1 98.88 214 ALA A O 1
ATOM 1629 N N . ALA A 1 215 ? -15.562 -20.5 -10.125 1 98.75 215 ALA A N 1
ATOM 1630 C CA . ALA A 1 215 ? -16.094 -21.422 -9.125 1 98.75 215 ALA A CA 1
ATOM 1631 C C . ALA A 1 215 ? -16.812 -22.609 -9.797 1 98.75 215 ALA A C 1
ATOM 1633 O O . ALA A 1 215 ? -16.625 -23.75 -9.383 1 98.75 215 ALA A O 1
ATOM 1634 N N . ARG A 1 216 ? -17.547 -22.297 -10.797 1 98.81 216 ARG A N 1
ATOM 1635 C CA . ARG A 1 216 ? -18.25 -23.359 -11.516 1 98.81 216 ARG A CA 1
ATOM 1636 C C . ARG A 1 216 ? -17.281 -24.312 -12.18 1 98.81 216 ARG A C 1
ATOM 1638 O O . ARG A 1 216 ? -17.5 -25.531 -12.211 1 98.81 216 ARG A O 1
ATOM 1645 N N . TRP A 1 217 ? -16.266 -23.781 -12.734 1 98.81 217 TRP A N 1
ATOM 1646 C CA . TRP A 1 217 ? -15.234 -24.625 -13.32 1 98.81 217 TRP A CA 1
ATOM 1647 C C . TRP A 1 217 ? -14.641 -25.578 -12.281 1 98.81 217 TRP A C 1
ATOM 1649 O O . TRP A 1 217 ? -14.5 -26.781 -12.531 1 98.81 217 TRP A O 1
ATOM 1659 N N . ALA A 1 218 ? -14.312 -25.031 -11.141 1 98.62 218 ALA A N 1
ATOM 1660 C CA . ALA A 1 218 ? -13.734 -25.812 -10.062 1 98.62 218 ALA A CA 1
ATOM 1661 C C . ALA A 1 218 ? -14.68 -26.938 -9.633 1 98.62 218 ALA A C 1
ATOM 1663 O O . ALA A 1 218 ? -14.266 -28.078 -9.469 1 98.62 218 ALA A O 1
ATOM 1664 N N . GLU A 1 219 ? -15.898 -26.609 -9.5 1 98.56 219 GLU A N 1
ATOM 1665 C CA . GLU A 1 219 ? -16.891 -27.594 -9.086 1 98.56 219 GLU A CA 1
ATOM 1666 C C . GLU A 1 219 ? -16.984 -28.734 -10.078 1 98.56 219 GLU A C 1
ATOM 1668 O O . GLU A 1 219 ? -17.188 -29.891 -9.688 1 98.56 219 GLU A O 1
ATOM 1673 N N . ALA A 1 220 ? -16.781 -28.438 -11.305 1 98.5 220 ALA A N 1
ATOM 1674 C CA . ALA A 1 220 ? -16.969 -29.422 -12.359 1 98.5 220 ALA A CA 1
ATOM 1675 C C . ALA A 1 220 ? -15.719 -30.266 -12.57 1 98.5 220 ALA A C 1
ATOM 1677 O O . ALA A 1 220 ? -15.805 -31.438 -12.945 1 98.5 220 ALA A O 1
ATOM 1678 N N . HIS A 1 221 ? -14.57 -29.688 -12.258 1 98.25 221 HIS A N 1
ATOM 1679 C CA . HIS A 1 221 ? -13.391 -30.344 -12.82 1 98.25 221 HIS A CA 1
ATOM 1680 C C . HIS A 1 221 ? -12.336 -30.609 -11.75 1 98.25 221 HIS A C 1
ATOM 1682 O O . HIS A 1 221 ? -11.492 -31.484 -11.906 1 98.25 221 HIS A O 1
ATOM 1688 N N . ALA A 1 222 ? -12.352 -29.828 -10.703 1 97.31 222 ALA A N 1
ATOM 1689 C CA . ALA A 1 222 ? -11.188 -29.797 -9.82 1 97.31 222 ALA A CA 1
ATOM 1690 C C . ALA A 1 222 ? -11.289 -30.875 -8.742 1 97.31 222 ALA A C 1
ATOM 1692 O O . ALA A 1 222 ? -12.398 -31.219 -8.32 1 97.31 222 ALA A O 1
ATOM 1693 N N . GLN A 1 223 ? -10.156 -31.344 -8.328 1 95.25 223 GLN A N 1
ATOM 1694 C CA . GLN A 1 223 ? -10.094 -32.094 -7.074 1 95.25 223 GLN A CA 1
ATOM 1695 C C . GLN A 1 223 ? -10.5 -31.219 -5.895 1 95.25 223 GLN A C 1
ATOM 1697 O O . GLN A 1 223 ? -9.914 -30.156 -5.664 1 95.25 223 GLN A O 1
ATOM 1702 N N . GLY A 1 224 ? -11.594 -31.688 -5.168 1 94.88 224 GLY A N 1
ATOM 1703 C CA . GLY A 1 224 ? -12.102 -30.844 -4.09 1 94.88 224 GLY A CA 1
ATOM 1704 C C . GLY A 1 224 ? -12.797 -29.594 -4.586 1 94.88 224 GLY A C 1
ATOM 1705 O O . GLY A 1 224 ? -12.641 -28.516 -3.998 1 94.88 224 GLY A O 1
ATOM 1706 N N . GLY A 1 225 ? -13.445 -29.781 -5.656 1 96.88 225 GLY A N 1
ATOM 1707 C CA . GLY A 1 225 ? -13.992 -28.656 -6.402 1 96.88 225 GLY A CA 1
ATOM 1708 C C . GLY A 1 225 ? -14.906 -27.781 -5.574 1 96.88 225 GLY A C 1
ATOM 1709 O O . GLY A 1 225 ? -14.875 -26.547 -5.695 1 96.88 225 GLY A O 1
ATOM 1710 N N . ALA A 1 226 ? -15.719 -28.359 -4.676 1 97.25 226 ALA A N 1
ATOM 1711 C CA . ALA A 1 226 ? -16.641 -27.578 -3.852 1 97.25 226 ALA A CA 1
ATOM 1712 C C . ALA A 1 226 ? -15.891 -26.672 -2.889 1 97.25 226 ALA A C 1
ATOM 1714 O O . ALA A 1 226 ? -16.266 -25.516 -2.699 1 97.25 226 ALA A O 1
ATOM 1715 N N . GLN A 1 227 ? -14.891 -27.188 -2.34 1 96.38 227 GLN A N 1
ATOM 1716 C CA . GLN A 1 227 ? -14.078 -26.406 -1.417 1 96.38 227 GLN A CA 1
ATOM 1717 C C . GLN A 1 227 ? -13.352 -25.281 -2.146 1 96.38 227 GLN A C 1
ATOM 1719 O O . GLN A 1 227 ? -13.289 -24.156 -1.651 1 96.38 227 GLN A O 1
ATOM 1724 N N . GLU A 1 228 ? -12.781 -25.609 -3.297 1 97.25 228 GLU A N 1
ATOM 1725 C CA . GLU A 1 228 ? -12.133 -24.578 -4.109 1 97.25 228 GLU A CA 1
ATOM 1726 C C . GLU A 1 228 ? -13.117 -23.484 -4.496 1 97.25 228 GLU A C 1
ATOM 1728 O O . GLU A 1 228 ? -12.805 -22.297 -4.391 1 97.25 228 GLU A O 1
ATOM 1733 N N . ALA A 1 229 ? -14.281 -23.844 -4.859 1 98.44 229 ALA A N 1
ATOM 1734 C CA . ALA A 1 229 ? -15.312 -22.891 -5.262 1 98.44 229 ALA A CA 1
ATOM 1735 C C . ALA A 1 229 ? -15.68 -21.953 -4.113 1 98.44 229 ALA A C 1
ATOM 1737 O O . ALA A 1 229 ? -15.805 -20.75 -4.305 1 98.44 229 ALA A O 1
ATOM 1738 N N . ARG A 1 230 ? -15.844 -22.5 -2.965 1 98.06 230 ARG A N 1
ATOM 1739 C CA . ARG A 1 230 ? -16.156 -21.688 -1.79 1 98.06 230 ARG A CA 1
ATOM 1740 C C . ARG A 1 230 ? -15.047 -20.703 -1.489 1 98.06 230 ARG A C 1
ATOM 1742 O O . ARG A 1 230 ? -15.305 -19.531 -1.178 1 98.06 230 ARG A O 1
ATOM 1749 N N . GLN A 1 231 ? -13.805 -21.188 -1.573 1 98 231 GLN A N 1
ATOM 1750 C CA . GLN A 1 231 ? -12.641 -20.328 -1.362 1 98 231 GLN A CA 1
ATOM 1751 C C . GLN A 1 231 ? -12.625 -19.172 -2.355 1 98 231 GLN A C 1
ATOM 1753 O O . GLN A 1 231 ? -12.398 -18.031 -1.974 1 98 231 GLN A O 1
ATOM 1758 N N . LEU A 1 232 ? -12.914 -19.422 -3.596 1 98.56 232 LEU A N 1
ATOM 1759 C CA . LEU A 1 232 ? -12.891 -18.406 -4.641 1 98.56 232 LEU A CA 1
ATOM 1760 C C . LEU A 1 232 ? -13.984 -17.359 -4.41 1 98.56 232 LEU A C 1
ATOM 1762 O O . LEU A 1 232 ? -13.758 -16.172 -4.582 1 98.56 232 LEU A O 1
ATOM 1766 N N . ARG A 1 233 ? -15.156 -17.828 -3.961 1 98.25 233 ARG A N 1
ATOM 1767 C CA . ARG A 1 233 ? -16.297 -16.938 -3.768 1 98.25 233 ARG A CA 1
ATOM 1768 C C . ARG A 1 233 ? -16.094 -16.031 -2.551 1 98.25 233 ARG A C 1
ATOM 1770 O O . ARG A 1 233 ? -16.469 -14.867 -2.57 1 98.25 233 ARG A O 1
ATOM 1777 N N . THR A 1 234 ? -15.461 -16.578 -1.482 1 97.56 234 THR A N 1
ATOM 1778 C CA . THR A 1 234 ? -15.438 -15.875 -0.208 1 97.56 234 THR A CA 1
ATOM 1779 C C . THR A 1 234 ? -14.125 -15.109 -0.038 1 97.56 234 THR A C 1
ATOM 1781 O O . THR A 1 234 ? -14.07 -14.125 0.702 1 97.56 234 THR A O 1
ATOM 1784 N N . GLY A 1 235 ? -13.133 -15.57 -0.736 1 97.25 235 GLY A N 1
ATOM 1785 C CA . GLY A 1 235 ? -11.805 -15.016 -0.507 1 97.25 235 GLY A CA 1
ATOM 1786 C C . GLY A 1 235 ? -11.281 -15.281 0.892 1 97.25 235 GLY A C 1
ATOM 1787 O O . GLY A 1 235 ? -10.547 -14.461 1.449 1 97.25 235 GLY A O 1
ATOM 1788 N N . ARG A 1 236 ? -11.781 -16.375 1.514 1 94 236 ARG A N 1
ATOM 1789 C CA . ARG A 1 236 ? -11.375 -16.734 2.869 1 94 236 ARG A CA 1
ATOM 1790 C C . ARG A 1 236 ? -10.781 -18.125 2.91 1 94 236 ARG A C 1
ATOM 1792 O O . ARG A 1 236 ? -11.148 -18.984 2.109 1 94 236 ARG A O 1
ATOM 1799 N N . ASP A 1 237 ? -9.727 -18.125 3.787 1 80.06 237 ASP A N 1
ATOM 1800 C CA . ASP A 1 237 ? -9.18 -19.453 3.982 1 80.06 237 ASP A CA 1
ATOM 1801 C C . ASP A 1 237 ? -10.18 -20.359 4.703 1 80.06 237 ASP A C 1
ATOM 1803 O O . ASP A 1 237 ? -11.133 -19.875 5.316 1 80.06 237 ASP A O 1
ATOM 1807 N N . ARG A 1 238 ? -10.078 -21.766 4.461 1 63.22 238 ARG A N 1
ATOM 1808 C CA . ARG A 1 238 ? -10.961 -22.719 5.121 1 63.22 238 ARG A CA 1
ATOM 1809 C C . ARG A 1 238 ? -11.055 -22.438 6.617 1 63.22 238 ARG A C 1
ATOM 1811 O O . ARG A 1 238 ? -12.102 -22.656 7.23 1 63.22 238 ARG A O 1
ATOM 1818 N N . ARG A 1 239 ? -10.055 -22.016 7.352 1 50.28 239 ARG A N 1
ATOM 1819 C CA . ARG A 1 239 ? -10.102 -21.859 8.805 1 50.28 239 ARG A CA 1
ATOM 1820 C C . ARG A 1 239 ? -11 -20.703 9.203 1 50.28 239 ARG A C 1
ATOM 1822 O O . ARG A 1 239 ? -11.281 -20.516 10.391 1 50.28 239 ARG A O 1
ATOM 1829 N N . SER A 1 240 ? -11.148 -19.734 8.469 1 44.94 240 SER A N 1
ATOM 1830 C CA . SER A 1 240 ? -11.812 -18.516 8.922 1 44.94 240 SER A CA 1
ATOM 1831 C C . SER A 1 240 ? -13.328 -18.688 8.938 1 44.94 240 SER A C 1
ATOM 1833 O O . SER A 1 240 ? -14.07 -17.734 9.195 1 44.94 240 SER A O 1
ATOM 1835 N N . GLY A 1 241 ? -13.82 -19.656 8.531 1 33.75 241 GLY A N 1
ATOM 1836 C CA . GLY A 1 241 ? -15.258 -19.844 8.562 1 33.75 241 GLY A CA 1
ATOM 1837 C C . GLY A 1 241 ? -15.797 -20.078 9.961 1 33.75 241 GLY A C 1
ATOM 1838 O O . GLY A 1 241 ? -16.984 -20.406 10.133 1 33.75 241 GLY A O 1
ATOM 1839 N N . ASN A 1 242 ? -15.055 -20.219 11.008 1 27.83 242 ASN A N 1
ATOM 1840 C CA . ASN A 1 242 ? -15.93 -20.406 12.164 1 27.83 242 ASN A CA 1
ATOM 1841 C C . ASN A 1 242 ? -16.641 -19.109 12.539 1 27.83 242 ASN A C 1
ATOM 1843 O O . ASN A 1 242 ? -16.047 -18.031 12.508 1 27.83 242 ASN A O 1
ATOM 1847 N N . MET B 1 1 ? -13.211 7.707 -10.547 1 96.81 1 MET B N 1
ATOM 1848 C CA . MET B 1 1 ? -12.961 8.859 -9.68 1 96.81 1 MET B CA 1
ATOM 1849 C C . MET B 1 1 ? -11.539 8.836 -9.141 1 96.81 1 MET B C 1
ATOM 1851 O O . MET B 1 1 ? -11.016 7.777 -8.789 1 96.81 1 MET B O 1
ATOM 1855 N N . LYS B 1 2 ? -10.852 9.977 -9.117 1 98.62 2 LYS B N 1
ATOM 1856 C CA . LYS B 1 2 ? -9.508 10.141 -8.57 1 98.62 2 LYS B CA 1
ATOM 1857 C C . LYS B 1 2 ? -9.516 11.055 -7.355 1 98.62 2 LYS B C 1
ATOM 1859 O O . LYS B 1 2 ? -9.961 12.203 -7.438 1 98.62 2 LYS B O 1
ATOM 1864 N N . ILE B 1 3 ? -9.039 10.523 -6.195 1 98.88 3 ILE B N 1
ATOM 1865 C CA . ILE B 1 3 ? -8.977 11.305 -4.965 1 98.88 3 ILE B CA 1
ATOM 1866 C C . ILE B 1 3 ? -7.535 11.383 -4.473 1 98.88 3 ILE B C 1
ATOM 1868 O O . ILE B 1 3 ? -6.91 10.359 -4.203 1 98.88 3 ILE B O 1
ATOM 1872 N N . ALA B 1 4 ? -6.996 12.594 -4.391 1 98.94 4 ALA B N 1
ATOM 1873 C CA . ALA B 1 4 ? -5.672 12.805 -3.811 1 98.94 4 ALA B CA 1
ATOM 1874 C C . ALA B 1 4 ? -5.758 12.992 -2.299 1 98.94 4 ALA B C 1
ATOM 1876 O O . ALA B 1 4 ? -6.496 13.852 -1.813 1 98.94 4 ALA B O 1
ATOM 1877 N N . VAL B 1 5 ? -5.027 12.18 -1.544 1 99 5 VAL B N 1
ATOM 1878 C CA . VAL B 1 5 ? -5.074 12.242 -0.087 1 99 5 VAL B CA 1
ATOM 1879 C C . VAL B 1 5 ? -3.678 12.5 0.468 1 99 5 VAL B C 1
ATOM 1881 O O . VAL B 1 5 ? -2.729 11.781 0.135 1 99 5 VAL B O 1
ATOM 1884 N N . PHE B 1 6 ? -3.516 13.516 1.241 1 98.94 6 PHE B N 1
ATOM 1885 C CA . PHE B 1 6 ? -2.266 13.82 1.925 1 98.94 6 PHE B CA 1
ATOM 1886 C C . PHE B 1 6 ? -2.529 14.305 3.346 1 98.94 6 PHE B C 1
ATOM 1888 O O . PHE B 1 6 ? -3.67 14.609 3.703 1 98.94 6 PHE B O 1
ATOM 1895 N N . GLY B 1 7 ? -1.562 14.281 4.207 1 98.88 7 GLY B N 1
ATOM 1896 C CA . GLY B 1 7 ? -1.651 14.758 5.578 1 98.88 7 GLY B CA 1
ATOM 1897 C C . GLY B 1 7 ? -0.301 14.867 6.262 1 98.88 7 GLY B C 1
ATOM 1898 O O . GLY B 1 7 ? 0.735 14.609 5.645 1 98.88 7 GLY B O 1
ATOM 1899 N N . ASP B 1 8 ? -0.388 15.375 7.469 1 98.94 8 ASP B N 1
ATOM 1900 C CA . ASP B 1 8 ? 0.824 15.484 8.273 1 98.94 8 ASP B CA 1
ATOM 1901 C C . ASP B 1 8 ? 1.88 16.328 7.566 1 98.94 8 ASP B C 1
ATOM 1903 O O . ASP B 1 8 ? 3.033 15.914 7.441 1 98.94 8 ASP B O 1
ATOM 1907 N N . VAL B 1 9 ? 1.375 17.453 7.117 1 98.94 9 VAL B N 1
ATOM 1908 C CA . VAL B 1 9 ? 2.24 18.422 6.453 1 98.94 9 VAL B CA 1
ATOM 1909 C C . VAL B 1 9 ? 3.227 19 7.461 1 98.94 9 VAL B C 1
ATOM 1911 O O . VAL B 1 9 ? 4.379 19.281 7.117 1 98.94 9 VAL B O 1
ATOM 1914 N N . HIS B 1 10 ? 2.701 19.297 8.633 1 98.75 10 HIS B N 1
ATOM 1915 C CA . HIS B 1 10 ? 3.504 19.797 9.742 1 98.75 10 HIS B CA 1
ATOM 1916 C C . HIS B 1 10 ? 4.285 21.047 9.328 1 98.75 10 HIS B C 1
ATOM 1918 O O . HIS B 1 10 ? 5.477 21.156 9.625 1 98.75 10 HIS B O 1
ATOM 1924 N N . GLY B 1 11 ? 3.639 21.891 8.602 1 98.75 11 GLY B N 1
ATOM 1925 C CA . GLY B 1 11 ? 4.16 23.219 8.32 1 98.75 11 GLY B CA 1
ATOM 1926 C C . GLY B 1 11 ? 5.344 23.219 7.371 1 98.75 11 GLY B C 1
ATOM 1927 O O . GLY B 1 11 ? 6.082 24.188 7.285 1 98.75 11 GLY B O 1
ATOM 1928 N N . ASN B 1 12 ? 5.609 22.141 6.711 1 98.88 12 ASN B N 1
ATOM 1929 C CA . ASN B 1 12 ? 6.719 22.062 5.766 1 98.88 12 ASN B CA 1
ATOM 1930 C C . ASN B 1 12 ? 6.301 22.531 4.375 1 98.88 12 ASN B C 1
ATOM 1932 O O . ASN B 1 12 ? 5.852 21.734 3.555 1 98.88 12 ASN B O 1
ATOM 1936 N N . ARG B 1 13 ? 6.531 23.766 4.086 1 98.94 13 ARG B N 1
ATOM 1937 C CA . ARG B 1 13 ? 6.137 24.359 2.812 1 98.94 13 ARG B CA 1
ATOM 1938 C C . ARG B 1 13 ? 6.863 23.688 1.649 1 98.94 13 ARG B C 1
ATOM 1940 O O . ARG B 1 13 ? 6.277 23.484 0.585 1 98.94 13 ARG B O 1
ATOM 1947 N N . PHE B 1 14 ? 8.133 23.312 1.806 1 98.94 14 PHE B N 1
ATOM 1948 C CA . PHE B 1 14 ? 8.969 22.766 0.748 1 98.94 14 PHE B CA 1
ATOM 1949 C C . PHE B 1 14 ? 8.453 21.406 0.307 1 98.94 14 PHE B C 1
ATOM 1951 O O . PHE B 1 14 ? 8.289 21.156 -0.888 1 98.94 14 PHE B O 1
ATOM 1958 N N . ALA B 1 15 ? 8.148 20.594 1.255 1 98.94 15 ALA B N 1
ATOM 1959 C CA . ALA B 1 15 ? 7.598 19.281 0.949 1 98.94 15 ALA B CA 1
ATOM 1960 C C . ALA B 1 15 ? 6.203 19.391 0.336 1 98.94 15 ALA B C 1
ATOM 1962 O O . ALA B 1 15 ? 5.883 18.703 -0.631 1 98.94 15 ALA B O 1
ATOM 1963 N N . LEU B 1 16 ? 5.402 20.281 0.896 1 98.94 16 LEU B N 1
ATOM 1964 C CA . LEU B 1 16 ? 4.031 20.438 0.421 1 98.94 16 LEU B CA 1
ATOM 1965 C C . LEU B 1 16 ? 4.008 20.938 -1.021 1 98.94 16 LEU B C 1
ATOM 1967 O O . LEU B 1 16 ? 3.197 20.484 -1.826 1 98.94 16 LEU B O 1
ATOM 1971 N N . GLU B 1 17 ? 4.887 21.859 -1.324 1 98.94 17 GLU B N 1
ATOM 1972 C CA . GLU B 1 17 ? 4.965 22.359 -2.693 1 98.94 17 GLU B CA 1
ATOM 1973 C C . GLU B 1 17 ? 5.246 21.234 -3.68 1 98.94 17 GLU B C 1
ATOM 1975 O O . GLU B 1 17 ? 4.613 21.156 -4.734 1 98.94 17 GLU B O 1
ATOM 1980 N N . ALA B 1 18 ? 6.176 20.406 -3.312 1 98.94 18 ALA B N 1
ATOM 1981 C CA . ALA B 1 18 ? 6.523 19.281 -4.172 1 98.94 18 ALA B CA 1
ATOM 1982 C C . ALA B 1 18 ? 5.355 18.297 -4.309 1 98.94 18 ALA B C 1
ATOM 1984 O O . ALA B 1 18 ? 5.066 17.812 -5.402 1 98.94 18 ALA B O 1
ATOM 1985 N N . VAL B 1 19 ? 4.684 18.062 -3.236 1 98.94 19 VAL B N 1
ATOM 1986 C CA . VAL B 1 19 ? 3.549 17.141 -3.221 1 98.94 19 VAL B CA 1
ATOM 1987 C C . VAL B 1 19 ? 2.406 17.703 -4.059 1 98.94 19 VAL B C 1
ATOM 1989 O O . VAL B 1 19 ? 1.816 17 -4.879 1 98.94 19 VAL B O 1
ATOM 1992 N N . VAL B 1 20 ? 2.137 18.984 -3.881 1 98.88 20 VAL B N 1
ATOM 1993 C CA . VAL B 1 20 ? 1.054 19.625 -4.613 1 98.88 20 VAL B CA 1
ATOM 1994 C C . VAL B 1 20 ? 1.344 19.578 -6.113 1 98.88 20 VAL B C 1
ATOM 1996 O O . VAL B 1 20 ? 0.458 19.266 -6.914 1 98.88 20 VAL B O 1
ATOM 1999 N N . ALA B 1 21 ? 2.539 19.875 -6.473 1 98.88 21 ALA B N 1
ATOM 2000 C CA . ALA B 1 21 ? 2.922 19.812 -7.883 1 98.88 21 ALA B CA 1
ATOM 2001 C C . ALA B 1 21 ? 2.719 18.406 -8.445 1 98.88 21 ALA B C 1
ATOM 2003 O O . ALA B 1 21 ? 2.229 18.234 -9.562 1 98.88 21 ALA B O 1
ATOM 2004 N N . ASP B 1 22 ? 3.09 17.453 -7.691 1 98.75 22 ASP B N 1
ATOM 2005 C CA . ASP B 1 22 ? 2.936 16.062 -8.117 1 98.75 22 ASP B CA 1
ATOM 2006 C C . ASP B 1 22 ? 1.459 15.695 -8.242 1 98.75 22 ASP B C 1
ATOM 2008 O O . ASP B 1 22 ? 1.062 15.023 -9.195 1 98.75 22 ASP B O 1
ATOM 2012 N N . ILE B 1 23 ? 0.645 16.109 -7.293 1 98.81 23 ILE B N 1
ATOM 2013 C CA . ILE B 1 23 ? -0.787 15.82 -7.297 1 98.81 23 ILE B CA 1
ATOM 2014 C C . ILE B 1 23 ? -1.439 16.469 -8.516 1 98.81 23 ILE B C 1
ATOM 2016 O O . ILE B 1 23 ? -2.273 15.852 -9.18 1 98.81 23 ILE B O 1
ATOM 2020 N N . GLU B 1 24 ? -1.101 17.656 -8.75 1 98.62 24 GLU B N 1
ATOM 2021 C CA . GLU B 1 24 ? -1.714 18.406 -9.852 1 98.62 24 GLU B CA 1
ATOM 2022 C C . GLU B 1 24 ? -1.5 17.688 -11.188 1 98.62 24 GLU B C 1
ATOM 2024 O O . GLU B 1 24 ? -2.371 17.719 -12.055 1 98.62 24 GLU B O 1
ATOM 2029 N N . ARG B 1 25 ? -0.429 16.984 -11.336 1 98.25 25 ARG B N 1
ATOM 2030 C CA . ARG B 1 25 ? -0.144 16.234 -12.555 1 98.25 25 ARG B CA 1
ATOM 2031 C C . ARG B 1 25 ? -1.108 15.07 -12.727 1 98.25 25 ARG B C 1
ATOM 2033 O O . ARG B 1 25 ? -1.298 14.562 -13.836 1 98.25 25 ARG B O 1
ATOM 2040 N N . CYS B 1 26 ? -1.698 14.664 -11.617 1 98.12 26 CYS B N 1
ATOM 2041 C CA . CYS B 1 26 ? -2.617 13.531 -11.664 1 98.12 26 CYS B CA 1
ATOM 2042 C C . CYS B 1 26 ? -4.043 14 -11.945 1 98.12 26 CYS B C 1
ATOM 2044 O O . CYS B 1 26 ? -4.93 13.18 -12.18 1 98.12 26 CYS B O 1
ATOM 2046 N N . GLU B 1 27 ? -4.328 15.281 -11.875 1 98.19 27 GLU B N 1
ATOM 2047 C CA . GLU B 1 27 ? -5.637 15.875 -12.125 1 98.19 27 GLU B CA 1
ATOM 2048 C C . GLU B 1 27 ? -6.73 15.164 -11.336 1 98.19 27 GLU B C 1
ATOM 2050 O O . GLU B 1 27 ? -7.703 14.68 -11.922 1 98.19 27 GLU B O 1
ATOM 2055 N N . PRO B 1 28 ? -6.652 15.18 -10.047 1 98.62 28 PRO B N 1
ATOM 2056 C CA . PRO B 1 28 ? -7.652 14.477 -9.242 1 98.62 28 PRO B CA 1
ATOM 2057 C C . PRO B 1 28 ? -9.023 15.156 -9.281 1 98.62 28 PRO B C 1
ATOM 2059 O O . PRO B 1 28 ? -9.117 16.359 -9.547 1 98.62 28 PRO B O 1
ATOM 2062 N N . ASP B 1 29 ? -10.062 14.344 -9.008 1 98.5 29 ASP B N 1
ATOM 2063 C CA . ASP B 1 29 ? -11.422 14.852 -8.898 1 98.5 29 ASP B CA 1
ATOM 2064 C C . ASP B 1 29 ? -11.664 15.492 -7.531 1 98.5 29 ASP B C 1
ATOM 2066 O O . ASP B 1 29 ? -12.547 16.344 -7.383 1 98.5 29 ASP B O 1
ATOM 2070 N N . ALA B 1 30 ? -10.891 15.102 -6.531 1 98.5 30 ALA B N 1
ATOM 2071 C CA . ALA B 1 30 ? -11.031 15.609 -5.172 1 98.5 30 ALA B CA 1
ATOM 2072 C C . ALA B 1 30 ? -9.703 15.562 -4.422 1 98.5 30 ALA B C 1
ATOM 2074 O O . ALA B 1 30 ? -8.82 14.773 -4.766 1 98.5 30 ALA B O 1
ATOM 2075 N N . TRP B 1 31 ? -9.602 16.469 -3.445 1 98.75 31 TRP B N 1
ATOM 2076 C CA . TRP B 1 31 ? -8.453 16.562 -2.557 1 98.75 31 TRP B CA 1
ATOM 2077 C C . TRP B 1 31 ? -8.867 16.375 -1.102 1 98.75 31 TRP B C 1
ATOM 2079 O O . TRP B 1 31 ? -9.906 16.891 -0.676 1 98.75 31 TRP B O 1
ATOM 2089 N N . VAL B 1 32 ? -8.062 15.602 -0.374 1 98.94 32 VAL B N 1
ATOM 2090 C CA . VAL B 1 32 ? -8.312 15.453 1.056 1 98.94 32 VAL B CA 1
ATOM 2091 C C . VAL B 1 32 ? -7.023 15.695 1.835 1 98.94 32 VAL B C 1
ATOM 2093 O O . VAL B 1 32 ? -6 15.078 1.557 1 98.94 32 VAL B O 1
ATOM 2096 N N . ASN B 1 33 ? -7.02 16.625 2.74 1 98.94 33 ASN B N 1
ATOM 2097 C CA . ASN B 1 33 ? -5.973 16.859 3.727 1 98.94 33 ASN B CA 1
ATOM 2098 C C . ASN B 1 33 ? -6.32 16.234 5.074 1 98.94 33 ASN B C 1
ATOM 2100 O O . ASN B 1 33 ? -7.293 16.641 5.715 1 98.94 33 ASN B O 1
ATOM 2104 N N . LEU B 1 34 ? -5.465 15.32 5.598 1 98.94 34 LEU B N 1
ATOM 2105 C CA . LEU B 1 34 ? -5.816 14.484 6.738 1 98.94 34 LEU B CA 1
ATOM 2106 C C . LEU B 1 34 ? -5.402 15.148 8.047 1 98.94 34 LEU B C 1
ATOM 2108 O O . LEU B 1 34 ? -5.395 14.508 9.102 1 98.94 34 LEU B O 1
ATOM 2112 N N . GLY B 1 35 ? -4.977 16.344 8 1 98.88 35 GLY B N 1
ATOM 2113 C CA . GLY B 1 35 ? -4.715 17.078 9.234 1 98.88 35 GLY B CA 1
ATOM 2114 C C . GLY B 1 35 ? -3.264 17.016 9.664 1 98.88 35 GLY B C 1
ATOM 2115 O O . GLY B 1 35 ? -2.398 16.578 8.898 1 98.88 35 GLY B O 1
ATOM 2116 N N . ASP B 1 36 ? -3.037 17.641 10.906 1 98.88 36 ASP B N 1
ATOM 2117 C CA . ASP B 1 36 ? -1.681 17.969 11.344 1 98.88 36 ASP B CA 1
ATOM 2118 C C . ASP B 1 36 ? -0.966 18.844 10.32 1 98.88 36 ASP B C 1
ATOM 2120 O O . ASP B 1 36 ? 0.14 18.516 9.883 1 98.88 36 ASP B O 1
ATOM 2124 N N . GLN B 1 37 ? -1.579 19.969 10.141 1 98.88 37 GLN B N 1
ATOM 2125 C CA . GLN B 1 37 ? -1.26 20.781 8.969 1 98.88 37 GLN B CA 1
ATOM 2126 C C . GLN B 1 37 ? -0.064 21.688 9.242 1 98.88 37 GLN B C 1
ATOM 2128 O O . GLN B 1 37 ? 0.763 21.922 8.352 1 98.88 37 GLN B O 1
ATOM 2133 N N . LEU B 1 38 ? 0.043 22.125 10.531 1 98.69 38 LEU B N 1
ATOM 2134 C CA . LEU B 1 38 ? 0.853 23.328 10.672 1 98.69 38 LEU B CA 1
ATOM 2135 C C . LEU B 1 38 ? 1.908 23.156 11.758 1 98.69 38 LEU B C 1
ATOM 2137 O O . LEU B 1 38 ? 2.855 23.938 11.844 1 98.69 38 LEU B O 1
ATOM 2141 N N . PHE B 1 39 ? 1.76 22.156 12.648 1 98.06 39 PHE B N 1
ATOM 2142 C CA . PHE B 1 39 ? 2.682 21.969 13.766 1 98.06 39 PHE B CA 1
ATOM 2143 C C . PHE B 1 39 ? 4.035 21.484 13.266 1 98.06 39 PHE B C 1
ATOM 2145 O O . PHE B 1 39 ? 4.277 20.266 13.203 1 98.06 39 PHE B O 1
ATOM 2152 N N . GLY B 1 40 ? 4.91 22.359 12.953 1 96.81 40 GLY B N 1
ATOM 2153 C CA . GLY B 1 40 ? 6.246 22.078 12.453 1 96.81 40 GLY B CA 1
ATOM 2154 C C . GLY B 1 40 ? 7.055 23.328 12.164 1 96.81 40 GLY B C 1
ATOM 2155 O O . GLY B 1 40 ? 6.602 24.438 12.422 1 96.81 40 GLY B O 1
ATOM 2156 N N . GLY B 1 41 ? 8.328 23.156 11.617 1 96.06 41 GLY B N 1
ATOM 2157 C CA . GLY B 1 41 ? 9.25 24.281 11.664 1 96.06 41 GLY B CA 1
ATOM 2158 C C . GLY B 1 41 ? 9.867 24.609 10.32 1 96.06 41 GLY B C 1
ATOM 2159 O O . GLY B 1 41 ? 10.922 25.234 10.25 1 96.06 41 GLY B O 1
ATOM 2160 N N . ALA B 1 42 ? 9.273 24.156 9.211 1 98.38 42 ALA B N 1
ATOM 2161 C CA . ALA B 1 42 ? 9.844 24.422 7.895 1 98.38 42 ALA B CA 1
ATOM 2162 C C . ALA B 1 42 ? 8.945 25.344 7.078 1 98.38 42 ALA B C 1
ATOM 2164 O O . ALA B 1 42 ? 8.562 25.016 5.953 1 98.38 42 ALA B O 1
ATOM 2165 N N . ASP B 1 43 ? 8.664 26.562 7.637 1 98.69 43 ASP B N 1
ATOM 2166 C CA . ASP B 1 43 ? 7.883 27.641 7.039 1 98.69 43 ASP B CA 1
ATOM 2167 C C . ASP B 1 43 ? 6.387 27.344 7.113 1 98.69 43 ASP B C 1
ATOM 2169 O O . ASP B 1 43 ? 5.719 27.234 6.082 1 98.69 43 ASP B O 1
ATOM 2173 N N . PRO B 1 44 ? 5.891 27.312 8.375 1 98.75 44 PRO B N 1
ATOM 2174 C CA . PRO B 1 44 ? 4.473 27 8.57 1 98.75 44 PRO B CA 1
ATOM 2175 C C . PRO B 1 44 ? 3.547 28.031 7.938 1 98.75 44 PRO B C 1
ATOM 2177 O O . PRO B 1 44 ? 2.455 27.688 7.48 1 98.75 44 PRO B O 1
ATOM 2180 N N . ALA B 1 45 ? 3.934 29.281 7.918 1 98.75 45 ALA B N 1
ATOM 2181 C CA . ALA B 1 45 ? 3.113 30.312 7.277 1 98.75 45 ALA B CA 1
ATOM 2182 C C . ALA B 1 45 ? 2.977 30.047 5.781 1 98.75 45 ALA B C 1
ATOM 2184 O O . ALA B 1 45 ? 1.896 30.219 5.211 1 98.75 45 ALA B O 1
ATOM 2185 N N . GLY B 1 46 ? 4.109 29.703 5.156 1 98.81 46 GLY B N 1
ATOM 2186 C CA . GLY B 1 46 ? 4.055 29.344 3.75 1 98.81 46 GLY B CA 1
ATOM 2187 C C . GLY B 1 46 ? 3.197 28.109 3.48 1 98.81 46 GLY B C 1
ATOM 2188 O O . GLY B 1 46 ? 2.443 28.078 2.506 1 98.81 46 GLY B O 1
ATOM 2189 N N . ALA B 1 47 ? 3.324 27.141 4.332 1 98.88 47 ALA B N 1
ATOM 2190 C CA . ALA B 1 47 ? 2.496 25.938 4.195 1 98.88 47 ALA B CA 1
ATOM 2191 C C . ALA B 1 47 ? 1.015 26.281 4.336 1 98.88 47 ALA B C 1
ATOM 2193 O O . ALA B 1 47 ? 0.177 25.75 3.605 1 98.88 47 ALA B O 1
ATOM 2194 N N . TRP B 1 48 ? 0.719 27.141 5.277 1 98.81 48 TRP B N 1
ATOM 2195 C CA . TRP B 1 48 ? -0.657 27.578 5.473 1 98.81 48 TRP B CA 1
ATOM 2196 C C . TRP B 1 48 ? -1.2 28.234 4.211 1 98.81 48 TRP B C 1
ATOM 2198 O O . TRP B 1 48 ? -2.318 27.953 3.783 1 98.81 48 TRP B O 1
ATOM 2208 N N . ALA B 1 49 ? -0.456 29.094 3.658 1 98.69 49 ALA B N 1
ATOM 2209 C CA . ALA B 1 49 ? -0.89 29.797 2.455 1 98.69 49 ALA B CA 1
ATOM 2210 C C . ALA B 1 49 ? -1.224 28.812 1.334 1 98.69 49 ALA B C 1
ATOM 2212 O O . ALA B 1 49 ? -2.223 28.984 0.63 1 98.69 49 ALA B O 1
ATOM 2213 N N . LEU B 1 50 ? -0.377 27.828 1.189 1 98.69 50 LEU B N 1
ATOM 2214 C CA . LEU B 1 50 ? -0.604 26.828 0.158 1 98.69 50 LEU B CA 1
ATOM 2215 C C . LEU B 1 50 ? -1.873 26.031 0.446 1 98.69 50 LEU B C 1
ATOM 2217 O O . LEU B 1 50 ? -2.674 25.781 -0.458 1 98.69 50 LEU B O 1
ATOM 2221 N N . GLN B 1 51 ? -2.07 25.625 1.639 1 98.62 51 GLN B N 1
ATOM 2222 C CA . GLN B 1 51 ? -3.232 24.828 2.014 1 98.62 51 GLN B CA 1
ATOM 2223 C C . GLN B 1 51 ? -4.52 25.641 1.895 1 98.62 51 GLN B C 1
ATOM 2225 O O . GLN B 1 51 ? -5.559 25.109 1.502 1 98.62 51 GLN B O 1
ATOM 2230 N N . ARG B 1 52 ? -4.43 26.891 2.232 1 98.31 52 ARG B N 1
ATOM 2231 C CA . ARG B 1 52 ? -5.57 27.781 2.033 1 98.31 52 ARG B CA 1
ATOM 2232 C C . ARG B 1 52 ? -5.941 27.875 0.558 1 98.31 52 ARG B C 1
ATOM 2234 O O . ARG B 1 52 ? -7.125 27.828 0.208 1 98.31 52 ARG B O 1
ATOM 2241 N N . ARG B 1 53 ? -4.957 28 -0.225 1 98.06 53 ARG B N 1
ATOM 2242 C CA . ARG B 1 53 ? -5.203 28.047 -1.663 1 98.06 53 ARG B CA 1
ATOM 2243 C C . ARG B 1 53 ? -5.891 26.766 -2.145 1 98.06 53 ARG B C 1
ATOM 2245 O O . ARG B 1 53 ? -6.805 26.828 -2.969 1 98.06 53 ARG B O 1
ATOM 2252 N N . LEU B 1 54 ? -5.465 25.609 -1.653 1 98.19 54 LEU B N 1
ATOM 2253 C CA . LEU B 1 54 ? -6.059 24.328 -2.039 1 98.19 54 LEU B CA 1
ATOM 2254 C C . LEU B 1 54 ? -7.516 24.25 -1.601 1 98.19 54 LEU B C 1
ATOM 2256 O O . LEU B 1 54 ? -8.367 23.766 -2.342 1 98.19 54 LEU B O 1
ATOM 2260 N N . ARG B 1 55 ? -7.766 24.703 -0.456 1 97.69 55 ARG B N 1
ATOM 2261 C CA . ARG B 1 55 ? -9.133 24.734 0.047 1 97.69 55 ARG B CA 1
ATOM 2262 C C . ARG B 1 55 ? -10.016 25.641 -0.805 1 97.69 55 ARG B C 1
ATOM 2264 O O . ARG B 1 55 ? -11.109 25.25 -1.209 1 97.69 55 ARG B O 1
ATOM 2271 N N . GLU B 1 56 ? -9.531 26.797 -1.081 1 97.31 56 GLU B N 1
ATOM 2272 C CA . GLU B 1 56 ? -10.328 27.828 -1.741 1 97.31 56 GLU B CA 1
ATOM 2273 C C . GLU B 1 56 ? -10.469 27.547 -3.234 1 97.31 56 GLU B C 1
ATOM 2275 O O . GLU B 1 56 ? -11.531 27.781 -3.816 1 97.31 56 GLU B O 1
ATOM 2280 N N . HIS B 1 57 ? -9.453 27.031 -3.852 1 96.44 57 HIS B N 1
ATOM 2281 C CA . HIS B 1 57 ? -9.461 26.922 -5.305 1 96.44 57 HIS B CA 1
ATOM 2282 C C . HIS B 1 57 ? -9.742 25.5 -5.754 1 96.44 57 HIS B C 1
ATOM 2284 O O . HIS B 1 57 ? -10.289 25.281 -6.84 1 96.44 57 HIS B O 1
ATOM 2290 N N . SER B 1 58 ? -9.398 24.531 -4.902 1 94.69 58 SER B N 1
ATOM 2291 C CA . SER B 1 58 ? -9.594 23.141 -5.297 1 94.69 58 SER B CA 1
ATOM 2292 C C . SER B 1 58 ? -10.688 22.484 -4.461 1 94.69 58 SER B C 1
ATOM 2294 O O . SER B 1 58 ? -11.062 21.344 -4.719 1 94.69 58 SER B O 1
ATOM 2296 N N . GLY B 1 59 ? -11.156 23.203 -3.465 1 97.31 59 GLY B N 1
ATOM 2297 C CA . GLY B 1 59 ? -12.188 22.641 -2.604 1 97.31 59 GLY B CA 1
ATOM 2298 C C . GLY B 1 59 ? -11.703 21.469 -1.786 1 97.31 59 GLY B C 1
ATOM 2299 O O . GLY B 1 59 ? -12.445 20.5 -1.573 1 97.31 59 GLY B O 1
ATOM 2300 N N . ALA B 1 60 ? -10.477 21.453 -1.42 1 98.44 60 ALA B N 1
ATOM 2301 C CA . ALA B 1 60 ? -9.906 20.344 -0.654 1 98.44 60 ALA B CA 1
ATOM 2302 C C . ALA B 1 60 ? -10.664 20.125 0.65 1 98.44 60 ALA B C 1
ATOM 2304 O O . ALA B 1 60 ? -10.906 21.078 1.399 1 98.44 60 ALA B O 1
ATOM 2305 N N . PHE B 1 61 ? -11.086 18.844 0.837 1 98.69 61 PHE B N 1
ATOM 2306 C CA . PHE B 1 61 ? -11.578 18.484 2.158 1 98.69 61 PHE B CA 1
ATOM 2307 C C . PHE B 1 61 ? -10.445 18.5 3.184 1 98.69 61 PHE B C 1
ATOM 2309 O O . PHE B 1 61 ? -9.305 18.156 2.865 1 98.69 61 PHE B O 1
ATOM 2316 N N . GLU B 1 62 ? -10.797 18.953 4.355 1 98.81 62 GLU B N 1
ATOM 2317 C CA . GLU B 1 62 ? -9.812 18.969 5.43 1 98.81 62 GLU B CA 1
ATOM 2318 C C . GLU B 1 62 ? -10.375 18.359 6.707 1 98.81 62 GLU B C 1
ATOM 2320 O O . GLU B 1 62 ? -11.539 18.562 7.043 1 98.81 62 GLU B O 1
ATOM 2325 N N . VAL B 1 63 ? -9.562 17.562 7.355 1 98.81 63 VAL B N 1
ATOM 2326 C CA . VAL B 1 63 ? -9.93 17.062 8.68 1 98.81 63 VAL B CA 1
ATOM 2327 C C . VAL B 1 63 ? -8.859 17.484 9.695 1 98.81 63 VAL B C 1
ATOM 2329 O O . VAL B 1 63 ? -7.738 17.828 9.32 1 98.81 63 VAL B O 1
ATOM 2332 N N . ARG B 1 64 ? -9.203 17.531 10.961 1 98.62 64 ARG B N 1
ATOM 2333 C CA . ARG B 1 64 ? -8.258 18.016 11.969 1 98.62 64 ARG B CA 1
ATOM 2334 C C . ARG B 1 64 ? -7.414 16.875 12.508 1 98.62 64 ARG B C 1
ATOM 2336 O O . ARG B 1 64 ? -7.914 15.758 12.711 1 98.62 64 ARG B O 1
ATOM 2343 N N . GLY B 1 65 ? -6.156 17.078 12.609 1 98.75 65 GLY B N 1
ATOM 2344 C CA . GLY B 1 65 ? -5.27 16.188 13.336 1 98.75 65 GLY B CA 1
ATOM 2345 C C . GLY B 1 65 ? -5.129 16.547 14.797 1 98.75 65 GLY B C 1
ATOM 2346 O O . GLY B 1 65 ? -5.695 17.531 15.258 1 98.75 65 GLY B O 1
ATOM 2347 N N . ASN B 1 66 ? -4.445 15.719 15.562 1 98.56 66 ASN B N 1
ATOM 2348 C CA . ASN B 1 66 ? -4.289 15.969 17 1 98.56 66 ASN B CA 1
ATOM 2349 C C . ASN B 1 66 ? -3.514 17.25 17.266 1 98.56 66 ASN B C 1
ATOM 2351 O O . ASN B 1 66 ? -3.85 18.016 18.172 1 98.56 66 ASN B O 1
ATOM 2355 N N . THR B 1 67 ? -2.518 17.594 16.469 1 98.5 67 THR B N 1
ATOM 2356 C CA . THR B 1 67 ? -1.752 18.812 16.703 1 98.5 67 THR B CA 1
ATOM 2357 C C . THR B 1 67 ? -2.541 20.047 16.25 1 98.5 67 THR B C 1
ATOM 2359 O O . THR B 1 67 ? -2.285 21.156 16.719 1 98.5 67 THR B O 1
ATOM 2362 N N . ASP B 1 68 ? -3.43 19.844 15.312 1 98.62 68 ASP B N 1
ATOM 2363 C CA . ASP B 1 68 ? -4.328 20.938 14.953 1 98.62 68 ASP B CA 1
ATOM 2364 C C . ASP B 1 68 ? -5.184 21.359 16.141 1 98.62 68 ASP B C 1
ATOM 2366 O O . ASP B 1 68 ? -5.387 22.562 16.375 1 98.62 68 ASP B O 1
ATOM 2370 N N . GLU B 1 69 ? -5.617 20.391 16.891 1 97.38 69 GLU B N 1
ATOM 2371 C CA . GLU B 1 69 ? -6.391 20.672 18.094 1 97.38 69 GLU B CA 1
ATOM 2372 C C . GLU B 1 69 ? -5.566 21.469 19.094 1 97.38 69 GLU B C 1
ATOM 2374 O O . GLU B 1 69 ? -6.074 22.391 19.734 1 97.38 69 GLU B O 1
ATOM 2379 N N . ARG B 1 70 ? -4.359 21.156 19.172 1 96.62 70 ARG B N 1
ATOM 2380 C CA . ARG B 1 70 ? -3.469 21.875 20.094 1 96.62 70 ARG B CA 1
ATOM 2381 C C . ARG B 1 70 ? -3.346 23.344 19.703 1 96.62 70 ARG B C 1
ATOM 2383 O O . ARG B 1 70 ? -3.223 24.203 20.578 1 96.62 70 ARG B O 1
ATOM 2390 N N . LEU B 1 71 ? -3.363 23.625 18.469 1 97.06 71 LEU B N 1
ATOM 2391 C CA . LEU B 1 71 ? -3.207 24.984 18 1 97.06 71 LEU B CA 1
ATOM 2392 C C . LEU B 1 71 ? -4.426 25.828 18.359 1 97.06 71 LEU B C 1
ATOM 2394 O O . LEU B 1 71 ? -4.359 27.062 18.344 1 97.06 71 LEU B O 1
ATOM 2398 N N . GLY B 1 72 ? -5.512 25.141 18.609 1 95.25 72 GLY B N 1
ATOM 2399 C CA . GLY B 1 72 ? -6.73 25.859 18.969 1 95.25 72 GLY B CA 1
ATOM 2400 C C . GLY B 1 72 ? -6.875 26.094 20.453 1 95.25 72 GLY B C 1
ATOM 2401 O O . GLY B 1 72 ? -7.746 26.859 20.891 1 95.25 72 GLY B O 1
ATOM 2402 N N . GLU B 1 73 ? -6.027 25.562 21.203 1 92.38 73 GLU B N 1
ATOM 2403 C CA . GLU B 1 73 ? -6.141 25.641 22.656 1 92.38 73 GLU B CA 1
ATOM 2404 C C . GLU B 1 73 ? -5.496 26.906 23.188 1 92.38 73 GLU B C 1
ATOM 2406 O O . GLU B 1 73 ? -4.543 27.422 22.609 1 92.38 73 GLU B O 1
ATOM 2411 N N . ALA B 1 74 ? -6.047 27.344 24.312 1 92.31 74 ALA B N 1
ATOM 2412 C CA . ALA B 1 74 ? -5.379 28.422 25.016 1 92.31 74 ALA B CA 1
ATOM 2413 C C . ALA B 1 74 ? -4.09 27.938 25.672 1 92.31 74 ALA B C 1
ATOM 2415 O O . ALA B 1 74 ? -4.051 26.844 26.25 1 92.31 74 ALA B O 1
ATOM 2416 N N . LEU B 1 75 ? -3.15 28.797 25.547 1 93.69 75 LEU B N 1
ATOM 2417 C CA . LEU B 1 75 ? -1.854 28.391 26.078 1 93.69 75 LEU B CA 1
ATOM 2418 C C . LEU B 1 75 ? -1.735 28.781 27.562 1 93.69 75 LEU B C 1
ATOM 2420 O O . LEU B 1 75 ? -2.166 29.859 27.953 1 93.69 75 LEU B O 1
ATOM 2424 N N . THR B 1 76 ? -1.245 27.828 28.359 1 94.31 76 THR B N 1
ATOM 2425 C CA . THR B 1 76 ? -0.905 28.047 29.766 1 94.31 76 THR B CA 1
ATOM 2426 C C . THR B 1 76 ? 0.547 27.656 30.031 1 94.31 76 THR B C 1
ATOM 2428 O O . THR B 1 76 ? 1.191 27.016 29.188 1 94.31 76 THR B O 1
ATOM 2431 N N . PRO B 1 77 ? 1.019 28.047 31.156 1 93.88 77 PRO B N 1
ATOM 2432 C CA . PRO B 1 77 ? 2.406 27.703 31.453 1 93.88 77 PRO B CA 1
ATOM 2433 C C . PRO B 1 77 ? 2.639 26.188 31.5 1 93.88 77 PRO B C 1
ATOM 2435 O O . PRO B 1 77 ? 3.77 25.734 31.344 1 93.88 77 PRO B O 1
ATOM 2438 N N . ASP B 1 78 ? 1.6 25.375 31.641 1 93.62 78 ASP B N 1
ATOM 2439 C CA . ASP B 1 78 ? 1.722 23.938 31.766 1 93.62 78 ASP B CA 1
ATOM 2440 C C . ASP B 1 78 ? 1.435 23.234 30.438 1 93.62 78 ASP B C 1
ATOM 2442 O O . ASP B 1 78 ? 1.483 22.016 30.344 1 93.62 78 ASP B O 1
ATOM 2446 N N . THR B 1 79 ? 1.261 24.078 29.5 1 93.44 79 THR B N 1
ATOM 2447 C CA . THR B 1 79 ? 0.946 23.516 28.188 1 93.44 79 THR B CA 1
ATOM 2448 C C . THR B 1 79 ? 2.139 22.734 27.641 1 93.44 79 THR B C 1
ATOM 2450 O O . THR B 1 79 ? 3.266 23.234 27.641 1 93.44 79 THR B O 1
ATOM 2453 N N . ASP B 1 80 ? 1.818 21.469 27.234 1 90.5 80 ASP B N 1
ATOM 2454 C CA . ASP B 1 80 ? 2.844 20.672 26.562 1 90.5 80 ASP B CA 1
ATOM 2455 C C . ASP B 1 80 ? 3.287 21.344 25.266 1 90.5 80 ASP B C 1
ATOM 2457 O O . ASP B 1 80 ? 2.459 21.859 24.516 1 90.5 80 ASP B O 1
ATOM 2461 N N . LYS B 1 81 ? 4.609 21.469 25 1 93.38 81 LYS B N 1
ATOM 2462 C CA . LYS B 1 81 ? 5.203 22.047 23.812 1 93.38 81 LYS B CA 1
ATOM 2463 C C . LYS B 1 81 ? 4.875 23.531 23.703 1 93.38 81 LYS B C 1
ATOM 2465 O O . LYS B 1 81 ? 4.645 24.047 22.609 1 93.38 81 LYS B O 1
ATOM 2470 N N . LEU B 1 82 ? 4.852 24.156 24.828 1 94.44 82 LEU B N 1
ATOM 2471 C CA . LEU B 1 82 ? 4.48 25.562 24.938 1 94.44 82 LEU B CA 1
ATOM 2472 C C . LEU B 1 82 ? 5.363 26.438 24.031 1 94.44 82 LEU B C 1
ATOM 2474 O O . LEU B 1 82 ? 4.867 27.328 23.344 1 94.44 82 LEU B O 1
ATOM 2478 N N . GLY B 1 83 ? 6.648 26.188 24.078 1 95.12 83 GLY B N 1
ATOM 2479 C CA . GLY B 1 83 ? 7.566 26.969 23.25 1 95.12 83 GLY B CA 1
ATOM 2480 C C . GLY B 1 83 ? 7.223 26.922 21.781 1 95.12 83 GLY B C 1
ATOM 2481 O O . GLY B 1 83 ? 7.145 27.953 21.125 1 95.12 83 GLY B O 1
ATOM 2482 N N . MET B 1 84 ? 6.992 25.734 21.266 1 95.69 84 MET B N 1
ATOM 2483 C CA . MET B 1 84 ? 6.648 25.562 19.859 1 95.69 84 MET B CA 1
ATOM 2484 C C . MET B 1 84 ? 5.305 26.203 19.547 1 95.69 84 MET B C 1
ATOM 2486 O O . MET B 1 84 ? 5.168 26.906 18.531 1 95.69 84 MET B O 1
ATOM 2490 N N . LEU B 1 85 ? 4.352 26 20.375 1 97.12 85 LEU B N 1
ATOM 2491 C CA . LEU B 1 85 ? 3.02 26.547 20.141 1 97.12 85 LEU B CA 1
ATOM 2492 C C . LEU B 1 85 ? 3.049 28.078 20.156 1 97.12 85 LEU B C 1
ATOM 2494 O O . LEU B 1 85 ? 2.387 28.719 19.328 1 97.12 85 LEU B O 1
ATOM 2498 N N . THR B 1 86 ? 3.797 28.641 21.062 1 96.75 86 THR B N 1
ATOM 2499 C CA . THR B 1 86 ? 3.943 30.094 21.125 1 96.75 86 THR B CA 1
ATOM 2500 C C . THR B 1 86 ? 4.582 30.625 19.859 1 96.75 86 THR B C 1
ATOM 2502 O O . THR B 1 86 ? 4.105 31.609 19.281 1 96.75 86 THR B O 1
ATOM 2505 N N . TRP B 1 87 ? 5.625 29.969 19.453 1 97.81 87 TRP B N 1
ATOM 2506 C CA . TRP B 1 87 ? 6.309 30.359 18.234 1 97.81 87 TRP B CA 1
ATOM 2507 C C . TRP B 1 87 ? 5.371 30.281 17.031 1 97.81 87 TRP B C 1
ATOM 2509 O O . TRP B 1 87 ? 5.344 31.172 16.188 1 97.81 87 TRP B O 1
ATOM 2519 N N . LEU B 1 88 ? 4.57 29.172 16.922 1 98.19 88 LEU B N 1
ATOM 2520 C CA . LEU B 1 88 ? 3.639 28.969 15.812 1 98.19 88 LEU B CA 1
ATOM 2521 C C . LEU B 1 88 ? 2.574 30.062 15.797 1 98.19 88 LEU B C 1
ATOM 2523 O O . LEU B 1 88 ? 2.236 30.594 14.742 1 98.19 88 LEU B O 1
ATOM 2527 N N . HIS B 1 89 ? 2.088 30.438 16.969 1 97 89 HIS B N 1
ATOM 2528 C CA . HIS B 1 89 ? 1.074 31.484 17.047 1 97 89 HIS B CA 1
ATOM 2529 C C . HIS B 1 89 ? 1.636 32.812 16.594 1 97 89 HIS B C 1
ATOM 2531 O O . HIS B 1 89 ? 0.915 33.656 16.016 1 97 89 HIS B O 1
ATOM 2537 N N . ALA B 1 90 ? 2.896 33 16.828 1 97.06 90 ALA B N 1
ATOM 2538 C CA . ALA B 1 90 ? 3.543 34.25 16.438 1 97.06 90 ALA B CA 1
ATOM 2539 C C . ALA B 1 90 ? 3.842 34.25 14.938 1 97.06 90 ALA B C 1
ATOM 2541 O O . ALA B 1 90 ? 3.885 35.312 14.312 1 97.06 90 ALA B O 1
ATOM 2542 N N . THR B 1 91 ? 4.039 33.094 14.383 1 97.62 91 THR B N 1
ATOM 2543 C CA . THR B 1 91 ? 4.496 32.938 13 1 97.62 91 THR B CA 1
ATOM 2544 C C . THR B 1 91 ? 3.311 32.812 12.047 1 97.62 91 THR B C 1
ATOM 2546 O O . THR B 1 91 ? 3.371 33.312 10.922 1 97.62 91 THR B O 1
ATOM 2549 N N . LEU B 1 92 ? 2.244 32.25 12.469 1 98.06 92 LEU B N 1
ATOM 2550 C CA . LEU B 1 92 ? 1.081 31.984 11.625 1 98.06 92 LEU B CA 1
ATOM 2551 C C . LEU B 1 92 ? 0.159 33.219 11.578 1 98.06 92 LEU B C 1
ATOM 2553 O O . LEU B 1 92 ? 0.059 33.969 12.547 1 98.06 92 LEU B O 1
ATOM 2557 N N . PRO B 1 93 ? -0.445 33.375 10.422 1 97.06 93 PRO B N 1
ATOM 2558 C CA . PRO B 1 93 ? -1.448 34.469 10.383 1 97.06 93 PRO B CA 1
ATOM 2559 C C . PRO B 1 93 ? -2.582 34.25 11.383 1 97.06 93 PRO B C 1
ATOM 2561 O O . PRO B 1 93 ? -2.869 33.094 11.758 1 97.06 93 PRO B O 1
ATOM 2564 N N . GLN B 1 94 ? -3.164 35.312 11.672 1 94.06 94 GLN B N 1
ATOM 2565 C CA . GLN B 1 94 ? -4.309 35.25 12.578 1 94.06 94 GLN B CA 1
ATOM 2566 C C . GLN B 1 94 ? -5.398 34.344 12.023 1 94.06 94 GLN B C 1
ATOM 2568 O O . GLN B 1 94 ? -5.684 34.375 10.828 1 94.06 94 GLN B O 1
ATOM 2573 N N . GLY B 1 95 ? -5.926 33.469 12.898 1 95.31 95 GLY B N 1
ATOM 2574 C CA . GLY B 1 95 ? -7.051 32.625 12.5 1 95.31 95 GLY B CA 1
ATOM 2575 C C . GLY B 1 95 ? -6.637 31.25 12.039 1 95.31 95 GLY B C 1
ATOM 2576 O O . GLY B 1 95 ? -7.465 30.328 11.969 1 95.31 95 GLY B O 1
ATOM 2577 N N . ALA B 1 96 ? -5.367 31.109 11.688 1 97.81 96 ALA B N 1
ATOM 2578 C CA . ALA B 1 96 ? -4.902 29.812 11.203 1 97.81 96 ALA B CA 1
ATOM 2579 C C . ALA B 1 96 ? -5.168 28.719 12.234 1 97.81 96 ALA B C 1
ATOM 2581 O O . ALA B 1 96 ? -5.754 27.672 11.914 1 97.81 96 ALA B O 1
ATOM 2582 N N . GLY B 1 97 ? -4.742 28.938 13.43 1 97.81 97 GLY B N 1
ATOM 2583 C CA . GLY B 1 97 ? -4.957 27.969 14.492 1 97.81 97 GLY B CA 1
ATOM 2584 C C . GLY B 1 97 ? -6.422 27.656 14.727 1 97.81 97 GLY B C 1
ATOM 2585 O O . GLY B 1 97 ? -6.789 26.5 14.891 1 97.81 97 GLY B O 1
ATOM 2586 N N . LYS B 1 98 ? -7.219 28.719 14.82 1 97.38 98 LYS B N 1
ATOM 2587 C CA . LYS B 1 98 ? -8.656 28.531 15.008 1 97.38 98 LYS B CA 1
ATOM 2588 C C . LYS B 1 98 ? -9.258 27.703 13.875 1 97.38 98 LYS B C 1
ATOM 2590 O O . LYS B 1 98 ? -10.102 26.844 14.109 1 97.38 98 LYS B O 1
ATOM 2595 N N . HIS B 1 99 ? -8.844 27.984 12.711 1 98.31 99 HIS B N 1
ATOM 2596 C CA . HIS B 1 99 ? -9.375 27.266 11.562 1 98.31 99 HIS B CA 1
ATOM 2597 C C . HIS B 1 99 ? -9.086 25.781 11.664 1 98.31 99 HIS B C 1
ATOM 2599 O O . HIS B 1 99 ? -10.008 24.953 11.633 1 98.31 99 HIS B O 1
ATOM 2605 N N . VAL B 1 100 ? -7.855 25.375 11.82 1 98.75 100 VAL B N 1
ATOM 2606 C CA . VAL B 1 100 ? -7.484 23.969 11.742 1 98.75 100 VAL B CA 1
ATOM 2607 C C . VAL B 1 100 ? -8.062 23.219 12.938 1 98.75 100 VAL B C 1
ATOM 2609 O O . VAL B 1 100 ? -8.406 22.031 12.828 1 98.75 100 VAL B O 1
ATOM 2612 N N . SER B 1 101 ? -8.188 23.891 14.07 1 98.5 101 SER B N 1
ATOM 2613 C CA . SER B 1 101 ? -8.703 23.219 15.266 1 98.5 101 SER B CA 1
ATOM 2614 C C . SER B 1 101 ? -10.211 23.016 15.18 1 98.5 101 SER B C 1
ATOM 2616 O O . SER B 1 101 ? -10.766 22.203 15.922 1 98.5 101 SER B O 1
ATOM 2618 N N . SER B 1 102 ? -10.898 23.703 14.281 1 98.44 102 SER B N 1
ATOM 2619 C CA . SER B 1 102 ? -12.352 23.641 14.18 1 98.44 102 SER B CA 1
ATOM 2620 C C . SER B 1 102 ? -12.789 22.672 13.078 1 98.44 102 SER B C 1
ATOM 2622 O O . SER B 1 102 ? -13.984 22.453 12.883 1 98.44 102 SER B O 1
ATOM 2624 N N . LEU B 1 103 ? -11.852 22.109 12.367 1 98.75 103 LEU B N 1
ATOM 2625 C CA . LEU B 1 103 ? -12.164 21.203 11.273 1 98.75 103 LEU B CA 1
ATOM 2626 C C . LEU B 1 103 ? -12.828 19.922 11.812 1 98.75 103 LEU B C 1
ATOM 2628 O O . LEU B 1 103 ? -12.672 19.594 12.984 1 98.75 103 LEU B O 1
ATOM 2632 N N . PRO B 1 104 ? -13.602 19.25 10.93 1 98.81 104 PRO B N 1
ATOM 2633 C CA . PRO B 1 104 ? -14.195 17.969 11.352 1 98.81 104 PRO B CA 1
ATOM 2634 C C . PRO B 1 104 ? -13.148 16.875 11.562 1 98.81 104 PRO B C 1
ATOM 2636 O O . PRO B 1 104 ? -12 17.031 11.133 1 98.81 104 PRO B O 1
ATOM 2639 N N . THR B 1 105 ? -13.57 15.773 12.203 1 98.44 105 THR B N 1
ATOM 2640 C CA . THR B 1 105 ? -12.656 14.672 12.469 1 98.44 105 THR B CA 1
ATOM 2641 C C . THR B 1 105 ? -12.562 13.734 11.266 1 98.44 105 THR B C 1
ATOM 2643 O O . THR B 1 105 ? -11.656 12.906 11.188 1 98.44 105 THR B O 1
ATOM 2646 N N . SER B 1 106 ? -13.57 13.844 10.383 1 98.62 106 SER B N 1
ATOM 2647 C CA . SER B 1 106 ? -13.547 12.969 9.219 1 98.62 106 SER B CA 1
ATOM 2648 C C . SER B 1 106 ? -14.258 13.602 8.031 1 98.62 106 SER B C 1
ATOM 2650 O O . SER B 1 106 ? -14.977 14.594 8.188 1 98.62 106 SER B O 1
ATOM 2652 N N . ALA B 1 107 ? -13.945 13.117 6.887 1 98.56 107 ALA B N 1
ATOM 2653 C CA . ALA B 1 107 ? -14.609 13.461 5.633 1 98.56 107 ALA B CA 1
ATOM 2654 C C . ALA B 1 107 ? -15.055 12.211 4.887 1 98.56 107 ALA B C 1
ATOM 2656 O O . ALA B 1 107 ? -14.352 11.203 4.867 1 98.56 107 ALA B O 1
ATOM 2657 N N . THR B 1 108 ? -16.219 12.25 4.316 1 97.81 108 THR B N 1
ATOM 2658 C CA . THR B 1 108 ? -16.75 11.172 3.494 1 97.81 108 THR B CA 1
ATOM 2659 C C . THR B 1 108 ? -16.844 11.602 2.031 1 97.81 108 THR B C 1
ATOM 2661 O O . THR B 1 108 ? -17.328 12.695 1.729 1 97.81 108 THR B O 1
ATOM 2664 N N . LEU B 1 109 ? -16.312 10.75 1.183 1 97.44 109 LEU B N 1
ATOM 2665 C CA . LEU B 1 109 ? -16.297 11.055 -0.244 1 97.44 109 LEU B CA 1
ATOM 2666 C C . LEU B 1 109 ? -16.875 9.898 -1.054 1 97.44 109 LEU B C 1
ATOM 2668 O O . LEU B 1 109 ? -17.094 8.812 -0.519 1 97.44 109 LEU B O 1
ATOM 2672 N N . ALA B 1 110 ? -17.094 10.188 -2.35 1 97.06 110 ALA B N 1
ATOM 2673 C CA . ALA B 1 110 ? -17.484 9.18 -3.332 1 97.06 110 ALA B CA 1
ATOM 2674 C C . ALA B 1 110 ? -18.734 8.43 -2.875 1 97.06 110 ALA B C 1
ATOM 2676 O O . ALA B 1 110 ? -18.75 7.195 -2.852 1 97.06 110 ALA B O 1
ATOM 2677 N N . GLY B 1 111 ? -19.703 9.148 -2.398 1 95 111 GLY B N 1
ATOM 2678 C CA . GLY B 1 111 ? -20.984 8.562 -2.021 1 95 111 GLY B CA 1
ATOM 2679 C C . GLY B 1 111 ? -20.891 7.695 -0.782 1 95 111 GLY B C 1
ATOM 2680 O O . GLY B 1 111 ? -21.719 6.789 -0.597 1 95 111 GLY B O 1
ATOM 2681 N N . GLY B 1 112 ? -19.859 7.875 -0.038 1 96.19 112 GLY B N 1
ATOM 2682 C CA . GLY B 1 112 ? -19.703 7.109 1.188 1 96.19 112 GLY B CA 1
ATOM 2683 C C . GLY B 1 112 ? -18.688 5.988 1.07 1 96.19 112 GLY B C 1
ATOM 2684 O O . GLY B 1 112 ? -18.328 5.367 2.07 1 96.19 112 GLY B O 1
ATOM 2685 N N . ALA B 1 113 ? -18.141 5.801 -0.085 1 97.75 113 ALA B N 1
ATOM 2686 C CA . ALA B 1 113 ? -17.219 4.691 -0.335 1 97.75 113 ALA B CA 1
ATOM 2687 C C . ALA B 1 113 ? -15.852 4.961 0.285 1 97.75 113 ALA B C 1
ATOM 2689 O O . ALA B 1 113 ? -15.109 4.023 0.585 1 97.75 113 ALA B O 1
ATOM 2690 N N . VA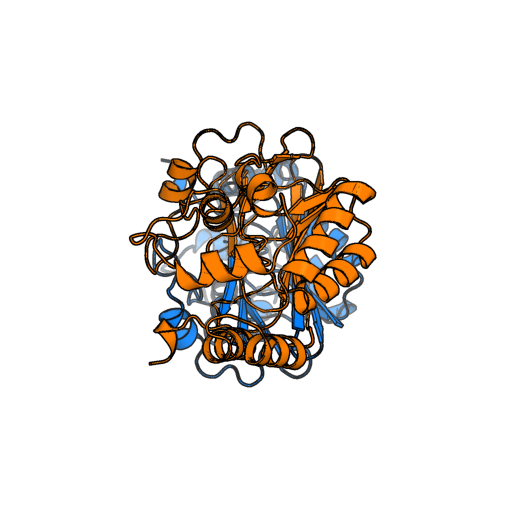L B 1 114 ? -15.516 6.254 0.464 1 98.5 114 VAL B N 1
ATOM 2691 C CA . VAL B 1 114 ? -14.219 6.617 1.039 1 98.5 114 VAL B CA 1
ATOM 2692 C C . VAL B 1 114 ? -14.43 7.422 2.318 1 98.5 114 VAL B C 1
ATOM 2694 O O . VAL B 1 114 ? -15.133 8.438 2.311 1 98.5 114 VAL B O 1
ATOM 2697 N N . LEU B 1 115 ? -13.906 6.895 3.377 1 98.75 115 LEU B N 1
ATOM 2698 C CA . LEU B 1 115 ? -13.914 7.562 4.676 1 98.75 115 LEU B CA 1
ATOM 2699 C C . LEU B 1 115 ? -12.5 7.957 5.086 1 98.75 115 LEU B C 1
ATOM 2701 O O . LEU B 1 115 ? -11.609 7.105 5.18 1 98.75 115 LEU B O 1
ATOM 2705 N N . ALA B 1 116 ? -12.297 9.289 5.309 1 98.88 116 ALA B N 1
ATOM 2706 C CA . ALA B 1 116 ? -10.969 9.82 5.602 1 98.88 116 ALA B CA 1
ATOM 2707 C C . ALA B 1 116 ? -10.922 10.445 6.992 1 98.88 116 ALA B C 1
ATOM 2709 O O . ALA B 1 116 ? -11.828 11.188 7.379 1 98.88 116 ALA B O 1
ATOM 2710 N N . GLY B 1 117 ? -9.953 10.094 7.758 1 98.81 117 GLY B N 1
ATOM 2711 C CA . GLY B 1 117 ? -9.664 10.68 9.055 1 98.81 117 GLY B CA 1
ATOM 2712 C C . GLY B 1 117 ? -8.172 10.859 9.305 1 98.81 117 GLY B C 1
ATOM 2713 O O . GLY B 1 117 ? -7.352 10.5 8.461 1 98.81 117 GLY B O 1
ATOM 2714 N N . HIS B 1 118 ? -7.848 11.422 10.453 1 98.88 118 HIS B N 1
ATOM 2715 C CA . HIS B 1 118 ? -6.445 11.586 10.82 1 98.88 118 HIS B CA 1
ATOM 2716 C C . HIS B 1 118 ? -5.926 10.367 11.578 1 98.88 118 HIS B C 1
ATOM 2718 O O . HIS B 1 118 ? -5.141 9.586 11.039 1 98.88 118 HIS B O 1
ATOM 2724 N N . GLY B 1 119 ? -6.32 10.266 12.844 1 98.5 119 GLY B N 1
ATOM 2725 C CA . GLY B 1 119 ? -6.047 9.062 13.617 1 98.5 119 GLY B CA 1
ATOM 2726 C C . GLY B 1 119 ? -6.996 7.922 13.305 1 98.5 119 GLY B C 1
ATOM 2727 O O . GLY B 1 119 ? -6.668 7.035 12.508 1 98.5 119 GLY B O 1
ATOM 2728 N N . THR B 1 120 ? -8.156 7.891 13.883 1 98.38 120 THR B N 1
ATOM 2729 C CA . THR B 1 120 ? -9.359 7.219 13.414 1 98.38 120 THR B CA 1
ATOM 2730 C C . THR B 1 120 ? -10.375 8.234 12.898 1 98.38 120 THR B C 1
ATOM 2732 O O . THR B 1 120 ? -10.25 9.43 13.156 1 98.38 120 THR B O 1
ATOM 2735 N N . PRO B 1 121 ? -11.375 7.758 12.148 1 97.88 121 PRO B N 1
ATOM 2736 C CA . PRO B 1 121 ? -12.375 8.711 11.656 1 97.88 121 PRO B CA 1
ATOM 2737 C C . PRO B 1 121 ? -13.102 9.438 12.789 1 97.88 121 PRO B C 1
ATOM 2739 O O . PRO B 1 121 ? -13.609 10.539 12.594 1 97.88 121 PRO B O 1
ATOM 2742 N N . SER B 1 122 ? -13.039 8.891 14.039 1 97.38 122 SER B N 1
ATOM 2743 C CA . SER B 1 122 ? -13.805 9.492 15.133 1 97.38 122 SER B CA 1
ATOM 2744 C C . SER B 1 122 ? -12.883 10.195 16.125 1 97.38 122 SER B C 1
ATOM 2746 O O . SER B 1 122 ? -13.344 10.93 17 1 97.38 122 SER B O 1
ATOM 2748 N N . ASP B 1 123 ? -11.57 10 16.016 1 98.31 123 ASP B N 1
ATOM 2749 C CA . ASP B 1 123 ? -10.648 10.508 17.031 1 98.31 123 ASP B CA 1
ATOM 2750 C C . ASP B 1 123 ? -9.281 10.812 16.422 1 98.31 123 ASP B C 1
ATOM 2752 O O . ASP B 1 123 ? -8.516 9.898 16.109 1 98.31 123 ASP B O 1
ATOM 2756 N N . PRO B 1 124 ? -8.93 12.078 16.344 1 98.38 124 PRO B N 1
ATOM 2757 C CA . PRO B 1 124 ? -7.66 12.453 15.711 1 98.38 124 PRO B CA 1
ATOM 2758 C C . PRO B 1 124 ? -6.449 11.992 16.516 1 98.38 124 PRO B C 1
ATOM 2760 O O . PRO B 1 124 ? -5.316 12.055 16.031 1 98.38 124 PRO B O 1
ATOM 2763 N N . TRP B 1 125 ? -6.664 11.422 17.734 1 98.38 125 TRP B N 1
ATOM 2764 C CA . TRP B 1 125 ? -5.562 11.086 18.625 1 98.38 125 TRP B CA 1
ATOM 2765 C C . TRP B 1 125 ? -5.281 9.586 18.594 1 98.38 125 TRP B C 1
ATOM 2767 O O . TRP B 1 125 ? -4.207 9.141 19.016 1 98.38 125 TRP B O 1
ATOM 2777 N N . GLU B 1 126 ? -6.203 8.867 18.172 1 98.62 126 GLU B N 1
ATOM 2778 C CA . GLU B 1 126 ? -6.09 7.418 18.234 1 98.62 126 GLU B CA 1
ATOM 2779 C C . GLU B 1 126 ? -5.43 6.852 16.984 1 98.62 126 GLU B C 1
ATOM 2781 O O . GLU B 1 126 ? -5.844 7.168 15.867 1 98.62 126 GLU B O 1
ATOM 2786 N N . TYR B 1 127 ? -4.41 6.023 17.188 1 98.69 127 TYR B N 1
ATOM 2787 C CA . TYR B 1 127 ? -3.771 5.328 16.078 1 98.69 127 TYR B CA 1
ATOM 2788 C C . TYR B 1 127 ? -4.656 4.195 15.57 1 98.69 127 TYR B C 1
ATOM 2790 O O . TYR B 1 127 ? -5.008 3.283 16.312 1 98.69 127 TYR B O 1
ATOM 2798 N N . LEU B 1 128 ? -4.965 4.234 14.359 1 98.81 128 LEU B N 1
ATOM 2799 C CA . LEU B 1 128 ? -5.836 3.195 13.82 1 98.81 128 LEU B CA 1
ATOM 2800 C C . LEU B 1 128 ? -5.066 1.896 13.609 1 98.81 128 LEU B C 1
ATOM 2802 O O . LEU B 1 128 ? -5.539 0.821 13.984 1 98.81 128 LEU B O 1
ATOM 2806 N N . LEU B 1 129 ? -3.799 1.95 13.094 1 98.62 129 LEU B N 1
ATOM 2807 C CA . LEU B 1 129 ? -3.16 0.753 12.555 1 98.62 129 LEU B CA 1
ATOM 2808 C C . LEU B 1 129 ? -1.971 0.34 13.414 1 98.62 129 LEU B C 1
ATOM 2810 O O . LEU B 1 129 ? -1.246 -0.597 13.07 1 98.62 129 LEU B O 1
ATOM 2814 N N . ARG B 1 130 ? -1.785 1.085 14.5 1 98.06 130 ARG B N 1
ATOM 2815 C CA . ARG B 1 130 ? -0.681 0.761 15.398 1 98.06 130 ARG B CA 1
ATOM 2816 C C . ARG B 1 130 ? -1.197 0.325 16.766 1 98.06 130 ARG B C 1
ATOM 2818 O O . ARG B 1 130 ? -2.211 0.837 17.25 1 98.06 130 ARG B O 1
ATOM 2825 N N . ASP B 1 131 ? -0.551 -0.625 17.359 1 97.19 131 ASP B N 1
ATOM 2826 C CA . ASP B 1 131 ? -0.722 -1.038 18.75 1 97.19 131 ASP B CA 1
ATOM 2827 C C . ASP B 1 131 ? 0.605 -0.995 19.5 1 97.19 131 ASP B C 1
ATOM 2829 O O . ASP B 1 131 ? 1.298 -2.01 19.609 1 97.19 131 ASP B O 1
ATOM 2833 N N . GLY B 1 132 ? 0.855 0.255 20.109 1 94.62 132 GLY B N 1
ATOM 2834 C CA . GLY B 1 132 ? 2.209 0.481 20.594 1 94.62 132 GLY B CA 1
ATOM 2835 C C . GLY B 1 132 ? 3.244 0.494 19.484 1 94.62 132 GLY B C 1
ATOM 2836 O O . GLY B 1 132 ? 3.1 1.224 18.5 1 94.62 132 GLY B O 1
ATOM 2837 N N . GLU B 1 133 ? 4.262 -0.373 19.609 1 92.81 133 GLU B N 1
ATOM 2838 C CA . GLU B 1 133 ? 5.328 -0.412 18.625 1 92.81 133 GLU B CA 1
ATOM 2839 C C . GLU B 1 133 ? 5.016 -1.421 17.516 1 92.81 133 GLU B C 1
ATOM 2841 O O . GLU B 1 133 ? 5.762 -1.531 16.547 1 92.81 133 GLU B O 1
ATOM 2846 N N . GLU B 1 134 ? 3.898 -2.051 17.672 1 94.81 134 GLU B N 1
ATOM 2847 C CA . GLU B 1 134 ? 3.531 -3.096 16.719 1 94.81 134 GLU B CA 1
ATOM 2848 C C . GLU B 1 134 ? 2.377 -2.646 15.82 1 94.81 134 GLU B C 1
ATOM 2850 O O . GLU B 1 134 ? 1.735 -1.63 16.094 1 94.81 134 GLU B O 1
ATOM 2855 N N . TRP B 1 135 ? 2.184 -3.41 14.805 1 97.25 135 TRP B N 1
ATOM 2856 C CA . TRP B 1 135 ? 0.99 -3.201 13.992 1 97.25 135 TRP B CA 1
ATOM 2857 C C . TRP B 1 135 ? -0.242 -3.785 14.672 1 97.25 135 TRP B C 1
ATOM 2859 O O . TRP B 1 135 ? -0.182 -4.871 15.25 1 97.25 135 TRP B O 1
ATOM 2869 N N . ALA B 1 136 ? -1.361 -3.051 14.578 1 98 136 ALA B N 1
ATOM 2870 C CA . ALA B 1 136 ? -2.609 -3.51 15.18 1 98 136 ALA B CA 1
ATOM 2871 C C . ALA B 1 136 ? -3.154 -4.734 14.453 1 98 136 ALA B C 1
ATOM 2873 O O . ALA B 1 136 ? -2.996 -4.863 13.242 1 98 136 ALA B O 1
ATOM 2874 N N . SER B 1 137 ? -3.805 -5.645 15.18 1 97.19 137 SER B N 1
ATOM 2875 C CA . SER B 1 137 ? -4.508 -6.766 14.562 1 97.19 137 SER B CA 1
ATOM 2876 C C . SER B 1 137 ? -5.727 -6.289 13.781 1 97.19 137 SER B C 1
ATOM 2878 O O . SER B 1 137 ? -6.223 -5.184 14.008 1 97.19 137 SER B O 1
ATOM 2880 N N . ASP B 1 138 ? -6.211 -7.141 12.938 1 97.06 138 ASP B N 1
ATOM 2881 C CA . ASP B 1 138 ? -7.418 -6.801 12.188 1 97.06 138 ASP B CA 1
ATOM 2882 C C . ASP B 1 138 ? -8.609 -6.602 13.125 1 97.06 138 ASP B C 1
ATOM 2884 O O . ASP B 1 138 ? -9.43 -5.707 12.914 1 97.06 138 ASP B O 1
ATOM 2888 N N . GLU B 1 139 ? -8.656 -7.445 14.078 1 97.19 139 GLU B N 1
ATOM 2889 C CA . GLU B 1 139 ? -9.734 -7.344 15.055 1 97.19 139 GLU B CA 1
ATOM 2890 C C . GLU B 1 139 ? -9.711 -5.988 15.758 1 97.19 139 GLU B C 1
ATOM 2892 O O . GLU B 1 139 ? -10.758 -5.352 15.922 1 97.19 139 GLU B O 1
ATOM 2897 N N . LEU B 1 140 ? -8.57 -5.555 16.172 1 98.31 140 LEU B N 1
ATOM 2898 C CA . LEU B 1 140 ? -8.438 -4.277 16.859 1 98.31 140 LEU B CA 1
ATOM 2899 C C . LEU B 1 140 ? -8.781 -3.117 15.938 1 98.31 140 LEU B C 1
ATOM 2901 O O . LEU B 1 140 ? -9.438 -2.16 16.359 1 98.31 140 LEU B O 1
ATOM 2905 N N . VAL B 1 141 ? -8.367 -3.182 14.711 1 98.75 141 VAL B N 1
ATOM 2906 C CA . VAL B 1 141 ? -8.656 -2.148 13.719 1 98.75 141 VAL B CA 1
ATOM 2907 C C . VAL B 1 141 ? -10.172 -2.021 13.539 1 98.75 141 VAL B C 1
ATOM 2909 O O . VAL B 1 141 ? -10.711 -0.912 13.547 1 98.75 141 VAL B O 1
ATOM 2912 N N . MET B 1 142 ? -10.805 -3.127 13.43 1 98.19 142 MET B N 1
ATOM 2913 C CA . MET B 1 142 ? -12.25 -3.1 13.203 1 98.19 142 MET B CA 1
ATOM 2914 C C . MET B 1 142 ? -12.977 -2.58 14.438 1 98.19 142 MET B C 1
ATOM 2916 O O . MET B 1 142 ? -14 -1.896 14.32 1 98.19 142 MET B O 1
ATOM 2920 N N . GLN B 1 143 ? -12.438 -2.947 15.57 1 98.44 143 GLN B N 1
ATOM 2921 C CA . GLN B 1 143 ? -13.008 -2.414 16.812 1 98.44 143 GLN B CA 1
ATOM 2922 C C . GLN B 1 143 ? -12.898 -0.892 16.844 1 98.44 143 GLN B C 1
ATOM 2924 O O . GLN B 1 143 ? -13.859 -0.208 17.203 1 98.44 143 GLN B O 1
ATOM 2929 N N . ARG B 1 144 ? -11.812 -0.316 16.453 1 98.75 144 ARG B N 1
ATOM 2930 C CA . ARG B 1 144 ? -11.57 1.123 16.469 1 98.75 144 ARG B CA 1
ATOM 2931 C C . ARG B 1 144 ? -12.445 1.837 15.438 1 98.75 144 ARG B C 1
ATOM 2933 O O . ARG B 1 144 ? -12.883 2.967 15.664 1 98.75 144 ARG B O 1
ATOM 2940 N N . LEU B 1 145 ? -12.688 1.196 14.328 1 98.44 145 LEU B N 1
ATOM 2941 C CA . LEU B 1 145 ? -13.461 1.807 13.258 1 98.44 145 LEU B CA 1
ATOM 2942 C C . LEU B 1 145 ? -14.953 1.79 13.578 1 98.44 145 LEU B C 1
ATOM 2944 O O . LEU B 1 145 ? -15.68 2.725 13.234 1 98.44 145 LEU B O 1
ATOM 2948 N N . GLY B 1 146 ? -15.375 0.792 14.297 1 96.62 146 GLY B N 1
ATOM 2949 C CA . GLY B 1 146 ? -16.812 0.623 14.492 1 96.62 146 GLY B CA 1
ATOM 2950 C C . GLY B 1 146 ? -17.578 0.466 13.195 1 96.62 146 GLY B C 1
ATOM 2951 O O . GLY B 1 146 ? -17.156 -0.282 12.305 1 96.62 146 GLY B O 1
ATOM 2952 N N . ASP B 1 147 ? -18.734 1.071 13.047 1 95.31 147 ASP B N 1
ATOM 2953 C CA . ASP B 1 147 ? -19.547 1.012 11.844 1 95.31 147 ASP B CA 1
ATOM 2954 C C . ASP B 1 147 ? -19.062 2.014 10.797 1 95.31 147 ASP B C 1
ATOM 2956 O O . ASP B 1 147 ? -19.141 3.225 11.008 1 95.31 147 ASP B O 1
ATOM 2960 N N . VAL B 1 148 ? -18.609 1.471 9.688 1 95.19 148 VAL B N 1
ATOM 2961 C CA . VAL B 1 148 ? -18.047 2.346 8.656 1 95.19 148 VAL B CA 1
ATOM 2962 C C . VAL B 1 148 ? -19.047 2.492 7.512 1 95.19 148 VAL B C 1
ATOM 2964 O O . VAL B 1 148 ? -18.719 3.041 6.457 1 95.19 148 VAL B O 1
ATOM 2967 N N . GLY B 1 149 ? -20.188 2.006 7.734 1 93.69 149 GLY B N 1
ATOM 2968 C CA . GLY B 1 149 ? -21.234 2.129 6.723 1 93.69 149 GLY B CA 1
ATOM 2969 C C . GLY B 1 149 ? -20.875 1.444 5.414 1 93.69 149 GLY B C 1
ATOM 2970 O O . GLY B 1 149 ? -20.516 0.266 5.406 1 93.69 149 GLY B O 1
ATOM 2971 N N . GLU B 1 150 ? -20.859 2.244 4.375 1 93.88 150 GLU B N 1
ATOM 2972 C CA . GLU B 1 150 ? -20.656 1.709 3.033 1 93.88 150 GLU B CA 1
ATOM 2973 C C . GLU B 1 150 ? -19.203 1.895 2.584 1 93.88 150 GLU B C 1
ATOM 2975 O O . GLU B 1 150 ? -18.891 1.713 1.407 1 93.88 150 GLU B O 1
ATOM 2980 N N . ALA B 1 151 ? -18.391 2.197 3.512 1 97.5 151 ALA B N 1
ATOM 2981 C CA . ALA B 1 151 ? -17.016 2.508 3.137 1 97.5 151 ALA B CA 1
ATOM 2982 C C . ALA B 1 151 ? -16.328 1.293 2.521 1 97.5 151 ALA B C 1
ATOM 2984 O O . ALA B 1 151 ? -16.516 0.166 2.99 1 97.5 151 ALA B O 1
ATOM 2985 N N . ARG B 1 152 ? -15.641 1.527 1.48 1 98.19 152 ARG B N 1
ATOM 2986 C CA . ARG B 1 152 ? -14.781 0.533 0.85 1 98.19 152 ARG B CA 1
ATOM 2987 C C . ARG B 1 152 ? -13.312 0.835 1.117 1 98.19 152 ARG B C 1
ATOM 2989 O O . ARG B 1 152 ? -12.461 -0.05 1.01 1 98.19 152 ARG B O 1
ATOM 2996 N N . VAL B 1 153 ? -13.039 2.107 1.418 1 98.75 153 VAL B N 1
ATOM 2997 C CA . VAL B 1 153 ? -11.703 2.547 1.806 1 98.75 153 VAL B CA 1
ATOM 2998 C C . VAL B 1 153 ? -11.789 3.404 3.066 1 98.75 153 VAL B C 1
ATOM 3000 O O . VAL B 1 153 ? -12.633 4.297 3.162 1 98.75 153 VAL B O 1
ATOM 3003 N N . VAL B 1 154 ? -11.047 3.068 4.012 1 98.88 154 VAL B N 1
ATOM 3004 C CA . VAL B 1 154 ? -10.734 3.979 5.109 1 98.88 154 VAL B CA 1
ATOM 3005 C C . VAL B 1 154 ? -9.273 4.395 5.0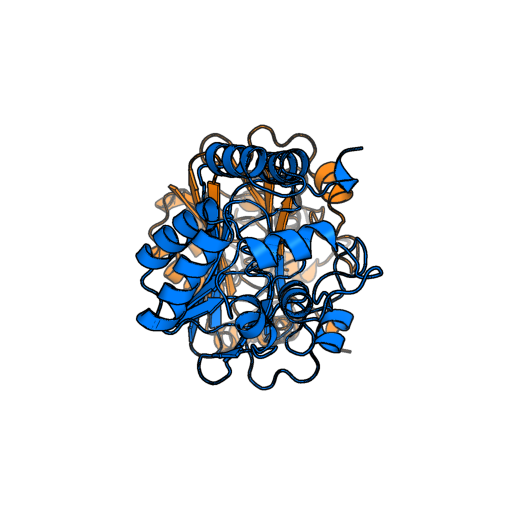39 1 98.88 154 VAL B C 1
ATOM 3007 O O . VAL B 1 154 ? -8.383 3.543 4.969 1 98.88 154 VAL B O 1
ATOM 3010 N N . ILE B 1 155 ? -9.016 5.707 5.043 1 98.94 155 ILE B N 1
ATOM 3011 C CA . ILE B 1 155 ? -7.645 6.18 4.898 1 98.94 155 ILE B CA 1
ATOM 3012 C C . ILE B 1 155 ? -7.332 7.191 6 1 98.94 155 ILE B C 1
ATOM 3014 O O . ILE B 1 155 ? -8.141 8.078 6.289 1 98.94 155 ILE B O 1
ATOM 3018 N N . VAL B 1 156 ? -6.133 6.984 6.613 1 98.94 156 VAL B N 1
ATOM 3019 C CA . VAL B 1 156 ? -5.742 7.809 7.75 1 98.94 156 VAL B CA 1
ATOM 3020 C C . VAL B 1 156 ? -4.277 8.219 7.617 1 98.94 156 VAL B C 1
ATOM 3022 O O . VAL B 1 156 ? -3.615 7.867 6.637 1 98.94 156 VAL B O 1
ATOM 3025 N N . GLY B 1 157 ? -3.766 9.07 8.555 1 98.75 157 GLY B N 1
ATOM 3026 C CA . GLY B 1 157 ? -2.373 9.461 8.719 1 98.75 157 GLY B CA 1
ATOM 3027 C C . GLY B 1 157 ? -1.868 9.266 10.141 1 98.75 157 GLY B C 1
ATOM 3028 O O . GLY B 1 157 ? -1.786 8.133 10.625 1 98.75 157 GLY B O 1
ATOM 3029 N N . HIS B 1 158 ? -1.521 10.227 10.82 1 98.81 158 HIS B N 1
ATOM 3030 C CA . HIS B 1 158 ? -1.258 10.328 12.25 1 98.81 158 HIS B CA 1
ATOM 3031 C C . HIS B 1 158 ? 0.018 9.586 12.633 1 98.81 158 HIS B C 1
ATOM 3033 O O . HIS B 1 158 ? 0.913 10.156 13.258 1 98.81 158 HIS B O 1
ATOM 3039 N N . SER B 1 159 ? 0.235 8.328 12.258 1 98.44 159 SER B N 1
ATOM 3040 C CA . SER B 1 159 ? 1.413 7.555 12.641 1 98.44 159 SER B CA 1
ATOM 3041 C C . SER B 1 159 ? 2.605 7.895 11.75 1 98.44 159 SER B C 1
ATOM 3043 O O . SER B 1 159 ? 3.744 7.551 12.078 1 98.44 159 SER B O 1
ATOM 3045 N N . HIS B 1 160 ? 2.4 8.492 10.648 1 98.62 160 HIS B N 1
ATOM 3046 C CA . HIS B 1 160 ? 3.381 8.836 9.625 1 98.62 160 HIS B CA 1
ATOM 3047 C C . HIS B 1 160 ? 3.938 7.59 8.945 1 98.62 160 HIS B C 1
ATOM 3049 O O . HIS B 1 160 ? 4.898 7.668 8.18 1 98.62 160 HIS B O 1
ATOM 3055 N N . LEU B 1 161 ? 3.367 6.41 9.234 1 98.38 161 LEU B N 1
ATOM 3056 C CA . LEU B 1 161 ? 3.859 5.141 8.711 1 98.38 161 LEU B CA 1
ATOM 3057 C C . LEU B 1 161 ? 2.885 4.562 7.691 1 98.38 161 LEU B C 1
ATOM 3059 O O . LEU B 1 161 ? 1.782 4.141 8.047 1 98.38 161 LEU B O 1
ATOM 3063 N N . GLU B 1 162 ? 3.299 4.508 6.453 1 98.69 162 GLU B N 1
ATOM 3064 C CA . GLU B 1 162 ? 2.457 3.973 5.387 1 98.69 162 GLU B CA 1
ATOM 3065 C C . GLU B 1 162 ? 2.068 2.523 5.66 1 98.69 162 GLU B C 1
ATOM 3067 O O . GLU B 1 162 ? 2.861 1.757 6.211 1 98.69 162 GLU B O 1
ATOM 3072 N N . HIS B 1 163 ? 0.902 2.219 5.207 1 98.81 163 HIS B N 1
ATOM 3073 C CA . HIS B 1 163 ? 0.383 0.869 5.391 1 98.81 163 HIS B CA 1
ATOM 3074 C C . HIS B 1 163 ? -0.83 0.618 4.5 1 98.81 163 HIS B C 1
ATOM 3076 O O . HIS B 1 163 ? -1.589 1.543 4.203 1 98.81 163 HIS B O 1
ATOM 3082 N N . LEU B 1 164 ? -0.991 -0.587 4.055 1 98.81 164 LEU B N 1
ATOM 3083 C CA . LEU B 1 164 ? -2.195 -1.022 3.357 1 98.81 164 LEU B CA 1
ATOM 3084 C C . LEU B 1 164 ? -2.543 -2.463 3.719 1 98.81 164 LEU B C 1
ATOM 3086 O O . LEU B 1 164 ? -1.66 -3.32 3.783 1 98.81 164 LEU B O 1
ATOM 3090 N N . ARG B 1 165 ? -3.785 -2.682 3.938 1 98.56 165 ARG B N 1
ATOM 3091 C CA . ARG B 1 165 ? -4.281 -4.047 4.086 1 98.56 165 ARG B CA 1
ATOM 3092 C C . ARG B 1 165 ? -5.762 -4.129 3.734 1 98.56 165 ARG B C 1
ATOM 3094 O O . ARG B 1 165 ? -6.469 -3.119 3.752 1 98.56 165 ARG B O 1
ATOM 3101 N N . GLN B 1 166 ? -6.156 -5.289 3.422 1 97.75 166 GLN B N 1
ATOM 3102 C CA . GLN B 1 166 ? -7.555 -5.594 3.125 1 97.75 166 GLN B CA 1
ATOM 3103 C C . GLN B 1 166 ? -8.195 -6.395 4.254 1 97.75 166 GLN B C 1
ATOM 3105 O O . GLN B 1 166 ? -7.648 -7.414 4.688 1 97.75 166 GLN B O 1
ATOM 3110 N N . ILE B 1 167 ? -9.273 -5.945 4.742 1 97.12 167 ILE B N 1
ATOM 3111 C CA . ILE B 1 167 ? -10.086 -6.648 5.727 1 97.12 167 ILE B CA 1
ATOM 3112 C C . ILE B 1 167 ? -11.516 -6.801 5.195 1 97.12 167 ILE B C 1
ATOM 3114 O O . ILE B 1 167 ? -12.32 -5.871 5.277 1 97.12 167 ILE B O 1
ATOM 3118 N N . GLY B 1 168 ? -11.867 -8.016 4.703 1 95.25 168 GLY B N 1
ATOM 3119 C CA . GLY B 1 168 ? -13.133 -8.156 4.012 1 95.25 168 GLY B CA 1
ATOM 3120 C C . GLY B 1 168 ? -13.281 -7.207 2.834 1 95.25 168 GLY B C 1
ATOM 3121 O O . GLY B 1 168 ? -12.398 -7.145 1.971 1 95.25 168 GLY B O 1
ATOM 3122 N N . ALA B 1 169 ? -14.32 -6.426 2.896 1 94.69 169 ALA B N 1
ATOM 3123 C CA . ALA B 1 169 ? -14.602 -5.512 1.791 1 94.69 169 ALA B CA 1
ATOM 3124 C C . ALA B 1 169 ? -13.859 -4.191 1.963 1 94.69 169 ALA B C 1
ATOM 3126 O O . ALA B 1 169 ? -13.891 -3.334 1.078 1 94.69 169 ALA B O 1
ATOM 3127 N N . LEU B 1 170 ? -13.188 -4.055 3.045 1 97.81 170 LEU B N 1
ATOM 3128 C CA . LEU B 1 170 ? -12.617 -2.762 3.393 1 97.81 170 LEU B CA 1
ATOM 3129 C C . LEU B 1 170 ? -11.109 -2.746 3.137 1 97.81 170 LEU B C 1
ATOM 3131 O O . LEU B 1 170 ? -10.391 -3.635 3.594 1 97.81 170 LEU B O 1
ATOM 3135 N N . THR B 1 171 ? -10.688 -1.802 2.342 1 98.62 171 THR B N 1
ATOM 3136 C CA . THR B 1 171 ? -9.266 -1.487 2.252 1 98.62 171 THR B CA 1
ATOM 3137 C C . THR B 1 171 ? -8.883 -0.398 3.252 1 98.62 171 THR B C 1
ATOM 3139 O O . THR B 1 171 ? -9.461 0.693 3.234 1 98.62 171 THR B O 1
ATOM 3142 N N . VAL B 1 172 ? -7.949 -0.715 4.133 1 98.88 172 VAL B N 1
ATOM 3143 C CA . VAL B 1 172 ? -7.496 0.237 5.141 1 98.88 172 VAL B CA 1
ATOM 3144 C C . VAL B 1 172 ? -6.105 0.75 4.781 1 98.88 172 VAL B C 1
ATOM 3146 O O . VAL B 1 172 ? -5.195 -0.039 4.508 1 98.88 172 VAL B O 1
ATOM 3149 N N . VAL B 1 173 ? -5.965 2.123 4.809 1 98.94 173 VAL B N 1
ATOM 3150 C CA . VAL B 1 173 ? -4.746 2.734 4.285 1 98.94 173 VAL B CA 1
ATOM 3151 C C . VAL B 1 173 ? -4.234 3.785 5.27 1 98.94 173 VAL B C 1
ATOM 3153 O O . VAL B 1 173 ? -5.02 4.551 5.832 1 98.94 173 VAL B O 1
ATOM 3156 N N . ASN B 1 174 ? -3.014 3.791 5.559 1 98.94 174 ASN B N 1
ATOM 3157 C CA . ASN B 1 174 ? -2.307 4.969 6.051 1 98.94 174 ASN B CA 1
ATOM 3158 C C . ASN B 1 174 ? -1.485 5.633 4.949 1 98.94 174 ASN B C 1
ATOM 3160 O O . ASN B 1 174 ? -0.638 4.988 4.328 1 98.94 174 ASN B O 1
ATOM 3164 N N . CYS B 1 175 ? -1.719 6.844 4.738 1 98.75 175 CYS B N 1
ATOM 3165 C CA . CYS B 1 175 ? -1.171 7.48 3.545 1 98.75 175 CYS B CA 1
ATOM 3166 C C . CYS B 1 175 ? 0.262 7.941 3.783 1 98.75 175 CYS B C 1
ATOM 3168 O O . CYS B 1 175 ? 0.92 8.438 2.867 1 98.75 175 CYS B O 1
ATOM 3170 N N . GLY B 1 176 ? 0.824 7.727 4.988 1 98.56 176 GLY B N 1
ATOM 3171 C CA . GLY B 1 176 ? 2.115 8.297 5.332 1 98.56 176 GLY B CA 1
ATOM 3172 C C . GLY B 1 176 ? 2.043 9.773 5.676 1 98.56 176 GLY B C 1
ATOM 3173 O O . GLY B 1 176 ? 1.06 10.234 6.258 1 98.56 176 GLY B O 1
ATOM 3174 N N . ALA B 1 177 ? 3.141 10.484 5.449 1 98.88 177 ALA B N 1
ATOM 3175 C CA . ALA B 1 177 ? 3.203 11.883 5.855 1 98.88 177 ALA B CA 1
ATOM 3176 C C . ALA B 1 177 ? 3.904 12.727 4.797 1 98.88 177 ALA B C 1
ATOM 3178 O O . ALA B 1 177 ? 4.875 12.289 4.184 1 98.88 177 ALA B O 1
ATOM 3179 N N . VAL B 1 178 ? 3.41 13.898 4.664 1 98.94 178 VAL B N 1
ATOM 3180 C CA . VAL B 1 178 ? 4.09 14.844 3.791 1 98.94 178 VAL B CA 1
ATOM 3181 C C . VAL B 1 178 ? 5.445 15.219 4.387 1 98.94 178 VAL B C 1
ATOM 3183 O O . VAL B 1 178 ? 6.418 15.414 3.658 1 98.94 178 VAL B O 1
ATOM 3186 N N . SER B 1 179 ? 5.445 15.305 5.711 1 98.75 179 SER B N 1
ATOM 3187 C CA . SER B 1 179 ? 6.656 15.742 6.402 1 98.75 179 SER B CA 1
ATOM 3188 C C . SER B 1 179 ? 6.82 15.023 7.738 1 98.75 179 SER B C 1
ATOM 3190 O O . SER B 1 179 ? 5.934 14.281 8.164 1 98.75 179 SER B O 1
ATOM 3192 N N . ARG B 1 180 ? 8.023 15.172 8.297 1 98.25 180 ARG B N 1
ATOM 3193 C CA . ARG B 1 180 ? 8.383 14.578 9.586 1 98.25 180 ARG B CA 1
ATOM 3194 C C . ARG B 1 180 ? 8.211 13.062 9.555 1 98.25 180 ARG B C 1
ATOM 3196 O O . ARG B 1 180 ? 7.539 12.492 10.414 1 98.25 180 ARG B O 1
ATOM 3203 N N . GLN B 1 181 ? 8.938 12.539 8.617 1 98.31 181 GLN B N 1
ATOM 3204 C CA . GLN B 1 181 ? 8.875 11.086 8.461 1 98.31 181 GLN B CA 1
ATOM 3205 C C . GLN B 1 181 ? 9.414 10.375 9.695 1 98.31 181 GLN B C 1
ATOM 3207 O O . GLN B 1 181 ? 10.18 10.953 10.469 1 98.31 181 GLN B O 1
ATOM 3212 N N . LYS B 1 182 ? 8.977 9.172 9.852 1 97.62 182 LYS B N 1
ATOM 3213 C CA . LYS B 1 182 ? 9.406 8.398 11.016 1 97.62 182 LYS B CA 1
ATOM 3214 C C . LYS B 1 182 ? 9.984 7.051 10.602 1 97.62 182 LYS B C 1
ATOM 3216 O O . LYS B 1 182 ? 10.211 6.18 11.445 1 97.62 182 LYS B O 1
ATOM 3221 N N . ASP B 1 183 ? 10.195 6.867 9.312 1 96.06 183 ASP B N 1
ATOM 3222 C CA . ASP B 1 183 ? 10.586 5.559 8.797 1 96.06 183 ASP B CA 1
ATOM 3223 C C . ASP B 1 183 ? 12.031 5.566 8.312 1 96.06 183 ASP B C 1
ATOM 3225 O O . ASP B 1 183 ? 12.523 4.562 7.789 1 96.06 183 ASP B O 1
ATOM 3229 N N . GLY B 1 184 ? 12.711 6.719 8.375 1 96.31 184 GLY B N 1
ATOM 3230 C CA . GLY B 1 184 ? 14.117 6.801 8.016 1 96.31 184 GLY B CA 1
ATOM 3231 C C . GLY B 1 184 ? 14.336 7.289 6.594 1 96.31 184 GLY B C 1
ATOM 3232 O O . GLY B 1 184 ? 15.484 7.395 6.137 1 96.31 184 GLY B O 1
ATOM 3233 N N . SER B 1 185 ? 13.289 7.594 5.84 1 96.81 185 SER B N 1
ATOM 3234 C CA . SER B 1 185 ? 13.359 8.18 4.508 1 96.81 185 SER B CA 1
ATOM 3235 C C . SER B 1 185 ? 12.773 9.586 4.484 1 96.81 185 SER B C 1
ATOM 3237 O O . SER B 1 185 ? 11.617 9.781 4.867 1 96.81 185 SER B O 1
ATOM 3239 N N . PRO B 1 186 ? 13.438 10.586 3.969 1 97.44 186 PRO B N 1
ATOM 3240 C CA . PRO B 1 186 ? 12.938 11.961 4.035 1 97.44 186 PRO B CA 1
ATOM 3241 C C . PRO B 1 186 ? 11.953 12.289 2.912 1 97.44 186 PRO B C 1
ATOM 3243 O O . PRO B 1 186 ? 11.414 13.398 2.863 1 97.44 186 PRO B O 1
ATOM 3246 N N . LEU B 1 187 ? 11.703 11.352 2.031 1 98 187 LEU B N 1
ATOM 3247 C CA . LEU B 1 187 ? 10.805 11.602 0.913 1 98 187 LEU B CA 1
ATOM 3248 C C . LEU B 1 187 ? 9.398 11.938 1.41 1 98 187 LEU B C 1
ATOM 3250 O O . LEU B 1 187 ? 8.922 11.344 2.373 1 98 187 LEU B O 1
ATOM 3254 N N . ALA B 1 188 ? 8.758 12.914 0.766 1 98.75 188 ALA B N 1
ATOM 3255 C CA . ALA B 1 188 ? 7.359 13.227 1.063 1 98.75 188 ALA B CA 1
ATOM 3256 C C . ALA B 1 188 ? 6.426 12.172 0.478 1 98.75 188 ALA B C 1
ATOM 3258 O O . ALA B 1 188 ? 6.727 11.57 -0.554 1 98.75 188 ALA B O 1
ATOM 3259 N N . ARG B 1 189 ? 5.312 11.992 1.177 1 98.62 189 ARG B N 1
ATOM 3260 C CA . ARG B 1 189 ? 4.383 10.938 0.788 1 98.62 189 ARG B CA 1
ATOM 3261 C C . ARG B 1 189 ? 2.979 11.492 0.578 1 98.62 189 ARG B C 1
ATOM 3263 O O . ARG B 1 189 ? 2.596 12.477 1.211 1 98.62 189 ARG B O 1
ATOM 3270 N N . TRP B 1 190 ? 2.246 10.938 -0.3 1 98.94 190 TRP B N 1
ATOM 3271 C CA . TRP B 1 190 ? 0.803 11.086 -0.453 1 98.94 190 TRP B CA 1
ATOM 3272 C C . TRP B 1 190 ? 0.213 9.883 -1.188 1 98.94 190 TRP B C 1
ATOM 3274 O O . TRP B 1 190 ? 0.946 9 -1.631 1 98.94 190 TRP B O 1
ATOM 3284 N N . VAL B 1 191 ? -1.167 9.812 -1.217 1 98.94 191 VAL B N 1
ATOM 3285 C CA . VAL B 1 191 ? -1.819 8.648 -1.807 1 98.94 191 VAL B CA 1
ATOM 3286 C C . VAL B 1 191 ? -2.857 9.102 -2.83 1 98.94 191 VAL B C 1
ATOM 3288 O O . VAL B 1 191 ? -3.6 10.055 -2.592 1 98.94 191 VAL B O 1
ATOM 3291 N N . LEU B 1 192 ? -2.891 8.43 -3.953 1 98.94 192 LEU B N 1
ATOM 3292 C CA . LEU B 1 192 ? -3.957 8.562 -4.941 1 98.94 192 LEU B CA 1
ATOM 3293 C C . LEU B 1 192 ? -4.902 7.367 -4.891 1 98.94 192 LEU B C 1
ATOM 3295 O O . LEU B 1 192 ? -4.465 6.223 -5.02 1 98.94 192 LEU B O 1
ATOM 3299 N N . LEU B 1 193 ? -6.137 7.641 -4.609 1 98.88 193 LEU B N 1
ATOM 3300 C CA . LEU B 1 193 ? -7.191 6.641 -4.723 1 98.88 193 LEU B CA 1
ATOM 3301 C C . LEU B 1 193 ? -7.902 6.75 -6.066 1 98.88 193 LEU B C 1
ATOM 3303 O O . LEU B 1 193 ? -8.281 7.848 -6.488 1 98.88 193 LEU B O 1
ATOM 3307 N N . GLU B 1 194 ? -8.047 5.633 -6.75 1 98.75 194 GLU B N 1
ATOM 3308 C CA . GLU B 1 194 ? -8.797 5.605 -8.008 1 98.75 194 GLU B CA 1
ATOM 3309 C C . GLU B 1 194 ? -9.797 4.449 -8.031 1 98.75 194 GLU B C 1
ATOM 3311 O O . GLU B 1 194 ? -9.414 3.289 -7.871 1 98.75 194 GLU B O 1
ATOM 3316 N N . GLY B 1 195 ? -10.992 4.801 -8.172 1 96.88 195 GLY B N 1
ATOM 3317 C CA . GLY B 1 195 ? -11.953 3.713 -8.219 1 96.88 195 GLY B CA 1
ATOM 3318 C C . GLY B 1 195 ? -13.391 4.191 -8.227 1 96.88 195 GLY B C 1
ATOM 3319 O O . GLY B 1 195 ? -13.656 5.391 -8.32 1 96.88 195 GLY B O 1
ATOM 3320 N N . GLU B 1 196 ? -14.242 3.309 -8.297 1 91.06 196 GLU B N 1
ATOM 3321 C CA . GLU B 1 196 ? -15.688 3.471 -8.195 1 91.06 196 GLU B CA 1
ATOM 3322 C C . GLU B 1 196 ? -16.344 2.215 -7.625 1 91.06 196 GLU B C 1
ATOM 3324 O O . GLU B 1 196 ? -15.859 1.102 -7.844 1 91.06 196 GLU B O 1
ATOM 3329 N N . GLY B 1 197 ? -17.328 2.422 -6.848 1 87.19 197 GLY B N 1
ATOM 3330 C CA . GLY B 1 197 ? -18.047 1.281 -6.289 1 87.19 197 GLY B CA 1
ATOM 3331 C C . GLY B 1 197 ? -17.203 0.461 -5.336 1 87.19 197 GLY B C 1
ATOM 3332 O O . GLY B 1 197 ? -16.625 1 -4.387 1 87.19 197 GLY B O 1
ATOM 3333 N N . ASP B 1 198 ? -16.922 -0.834 -5.762 1 89.25 198 ASP B N 1
ATOM 3334 C CA . ASP B 1 198 ? -16.359 -1.774 -4.801 1 89.25 198 ASP B CA 1
ATOM 3335 C C . ASP B 1 198 ? -14.852 -1.933 -5.016 1 89.25 198 ASP B C 1
ATOM 3337 O O . ASP B 1 198 ? -14.164 -2.521 -4.184 1 89.25 198 ASP B O 1
ATOM 3341 N N . ALA B 1 199 ? -14.328 -1.391 -6.043 1 93.94 199 ALA B N 1
ATOM 3342 C CA . ALA B 1 199 ? -12.93 -1.625 -6.379 1 93.94 199 ALA B CA 1
ATOM 3343 C C . ALA B 1 199 ? -12.148 -0.315 -6.414 1 93.94 199 ALA B C 1
ATOM 3345 O O . ALA B 1 199 ? -12.43 0.565 -7.227 1 93.94 199 ALA B O 1
ATOM 3346 N N . TRP B 1 200 ? -11.203 -0.18 -5.5 1 98.19 200 TRP B N 1
ATOM 3347 C CA . TRP B 1 200 ? -10.375 1.022 -5.43 1 98.19 200 TRP B CA 1
ATOM 3348 C C . TRP B 1 200 ? -8.898 0.673 -5.516 1 98.19 200 TRP B C 1
ATOM 3350 O O . TRP B 1 200 ? -8.391 -0.133 -4.73 1 98.19 200 TRP B O 1
ATOM 3360 N N . ASN B 1 201 ? -8.242 1.216 -6.527 1 98.81 201 ASN B N 1
ATOM 3361 C CA . ASN B 1 201 ? -6.785 1.155 -6.59 1 98.81 201 ASN B CA 1
ATOM 3362 C C . ASN B 1 201 ? -6.141 2.188 -5.672 1 98.81 201 ASN B C 1
ATOM 3364 O O . ASN B 1 201 ? -6.684 3.279 -5.48 1 98.81 201 ASN B O 1
ATOM 3368 N N . VAL B 1 202 ? -5.035 1.83 -5.098 1 98.94 202 VAL B N 1
ATOM 3369 C CA . VAL B 1 202 ? -4.332 2.705 -4.168 1 98.94 202 VAL B CA 1
ATOM 3370 C C . VAL B 1 202 ? -2.895 2.912 -4.641 1 98.94 202 VAL B C 1
ATOM 3372 O O . VAL B 1 202 ? -2.137 1.948 -4.785 1 98.94 202 VAL B O 1
ATOM 3375 N N . THR B 1 203 ? -2.502 4.137 -4.863 1 98.94 203 THR B N 1
ATOM 3376 C CA . THR B 1 203 ? -1.14 4.465 -5.273 1 98.94 203 THR B CA 1
ATOM 3377 C C . THR B 1 203 ? -0.413 5.23 -4.172 1 98.94 203 THR B C 1
ATOM 3379 O O . THR B 1 203 ? -0.811 6.34 -3.812 1 98.94 203 THR B O 1
ATOM 3382 N N . PHE B 1 204 ? 0.612 4.617 -3.656 1 98.94 204 PHE B N 1
ATOM 3383 C CA . PHE B 1 204 ? 1.512 5.316 -2.746 1 98.94 204 PHE B CA 1
ATOM 3384 C C . PHE B 1 204 ? 2.576 6.086 -3.52 1 98.94 204 PHE B C 1
ATOM 3386 O O . PHE B 1 204 ? 3.361 5.492 -4.262 1 98.94 204 PHE B O 1
ATOM 3393 N N . ARG B 1 205 ? 2.656 7.402 -3.307 1 98.75 205 ARG B N 1
ATOM 3394 C CA . ARG B 1 205 ? 3.541 8.297 -4.047 1 98.75 205 ARG B CA 1
ATOM 3395 C C . ARG B 1 205 ? 4.746 8.695 -3.203 1 98.75 205 ARG B C 1
ATOM 3397 O O . ARG B 1 205 ? 4.598 9.023 -2.023 1 98.75 205 ARG B O 1
ATOM 3404 N N . ARG B 1 206 ? 5.918 8.594 -3.816 1 98.12 206 ARG B N 1
ATOM 3405 C CA . ARG B 1 206 ? 7.156 9.109 -3.252 1 98.12 206 ARG B CA 1
ATOM 3406 C C . ARG B 1 206 ? 7.598 10.383 -3.975 1 98.12 206 ARG B C 1
ATOM 3408 O O . ARG B 1 206 ? 7.812 10.367 -5.188 1 98.12 206 ARG B O 1
ATOM 3415 N N . VAL B 1 207 ? 7.801 11.398 -3.182 1 98.25 207 VAL B N 1
ATOM 3416 C CA . VAL B 1 207 ? 8.062 12.68 -3.822 1 98.25 207 VAL B CA 1
ATOM 3417 C C . VAL B 1 207 ? 9.328 13.305 -3.232 1 98.25 207 VAL B C 1
ATOM 3419 O O . VAL B 1 207 ? 9.344 13.711 -2.068 1 98.25 207 VAL B O 1
ATOM 3422 N N . PRO B 1 208 ? 10.398 13.359 -4.012 1 97.69 208 PRO B N 1
ATOM 3423 C CA . PRO B 1 208 ? 11.555 14.125 -3.547 1 97.69 208 PRO B CA 1
ATOM 3424 C C . PRO B 1 208 ? 11.258 15.625 -3.422 1 97.69 208 PRO B C 1
ATOM 3426 O O . PRO B 1 208 ? 10.422 16.156 -4.16 1 97.69 208 PRO B O 1
ATOM 3429 N N . TYR B 1 209 ? 11.867 16.281 -2.465 1 98.5 209 TYR B N 1
ATOM 3430 C CA . TYR B 1 209 ? 11.805 17.719 -2.309 1 98.5 209 TYR B CA 1
ATOM 3431 C C . TYR B 1 209 ? 13.133 18.281 -1.797 1 98.5 209 TYR B C 1
ATOM 3433 O O . TYR B 1 209 ? 14.062 17.516 -1.513 1 98.5 209 TYR B O 1
ATOM 3441 N N . ASP B 1 210 ? 13.281 19.531 -1.799 1 98.69 210 ASP B N 1
ATOM 3442 C CA . ASP B 1 210 ? 14.516 20.156 -1.338 1 98.69 210 ASP B CA 1
ATOM 3443 C C . ASP B 1 210 ? 14.617 20.125 0.185 1 98.69 210 ASP B C 1
ATOM 3445 O O . ASP B 1 210 ? 14.406 21.141 0.851 1 98.69 210 ASP B O 1
ATOM 3449 N N . VAL B 1 211 ? 15.078 18.984 0.715 1 98.75 211 VAL B N 1
ATOM 3450 C CA . VAL B 1 211 ? 15.172 18.75 2.15 1 98.75 211 VAL B CA 1
ATOM 3451 C C . VAL B 1 211 ? 16.141 19.734 2.787 1 98.75 211 VAL B C 1
ATOM 3453 O O . VAL B 1 211 ? 15.898 20.234 3.889 1 98.75 211 VAL B O 1
ATOM 3456 N N . GLU B 1 212 ? 17.172 20 2.062 1 98.75 212 GLU B N 1
ATOM 3457 C CA . GLU B 1 212 ? 18.172 20.891 2.627 1 98.75 212 GLU B CA 1
ATOM 3458 C C . GLU B 1 212 ? 17.641 22.312 2.76 1 98.75 212 GLU B C 1
ATOM 3460 O O . GLU B 1 212 ? 17.938 23 3.746 1 98.75 212 GLU B O 1
ATOM 3465 N N . ALA B 1 213 ? 16.906 22.75 1.812 1 98.88 213 ALA B N 1
ATOM 3466 C CA . ALA B 1 213 ? 16.297 24.078 1.923 1 98.88 213 ALA B CA 1
ATOM 3467 C C . ALA B 1 213 ? 15.336 24.141 3.109 1 98.88 213 ALA B C 1
ATOM 3469 O O . ALA B 1 213 ? 15.312 25.141 3.844 1 98.88 213 ALA B O 1
ATOM 3470 N N . ALA B 1 214 ? 14.57 23.109 3.318 1 98.88 214 ALA B N 1
ATOM 3471 C CA . ALA B 1 214 ? 13.648 23.047 4.453 1 98.88 214 ALA B CA 1
ATOM 3472 C C . ALA B 1 214 ? 14.406 23.062 5.777 1 98.88 214 ALA B C 1
ATOM 3474 O O . ALA B 1 214 ? 14.039 23.797 6.699 1 98.88 214 ALA B O 1
ATOM 3475 N N . ALA B 1 215 ? 15.461 22.297 5.801 1 98.75 215 ALA B N 1
ATOM 3476 C CA . ALA B 1 215 ? 16.266 22.203 7.012 1 98.75 215 ALA B CA 1
ATOM 3477 C C . ALA B 1 215 ? 16.938 23.531 7.336 1 98.75 215 ALA B C 1
ATOM 3479 O O . ALA B 1 215 ? 16.953 23.969 8.492 1 98.75 215 ALA B O 1
ATOM 3480 N N . ARG B 1 216 ? 17.438 24.156 6.336 1 98.81 216 ARG B N 1
ATOM 3481 C CA . ARG B 1 216 ? 18.078 25.453 6.539 1 98.81 216 ARG B CA 1
ATOM 3482 C C . ARG B 1 216 ? 17.078 26.5 7.035 1 98.81 216 ARG B C 1
ATOM 3484 O O . ARG B 1 216 ? 17.406 27.328 7.883 1 98.81 216 ARG B O 1
ATOM 3491 N N . TRP B 1 217 ? 15.93 26.469 6.48 1 98.81 217 TRP B N 1
ATOM 3492 C CA . TRP B 1 217 ? 14.883 27.359 6.949 1 98.81 217 TRP B CA 1
ATOM 3493 C C . TRP B 1 217 ? 14.602 27.141 8.43 1 98.81 217 TRP B C 1
ATOM 3495 O O . TRP B 1 217 ? 14.516 28.109 9.203 1 98.81 217 TRP B O 1
ATOM 3505 N N . ALA B 1 218 ? 14.461 25.891 8.797 1 98.62 218 ALA B N 1
ATOM 3506 C CA . ALA B 1 218 ? 14.18 25.547 10.188 1 98.62 218 ALA B CA 1
ATOM 3507 C C . ALA B 1 218 ? 15.289 26.047 11.117 1 98.62 218 ALA B C 1
ATOM 3509 O O . ALA B 1 218 ? 15.023 26.625 12.164 1 98.62 218 ALA B O 1
ATOM 3510 N N . GLU B 1 219 ? 16.469 25.859 10.711 1 98.56 219 GLU B N 1
ATOM 3511 C CA . GLU B 1 219 ? 17.609 26.266 11.516 1 98.56 219 GLU B CA 1
ATOM 3512 C C . GLU B 1 219 ? 17.609 27.781 11.734 1 98.56 219 GLU B C 1
ATOM 3514 O O . GLU B 1 219 ? 17.984 28.266 12.805 1 98.56 219 GLU B O 1
ATOM 3519 N N . ALA B 1 220 ? 17.141 28.469 10.789 1 98.5 220 ALA B N 1
ATOM 3520 C CA . ALA B 1 220 ? 17.203 29.922 10.82 1 98.5 220 ALA B CA 1
ATOM 3521 C C . ALA B 1 220 ? 16.016 30.516 11.57 1 98.5 220 ALA B C 1
ATOM 3523 O O . ALA B 1 220 ? 16.141 31.578 12.203 1 98.5 220 ALA B O 1
ATOM 3524 N N . HIS B 1 221 ? 14.906 29.812 11.57 1 98.25 221 HIS B N 1
ATOM 3525 C CA . HIS B 1 221 ? 13.711 30.547 11.945 1 98.25 221 HIS B CA 1
ATOM 3526 C C . HIS B 1 221 ? 12.914 29.812 13.016 1 98.25 221 HIS B C 1
ATOM 3528 O O . HIS B 1 221 ? 12.141 30.422 13.75 1 98.25 221 HIS B O 1
ATOM 3534 N N . ALA B 1 222 ? 13.062 28.516 13.086 1 97.25 222 ALA B N 1
ATOM 3535 C CA . ALA B 1 222 ? 12.102 27.734 13.852 1 97.25 222 ALA B CA 1
ATOM 3536 C C . ALA B 1 222 ? 12.523 27.641 15.32 1 97.25 222 ALA B C 1
ATOM 3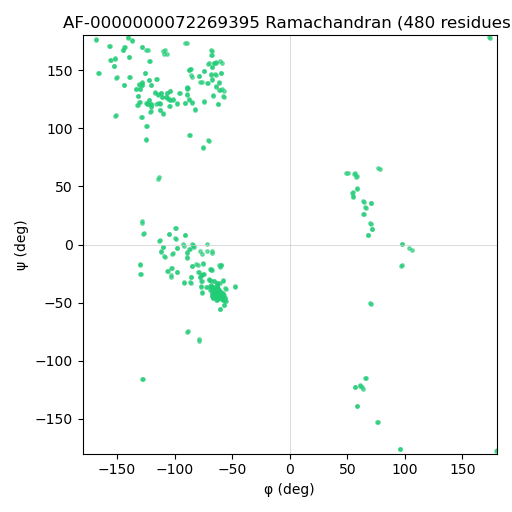538 O O . ALA B 1 222 ? 13.719 27.656 15.633 1 97.25 222 ALA B O 1
ATOM 3539 N N . GLN B 1 223 ? 11.547 27.531 16.172 1 95.12 223 GLN B N 1
ATOM 3540 C CA . GLN B 1 223 ? 11.805 27.078 17.531 1 95.12 223 GLN B CA 1
ATOM 3541 C C . GLN B 1 223 ? 12.359 25.656 17.531 1 95.12 223 GLN B C 1
ATOM 3543 O O . GLN B 1 223 ? 11.734 24.734 17 1 95.12 223 GLN B O 1
ATOM 3548 N N . GLY B 1 224 ? 13.609 25.516 18.109 1 94.81 224 GLY B N 1
ATOM 3549 C CA . GLY B 1 224 ? 14.242 24.219 18.062 1 94.81 224 GLY B CA 1
ATOM 3550 C C . GLY B 1 224 ? 14.703 23.828 16.672 1 94.81 224 GLY B C 1
ATOM 3551 O O . GLY B 1 224 ? 14.562 22.672 16.266 1 94.81 224 GLY B O 1
ATOM 3552 N N . GLY B 1 225 ? 15.133 24.812 16 1 96.81 225 GLY B N 1
ATOM 3553 C CA . GLY B 1 225 ? 15.422 24.688 14.586 1 96.81 225 GLY B CA 1
ATOM 3554 C C . GLY B 1 225 ? 16.391 23.578 14.258 1 96.81 225 GLY B C 1
ATOM 3555 O O . GLY B 1 225 ? 16.234 22.859 13.266 1 96.81 225 GLY B O 1
ATOM 3556 N N . ALA B 1 226 ? 17.422 23.359 15.102 1 97.19 226 ALA B N 1
ATOM 3557 C CA . ALA B 1 226 ? 18.422 22.312 14.852 1 97.19 226 ALA B CA 1
ATOM 3558 C C . ALA B 1 226 ? 17.797 20.922 14.922 1 97.19 226 ALA B C 1
ATOM 3560 O O . ALA B 1 226 ? 18.094 20.062 14.094 1 97.19 226 ALA B O 1
ATOM 3561 N N . GLN B 1 227 ? 16.969 20.766 15.859 1 96.38 227 GLN B N 1
ATOM 3562 C CA . GLN B 1 227 ? 16.297 19.484 16.016 1 96.38 227 GLN B CA 1
ATOM 3563 C C . GLN B 1 227 ? 15.336 19.234 14.852 1 96.38 227 GLN B C 1
ATOM 3565 O O . GLN B 1 227 ? 15.273 18.109 14.328 1 96.38 227 GLN B O 1
ATOM 3570 N N . GLU B 1 228 ? 14.586 20.25 14.492 1 97.25 228 GLU B N 1
ATOM 3571 C CA . GLU B 1 228 ? 13.703 20.125 13.336 1 97.25 228 GLU B CA 1
ATOM 3572 C C . GLU B 1 228 ? 14.484 19.781 12.07 1 97.25 228 GLU B C 1
ATOM 3574 O O . GLU B 1 228 ? 14.086 18.906 11.305 1 97.25 228 GLU B O 1
ATOM 3579 N N . ALA B 1 229 ? 15.578 20.406 11.883 1 98.44 229 ALA B N 1
ATOM 3580 C CA . ALA B 1 229 ? 16.406 20.188 10.703 1 98.44 229 ALA B CA 1
ATOM 3581 C C . ALA B 1 229 ? 16.906 18.75 10.656 1 98.44 229 ALA B C 1
ATOM 3583 O O . ALA B 1 229 ? 16.891 18.109 9.594 1 98.44 229 ALA B O 1
ATOM 3584 N N . ARG B 1 230 ? 17.359 18.25 11.75 1 98.12 230 ARG B N 1
ATOM 3585 C CA . ARG B 1 230 ? 17.828 16.875 11.812 1 98.12 230 ARG B CA 1
ATOM 3586 C C . ARG B 1 230 ? 16.719 15.898 11.484 1 98.12 230 ARG B C 1
ATOM 3588 O O . ARG B 1 230 ? 16.922 14.93 10.75 1 98.12 230 ARG B O 1
ATOM 3595 N N . GLN B 1 231 ? 15.531 16.172 12.047 1 97.94 231 GLN B N 1
ATOM 3596 C CA . GLN B 1 231 ? 14.367 15.336 11.766 1 97.94 231 GLN B CA 1
ATOM 3597 C C . GLN B 1 231 ? 14.047 15.32 10.273 1 97.94 231 GLN B C 1
ATOM 3599 O O . GLN B 1 231 ? 13.797 14.266 9.695 1 97.94 231 GLN B O 1
ATOM 3604 N N . LEU B 1 232 ? 14.094 16.438 9.625 1 98.56 232 LEU B N 1
ATOM 3605 C CA . LEU B 1 232 ? 13.766 16.562 8.203 1 98.56 232 LEU B CA 1
ATOM 3606 C C . LEU B 1 232 ? 14.789 15.805 7.352 1 98.56 232 LEU B C 1
ATOM 3608 O O . LEU B 1 232 ? 14.414 15.125 6.391 1 98.56 232 LEU B O 1
ATOM 3612 N N . ARG B 1 233 ? 16.062 15.875 7.75 1 98.25 233 ARG B N 1
ATOM 3613 C CA . ARG B 1 233 ? 17.141 15.266 6.977 1 98.25 233 ARG B CA 1
ATOM 3614 C C . ARG B 1 233 ? 17.094 13.742 7.105 1 98.25 233 ARG B C 1
ATOM 3616 O O . ARG B 1 233 ? 17.359 13.023 6.137 1 98.25 233 ARG B O 1
ATOM 3623 N N . THR B 1 234 ? 16.734 13.234 8.312 1 97.56 234 THR B N 1
ATOM 3624 C CA . THR B 1 234 ? 16.906 11.812 8.586 1 97.56 234 THR B CA 1
ATOM 3625 C C . THR B 1 234 ? 15.594 11.062 8.375 1 97.56 234 THR B C 1
ATOM 3627 O O . THR B 1 234 ? 15.602 9.852 8.117 1 97.56 234 THR B O 1
ATOM 3630 N N . GLY B 1 235 ? 14.523 11.789 8.484 1 97.25 235 GLY B N 1
ATOM 3631 C CA . GLY B 1 235 ? 13.227 11.133 8.469 1 97.25 235 GLY B CA 1
ATOM 3632 C C . GLY B 1 235 ? 13.023 10.203 9.656 1 97.25 235 GLY B C 1
ATOM 3633 O O . GLY B 1 235 ? 12.328 9.195 9.547 1 97.25 235 GLY B O 1
ATOM 3634 N N . ARG B 1 236 ? 13.734 10.5 10.766 1 94 236 ARG B N 1
ATOM 3635 C CA . ARG B 1 236 ? 13.648 9.68 11.969 1 94 236 ARG B CA 1
ATOM 3636 C C . ARG B 1 236 ? 13.203 10.516 13.172 1 94 236 ARG B C 1
ATOM 3638 O O . ARG B 1 236 ? 13.477 11.711 13.242 1 94 236 ARG B O 1
ATOM 3645 N N . ASP B 1 237 ? 12.352 9.75 13.93 1 79.75 237 ASP B N 1
ATOM 3646 C CA . ASP B 1 237 ? 11.977 10.43 15.172 1 79.75 237 ASP B CA 1
ATOM 3647 C C . ASP B 1 237 ? 13.18 10.562 16.094 1 79.75 237 ASP B C 1
ATOM 3649 O O . ASP B 1 237 ? 14.188 9.867 15.938 1 79.75 237 ASP B O 1
ATOM 3653 N N . ARG B 1 238 ? 13.172 11.672 17.016 1 62.91 238 ARG B N 1
ATOM 3654 C CA . ARG B 1 238 ? 14.258 11.883 17.953 1 62.91 238 ARG B CA 1
ATOM 3655 C C . ARG B 1 238 ? 14.617 10.578 18.672 1 62.91 238 ARG B C 1
ATOM 3657 O O . ARG B 1 238 ? 15.781 10.352 19 1 62.91 238 ARG B O 1
ATOM 3664 N N . ARG B 1 239 ? 13.742 9.672 19.016 1 50.25 239 ARG B N 1
ATOM 3665 C CA . ARG B 1 239 ? 14.062 8.492 19.812 1 50.25 239 ARG B CA 1
ATOM 3666 C C . ARG B 1 239 ? 14.914 7.508 19.031 1 50.25 239 ARG B C 1
ATOM 3668 O O . ARG B 1 239 ? 15.414 6.531 19.594 1 50.25 239 ARG B O 1
ATOM 3675 N N . SER B 1 240 ? 14.812 7.418 17.828 1 45.03 240 SER B N 1
ATOM 3676 C CA . SER B 1 240 ? 15.453 6.34 17.078 1 45.03 240 SER B CA 1
ATOM 3677 C C . SER B 1 240 ? 16.953 6.59 16.922 1 45.03 240 SER B C 1
ATOM 3679 O O . SER B 1 240 ? 17.641 5.824 16.25 1 45.03 240 SER B O 1
ATOM 3681 N N . GLY B 1 241 ? 17.422 7.602 17.25 1 33.62 241 GLY B N 1
ATOM 3682 C CA . GLY B 1 241 ? 18.859 7.84 17.125 1 33.62 241 GLY B CA 1
ATOM 3683 C C . GLY B 1 241 ? 19.672 7.059 18.125 1 33.62 241 GLY B C 1
ATOM 3684 O O . GLY B 1 241 ? 20.891 7.281 18.266 1 33.62 241 GLY B O 1
ATOM 3685 N N . ASN B 1 242 ? 19.188 6.25 19 1 27.95 242 ASN B N 1
ATOM 3686 C CA . ASN B 1 242 ? 20.312 5.629 19.688 1 27.95 242 ASN B CA 1
ATOM 3687 C C . ASN B 1 242 ? 21.078 4.664 18.781 1 27.95 242 ASN B C 1
ATOM 3689 O O . ASN B 1 242 ? 20.453 3.91 18.031 1 27.95 242 ASN B O 1
#

Foldseek 3Di:
DKEWEAELCQQALFLVVQVVVVVVVVVGPAYEYQENQQNAQLHSQNSLVVVVCCCVPVVHAYAYAPVLLVLQDDDDPPDDPNVSSVLSVVRHDPCSSVVRNPGHQWDADQVLQEIEGAQASHDNAHHLQDDVVHGDDPVSNCVRNPPSDNYQEYEYENVLDWDWDDDVQHIYTYFHHSQLAAPFDLWGWIWMWDDHRRDIDIDIDTTDGDLVSSLVSLCVRGDVSNQSSVSNVGSHDPVPPD/DKEWEAELCQQALFLVVQVVVVVVVVVGLAYEYQENQQNAQLHSQNSLVVVVCCCVPVVHAYAYAPVLLVLQDDDDPPDDPNVSSVLSCVRHDPCSSVVRNPHHQWDADQVLQEIEGAQASHDNAHHLQDDVVHGDDPVSNCVRNPPSDNYQEYEYENVLDWDWDDDVQHIYTYFHHSQLAAPFDLWGWIWMWDDHRRDIDIDIDTTDGDLVSSLVSLCVRGDVSNQSSVSNVGSHDPPPPD